Protein AF-A0A0N5C4H1-F1 (afdb_monomer_lite)

Secondary structure (DSSP, 8-state):
-HHHHHHHHHHHHHH--GGGEEEEEEE-SSSSP-EEEEEEPEEEEEEEEEETTEEEEEEEEEEEE---HHHHHSTT-SS-EEEEEEETTTTEEPPEEEEEEPSS-SS-EEEEEES-EEESSS-B--EEEEEE--------HHHHHHHGGGS-EEEEEEEEE---SS-SSEEEEEEE--SS-TT-EEEEEE--TTSS--BTTEEEEE--TTEEEEEE-TT-SPEEEEEEE----SS---EEEEEEEEESSS--EEEEEEEES--HHHHT-BTTTTSPPEEPEEEETTEEEETTEETTSTT-EEEEEE-GGG-SSSTT--EEEE--TTPPP-TT-EEEEE-HHHHHHHTGGGGGSS--EEEE---EE-----EEEEEEETTEEPPEEEEEETTTEEEEEEEEE-TT--S-BEEEEEEESS---GGGTTTTTTTEEEEEEEEETTTTEEEE--BGGG--TT-EEEEEEEESSTT--TTGGGSEE-EEEEEEEE-TTTT--

Structure (mmCIF, N/CA/C/O backbone):
data_AF-A0A0N5C4H1-F1
#
_entry.id   AF-A0A0N5C4H1-F1
#
loop_
_atom_site.group_PDB
_atom_site.id
_atom_site.type_symbol
_atom_site.label_atom_id
_atom_site.label_alt_id
_atom_site.label_comp_id
_atom_site.label_asym_id
_atom_site.label_entity_id
_atom_site.label_seq_id
_atom_site.pdbx_PDB_ins_code
_atom_site.Cartn_x
_atom_site.Cartn_y
_atom_site.Cartn_z
_atom_site.occupancy
_atom_site.B_iso_or_equiv
_atom_site.auth_seq_id
_atom_site.auth_comp_id
_atom_site.auth_asym_id
_atom_site.auth_atom_id
_atom_site.pdbx_PDB_model_num
ATOM 1 N N . MET A 1 1 ? 22.000 1.805 -62.258 1.00 39.62 1 MET A N 1
ATOM 2 C CA . MET A 1 1 ? 21.466 2.529 -61.077 1.00 39.62 1 MET A CA 1
ATOM 3 C C . MET A 1 1 ? 20.863 1.558 -60.060 1.00 39.62 1 MET A C 1
ATOM 5 O O . MET A 1 1 ? 21.239 1.651 -58.904 1.00 39.62 1 MET A O 1
ATOM 9 N N . GLN A 1 2 ? 20.040 0.584 -60.479 1.00 31.34 2 GLN A N 1
ATOM 10 C CA . GLN A 1 2 ? 19.541 -0.506 -59.617 1.00 31.34 2 GLN A CA 1
ATOM 11 C C . GLN A 1 2 ? 20.681 -1.317 -58.951 1.00 31.34 2 GLN A C 1
ATOM 13 O O . GLN A 1 2 ? 20.738 -1.382 -57.731 1.00 31.34 2 GLN A O 1
ATOM 18 N N . GLU A 1 3 ? 21.676 -1.777 -59.725 1.00 29.08 3 GLU A N 1
ATOM 19 C CA . GLU A 1 3 ? 22.808 -2.589 -59.219 1.00 29.08 3 GLU A CA 1
ATOM 20 C C . GLU A 1 3 ? 23.689 -1.887 -58.169 1.00 29.08 3 GLU A C 1
ATOM 22 O O . GLU A 1 3 ? 24.132 -2.517 -57.218 1.00 29.08 3 GLU A O 1
ATOM 27 N N . ILE A 1 4 ? 23.890 -0.568 -58.280 1.00 34.12 4 ILE A N 1
ATOM 28 C CA . ILE A 1 4 ? 24.672 0.216 -57.300 1.00 34.12 4 ILE A CA 1
ATOM 29 C C . ILE A 1 4 ? 23.927 0.301 -55.957 1.00 34.12 4 ILE A C 1
ATOM 31 O O . ILE A 1 4 ? 24.539 0.360 -54.893 1.00 34.12 4 ILE A O 1
ATOM 35 N N . THR A 1 5 ? 22.593 0.282 -56.002 1.00 39.25 5 THR A N 1
ATOM 36 C CA . THR A 1 5 ? 21.740 0.336 -54.807 1.00 39.25 5 THR A CA 1
ATOM 37 C C . THR A 1 5 ? 21.731 -1.020 -54.098 1.00 39.25 5 THR A C 1
ATOM 39 O O . THR A 1 5 ? 21.841 -1.072 -52.874 1.00 39.25 5 THR A O 1
ATOM 42 N N . ASP A 1 6 ? 21.712 -2.115 -54.862 1.00 34.78 6 ASP A N 1
ATOM 43 C CA . ASP A 1 6 ? 21.795 -3.485 -54.343 1.00 34.78 6 ASP A CA 1
ATOM 44 C C . ASP A 1 6 ? 23.177 -3.795 -53.735 1.00 34.78 6 ASP A C 1
ATOM 46 O O . ASP A 1 6 ? 23.260 -4.344 -52.634 1.00 34.78 6 ASP A O 1
ATOM 50 N N . GLU A 1 7 ? 24.267 -3.334 -54.357 1.00 32.44 7 GLU A N 1
ATOM 51 C CA . GLU A 1 7 ? 25.638 -3.505 -53.852 1.00 32.44 7 GLU A CA 1
ATOM 52 C C . GLU A 1 7 ? 25.916 -2.660 -52.586 1.00 32.44 7 GLU A C 1
ATOM 54 O O . GLU A 1 7 ? 26.576 -3.110 -51.642 1.00 32.44 7 GLU A O 1
ATOM 59 N N . MET A 1 8 ? 25.349 -1.448 -52.495 1.00 35.34 8 MET A N 1
ATOM 60 C CA . MET A 1 8 ? 25.381 -0.631 -51.272 1.00 35.34 8 MET A CA 1
ATOM 61 C C . MET A 1 8 ? 24.527 -1.232 -50.142 1.00 35.34 8 MET A C 1
ATOM 63 O O . MET A 1 8 ? 24.946 -1.202 -48.977 1.00 35.34 8 MET A O 1
ATOM 67 N N . MET A 1 9 ? 23.367 -1.814 -50.467 1.00 40.62 9 MET A N 1
ATOM 68 C CA . MET A 1 9 ? 22.505 -2.527 -49.516 1.00 40.62 9 MET A CA 1
ATOM 69 C C . MET A 1 9 ? 23.183 -3.779 -48.952 1.00 40.62 9 MET A C 1
ATOM 71 O O . MET A 1 9 ? 23.124 -4.036 -47.743 1.00 40.62 9 MET A O 1
ATOM 75 N N . GLU A 1 10 ? 23.860 -4.550 -49.800 1.00 37.28 10 GLU A N 1
ATOM 76 C CA . GLU A 1 10 ? 24.588 -5.751 -49.396 1.00 37.28 10 GLU A CA 1
ATOM 77 C C . GLU A 1 10 ? 25.823 -5.403 -48.546 1.00 37.28 10 GLU A C 1
ATOM 79 O O . GLU A 1 10 ? 26.090 -6.056 -47.531 1.00 37.28 10 GLU A O 1
ATOM 84 N N . ASN A 1 11 ? 26.501 -4.288 -48.851 1.00 35.91 11 ASN A N 1
ATOM 85 C CA . ASN A 1 11 ? 27.574 -3.749 -48.015 1.00 35.91 11 ASN A CA 1
ATOM 86 C C . ASN A 1 11 ? 27.085 -3.261 -46.641 1.00 35.91 11 ASN A C 1
ATOM 88 O O . ASN A 1 11 ? 27.739 -3.533 -45.634 1.00 35.91 11 ASN A O 1
ATOM 92 N N . ARG A 1 12 ? 25.924 -2.600 -46.542 1.00 45.88 12 ARG A N 1
ATOM 93 C CA . ARG A 1 12 ? 25.374 -2.144 -45.248 1.00 45.88 12 ARG A CA 1
ATOM 94 C C . ARG A 1 12 ? 24.855 -3.295 -44.384 1.00 45.88 12 ARG A C 1
ATOM 96 O O . ARG A 1 12 ? 25.135 -3.311 -43.184 1.00 45.88 12 ARG A O 1
ATOM 103 N N . LYS A 1 13 ? 24.203 -4.306 -44.976 1.00 46.03 13 LYS A N 1
ATOM 104 C CA . LYS A 1 13 ? 23.871 -5.568 -44.279 1.00 46.03 13 LYS A CA 1
ATOM 105 C C . LYS A 1 13 ? 25.129 -6.289 -43.775 1.00 46.03 13 LYS A C 1
ATOM 107 O O . LYS A 1 13 ? 25.110 -6.809 -42.662 1.00 46.03 13 LYS A O 1
ATOM 112 N N . LYS A 1 14 ? 26.239 -6.249 -44.528 1.00 43.84 14 LYS A N 1
ATOM 113 C CA . LYS A 1 14 ? 27.559 -6.761 -44.099 1.00 43.84 14 LYS A CA 1
ATOM 114 C C . LYS A 1 14 ? 28.197 -5.985 -42.932 1.00 43.84 14 LYS A C 1
ATOM 116 O O . LYS A 1 14 ? 29.084 -6.530 -42.280 1.00 43.84 14 LYS A O 1
ATOM 121 N N . HIS A 1 15 ? 27.771 -4.750 -42.643 1.00 49.78 15 HIS A N 1
ATOM 122 C CA . HIS A 1 15 ? 28.416 -3.871 -41.651 1.00 49.78 15 HIS A CA 1
ATOM 123 C C . HIS A 1 15 ? 27.644 -3.696 -40.331 1.00 49.78 15 HIS A C 1
ATOM 125 O O . HIS A 1 15 ? 28.194 -3.132 -39.381 1.00 49.78 15 HIS A O 1
ATOM 131 N N . TYR A 1 16 ? 26.409 -4.198 -40.214 1.00 59.16 16 TYR A N 1
ATOM 132 C CA . TYR A 1 16 ? 25.696 -4.189 -38.934 1.00 59.16 16 TYR A CA 1
ATOM 133 C C . TYR A 1 16 ? 26.303 -5.214 -37.965 1.00 59.16 16 TYR A C 1
ATOM 135 O O . TYR A 1 16 ? 26.061 -6.420 -38.059 1.00 59.16 16 TYR A O 1
ATOM 143 N N . LYS A 1 17 ? 27.085 -4.723 -37.000 1.00 67.69 17 LYS A N 1
ATOM 144 C CA . LYS A 1 17 ? 27.603 -5.514 -35.879 1.00 67.69 17 LYS A CA 1
ATOM 145 C C . LYS A 1 17 ? 26.913 -5.074 -34.597 1.00 67.69 17 LYS A C 1
ATOM 147 O O . LYS A 1 17 ? 27.010 -3.912 -34.216 1.00 67.69 17 LYS A O 1
ATOM 152 N N . ALA A 1 18 ? 26.251 -6.008 -33.915 1.00 67.56 18 ALA A N 1
ATOM 153 C CA . ALA A 1 18 ? 25.565 -5.754 -32.645 1.00 67.56 18 ALA A CA 1
ATOM 154 C C . ALA A 1 18 ? 26.463 -5.060 -31.607 1.00 67.56 18 ALA A C 1
ATOM 156 O O . ALA A 1 18 ? 26.027 -4.164 -30.891 1.00 67.56 18 ALA A O 1
ATOM 157 N N . GLU A 1 19 ? 27.742 -5.432 -31.600 1.00 72.19 19 GLU A N 1
ATOM 158 C CA . GLU A 1 19 ? 28.799 -4.902 -30.734 1.00 72.19 19 GLU A CA 1
ATOM 159 C C . GLU A 1 19 ? 29.031 -3.392 -30.891 1.00 72.19 19 GLU A C 1
ATOM 161 O O . GLU A 1 19 ? 29.497 -2.743 -29.953 1.00 72.19 19 GLU A O 1
ATOM 166 N N . ASN A 1 20 ? 28.661 -2.820 -32.041 1.00 81.06 20 ASN A N 1
ATOM 167 C CA . ASN A 1 20 ? 28.783 -1.389 -32.307 1.00 81.06 20 ASN A CA 1
ATOM 168 C C . ASN A 1 20 ? 27.678 -0.564 -31.634 1.00 81.06 20 ASN A C 1
ATOM 170 O O . ASN A 1 20 ? 27.742 0.663 -31.685 1.00 81.06 20 ASN A O 1
ATOM 174 N N . TYR A 1 21 ? 26.680 -1.202 -31.010 1.00 85.44 21 TYR A N 1
ATOM 175 C CA . TYR A 1 21 ? 25.536 -0.529 -30.400 1.00 85.44 21 TYR A CA 1
ATOM 176 C C . TYR A 1 21 ? 25.404 -0.877 -28.927 1.00 85.44 21 TYR A C 1
ATOM 178 O O . TYR A 1 21 ? 25.232 -2.038 -28.547 1.00 85.44 21 TYR A O 1
ATOM 186 N N . GLN A 1 22 ? 25.399 0.148 -28.087 1.00 89.81 22 GLN A N 1
ATOM 187 C CA . GLN A 1 22 ? 25.274 -0.010 -26.646 1.00 89.81 22 GLN A CA 1
ATOM 188 C C . GLN A 1 22 ? 24.054 0.741 -26.130 1.00 89.81 22 GLN A C 1
ATOM 190 O O . GLN A 1 22 ? 23.780 1.859 -26.560 1.00 89.81 22 GLN A O 1
ATOM 195 N N . LEU A 1 23 ? 23.330 0.123 -25.201 1.00 91.38 23 LEU A N 1
ATOM 196 C CA . LEU A 1 23 ? 22.243 0.777 -24.486 1.00 91.38 23 LEU A CA 1
ATOM 197 C C . LEU A 1 23 ? 22.830 1.497 -23.277 1.00 91.38 23 LEU A C 1
ATOM 199 O O . LEU A 1 23 ? 23.438 0.873 -22.415 1.00 91.38 23 LEU A O 1
ATOM 203 N N . GLU A 1 24 ? 22.626 2.799 -23.202 1.00 91.81 24 GLU A N 1
ATOM 204 C CA . GLU A 1 24 ? 22.867 3.592 -22.007 1.00 91.81 24 GLU A CA 1
ATOM 205 C C . GLU A 1 24 ? 21.546 3.781 -21.265 1.00 91.81 24 GLU A C 1
ATOM 207 O O . GLU A 1 24 ? 20.532 4.107 -21.887 1.00 91.81 24 GLU A O 1
ATOM 212 N N . TYR A 1 25 ? 21.559 3.592 -19.946 1.00 91.94 25 TYR A N 1
ATOM 213 C CA . TYR A 1 25 ? 20.437 3.953 -19.090 1.00 91.94 25 TYR A CA 1
ATOM 214 C C . TYR A 1 25 ? 20.875 4.839 -17.929 1.00 91.94 25 TYR A C 1
ATOM 216 O O . TYR A 1 25 ? 21.926 4.610 -17.328 1.00 91.94 25 TYR A O 1
ATOM 224 N N . SER A 1 26 ? 20.056 5.839 -17.608 1.00 89.81 26 SER A N 1
ATOM 225 C CA . SER A 1 26 ? 20.377 6.871 -16.622 1.00 89.81 26 SER A CA 1
ATOM 226 C C . SER A 1 26 ? 19.164 7.345 -15.817 1.00 89.81 26 SER A C 1
ATOM 228 O O . SER A 1 26 ? 18.010 7.054 -16.149 1.00 89.81 26 SER A O 1
ATOM 230 N N . ARG A 1 27 ? 19.440 8.095 -14.742 1.00 84.94 27 ARG A N 1
ATOM 231 C CA . ARG A 1 27 ? 18.468 8.963 -14.052 1.00 84.94 27 ARG A CA 1
ATOM 232 C C . ARG A 1 27 ? 18.715 10.413 -14.467 1.00 84.94 27 ARG A C 1
ATOM 234 O O . ARG A 1 27 ? 19.838 10.901 -14.328 1.00 84.94 27 ARG A O 1
ATOM 241 N N . GLY A 1 28 ? 17.666 11.077 -14.948 1.00 67.88 28 GLY A N 1
ATOM 242 C CA . GLY A 1 28 ? 17.716 12.461 -15.421 1.00 67.88 28 GLY A CA 1
ATOM 243 C C . GLY A 1 28 ? 18.168 12.615 -16.879 1.00 67.88 28 GLY A C 1
ATOM 244 O O . GLY A 1 28 ? 18.822 11.743 -17.457 1.00 67.88 28 GLY A O 1
ATOM 245 N N . LEU A 1 29 ? 17.765 13.737 -17.487 1.00 64.31 29 LEU A N 1
ATOM 246 C CA . LEU A 1 29 ? 18.043 14.105 -18.886 1.00 64.31 29 LEU A CA 1
ATOM 247 C C . LEU A 1 29 ? 19.075 15.231 -19.043 1.00 64.31 29 LEU A C 1
ATOM 249 O O . LEU A 1 29 ? 19.716 15.328 -20.088 1.00 64.31 29 LEU A O 1
ATOM 253 N N . SER A 1 30 ? 19.203 16.102 -18.043 1.00 55.81 30 SER A N 1
ATOM 254 C CA . SER A 1 30 ? 20.066 17.285 -18.063 1.00 55.81 30 SER A CA 1
ATOM 255 C C . SER A 1 30 ? 21.232 17.107 -17.106 1.00 55.81 30 SER A C 1
ATOM 257 O O . SER A 1 30 ? 21.080 16.461 -16.074 1.00 55.81 30 SER A O 1
ATOM 259 N N . GLN A 1 31 ? 22.383 17.710 -17.420 1.00 55.41 31 GLN A N 1
ATOM 260 C CA . GLN A 1 31 ? 23.466 17.770 -16.447 1.00 55.41 31 GLN A CA 1
ATOM 261 C C . GLN A 1 31 ? 22.989 18.476 -15.163 1.00 55.41 31 GLN A C 1
ATOM 263 O O . GLN A 1 31 ? 22.341 19.521 -15.261 1.00 55.41 31 GLN A O 1
ATOM 268 N N . PRO A 1 32 ? 23.313 17.927 -13.981 1.00 54.19 32 PRO A N 1
ATOM 269 C CA . PRO A 1 32 ? 24.134 16.727 -13.779 1.00 54.19 32 PRO A CA 1
ATOM 270 C C . PRO A 1 32 ? 23.356 15.407 -13.980 1.00 54.19 32 PRO A C 1
ATOM 272 O O . PRO A 1 32 ? 22.209 15.273 -13.569 1.00 54.19 32 PRO A O 1
ATOM 275 N N . ILE A 1 33 ? 24.006 14.414 -14.602 1.00 64.38 33 ILE A N 1
ATOM 276 C CA . ILE A 1 33 ? 23.509 13.028 -14.673 1.00 64.38 33 ILE A CA 1
ATOM 277 C C . ILE A 1 33 ? 23.910 12.330 -13.372 1.00 64.38 33 ILE A C 1
ATOM 279 O O . ILE A 1 33 ? 25.095 12.270 -13.055 1.00 64.38 33 ILE A O 1
ATOM 283 N N . TYR A 1 34 ? 22.940 11.787 -12.638 1.00 64.88 34 TYR A N 1
ATOM 284 C CA . TYR A 1 34 ? 23.169 11.245 -11.289 1.00 64.88 34 TYR A CA 1
ATOM 285 C C . TYR A 1 34 ? 23.527 9.754 -11.272 1.00 64.88 34 TYR A C 1
ATOM 287 O O . TYR A 1 34 ? 24.082 9.253 -10.300 1.00 64.88 34 TYR A O 1
ATOM 295 N N . PHE A 1 35 ? 23.215 9.038 -12.352 1.00 79.31 35 PHE A N 1
ATOM 296 C CA . PHE A 1 35 ? 23.631 7.658 -12.591 1.00 79.31 35 PHE A CA 1
ATOM 297 C C . PHE A 1 35 ? 23.616 7.401 -14.096 1.00 79.31 35 PHE A C 1
ATOM 299 O O . PHE A 1 35 ? 22.655 7.795 -14.756 1.00 79.31 35 PHE A O 1
ATOM 306 N N . SER A 1 36 ? 24.621 6.705 -14.629 1.00 80.75 36 SER A N 1
ATOM 307 C CA . SER A 1 36 ? 24.590 6.153 -15.988 1.00 80.75 36 SER A CA 1
ATOM 308 C C . SER A 1 36 ? 25.310 4.809 -16.025 1.00 80.75 36 SER A C 1
ATOM 310 O O . SER A 1 36 ? 26.355 4.636 -15.395 1.00 80.75 36 SER A O 1
ATOM 312 N N . LYS A 1 37 ? 24.756 3.847 -16.765 1.00 86.81 37 LYS A N 1
ATOM 313 C CA . LYS A 1 37 ? 25.414 2.572 -17.048 1.00 86.81 37 LYS A CA 1
ATOM 314 C C . LYS A 1 37 ? 25.180 2.167 -18.493 1.00 86.81 37 LYS A C 1
ATOM 316 O O . LYS A 1 37 ? 24.120 2.397 -19.071 1.00 86.81 37 LYS A O 1
ATOM 321 N N . ILE A 1 38 ? 26.197 1.524 -19.050 1.00 87.62 38 ILE A N 1
ATOM 322 C CA . ILE A 1 38 ? 26.220 1.038 -20.422 1.00 87.62 38 ILE A CA 1
ATOM 323 C C . ILE A 1 38 ? 26.032 -0.481 -20.424 1.00 87.62 38 ILE A C 1
ATOM 325 O O . ILE A 1 38 ? 26.671 -1.206 -19.660 1.00 87.62 38 ILE A O 1
ATOM 329 N N . LEU A 1 39 ? 25.168 -0.962 -21.312 1.00 86.12 39 LEU A N 1
ATOM 330 C CA . LEU A 1 39 ? 24.861 -2.367 -21.535 1.00 86.12 39 LEU A CA 1
ATOM 331 C C . LEU A 1 39 ? 25.198 -2.752 -22.975 1.00 86.12 39 LEU A C 1
ATOM 333 O O . LEU A 1 39 ? 24.826 -2.071 -23.935 1.00 86.12 39 LEU A O 1
ATOM 337 N N . LYS A 1 40 ? 25.878 -3.889 -23.125 1.00 83.38 40 LYS A N 1
ATOM 338 C CA . LYS A 1 40 ? 26.114 -4.506 -24.432 1.00 83.38 40 LYS A CA 1
ATOM 339 C C . LYS A 1 40 ? 24.887 -5.325 -24.829 1.00 83.38 40 LYS A C 1
ATOM 341 O O . LYS A 1 40 ? 24.336 -6.052 -24.005 1.00 83.38 40 LYS A O 1
ATOM 346 N N . GLY A 1 41 ? 24.458 -5.183 -26.079 1.00 75.50 41 GLY A N 1
ATOM 347 C CA . GLY A 1 41 ? 23.355 -5.967 -26.630 1.00 75.50 41 GLY A CA 1
ATOM 348 C C . GLY A 1 41 ? 23.809 -7.366 -27.031 1.00 75.50 41 GLY A C 1
ATOM 349 O O . GLY A 1 41 ? 24.963 -7.569 -27.406 1.00 75.50 41 GLY A O 1
ATOM 350 N N . GLN A 1 42 ? 22.890 -8.325 -26.982 1.00 81.19 42 GLN A N 1
ATOM 351 C CA . GLN A 1 42 ? 23.066 -9.648 -27.569 1.00 81.19 42 GLN A CA 1
ATOM 352 C C . GLN A 1 42 ? 22.358 -9.686 -28.925 1.00 81.19 42 GLN A C 1
ATOM 354 O O . GLN A 1 42 ? 21.176 -9.354 -29.018 1.00 81.19 42 GLN A O 1
ATOM 359 N N . LYS A 1 43 ? 23.065 -10.102 -29.978 1.00 78.38 43 LYS A N 1
ATOM 360 C CA . LYS A 1 43 ? 22.459 -10.307 -31.297 1.00 78.38 43 LYS A CA 1
ATOM 361 C C . LYS A 1 43 ? 21.585 -11.560 -31.271 1.00 78.38 43 LYS A C 1
ATOM 363 O O . LYS A 1 43 ? 22.045 -12.613 -30.832 1.00 78.38 43 LYS A O 1
ATOM 368 N N . ILE A 1 44 ? 20.362 -11.456 -31.775 1.00 77.44 44 ILE A N 1
ATOM 369 C CA . ILE A 1 44 ? 19.534 -12.610 -32.127 1.00 77.44 44 ILE A CA 1
ATOM 370 C C . ILE A 1 44 ? 19.282 -12.550 -33.628 1.00 77.44 44 ILE A C 1
ATOM 372 O O . ILE A 1 44 ? 18.740 -11.570 -34.144 1.00 77.44 44 ILE A O 1
ATOM 376 N N . ASP A 1 45 ? 19.707 -13.597 -34.325 1.00 56.56 45 ASP A N 1
ATOM 377 C CA . ASP A 1 45 ? 19.470 -13.764 -35.749 1.00 56.56 45 ASP A CA 1
ATOM 378 C C . ASP A 1 45 ? 18.117 -14.454 -35.934 1.00 56.56 45 ASP A C 1
ATOM 380 O O . ASP A 1 45 ? 17.882 -15.501 -35.332 1.00 56.56 45 ASP A O 1
ATOM 384 N N . LYS A 1 46 ? 17.249 -13.860 -36.768 1.00 59.44 46 LYS A N 1
ATOM 385 C CA . LYS A 1 46 ? 15.880 -14.295 -37.125 1.00 59.44 46 LYS A CA 1
ATOM 386 C C . LYS A 1 46 ? 14.757 -13.757 -36.231 1.00 59.44 46 LYS A C 1
ATOM 388 O O . LYS A 1 46 ? 14.170 -14.453 -35.404 1.00 59.44 46 LYS A O 1
ATOM 393 N N . TYR A 1 47 ? 14.382 -12.506 -36.475 1.00 59.69 47 TYR A N 1
ATOM 394 C CA . TYR A 1 47 ? 13.063 -11.976 -36.143 1.00 59.69 47 TYR A CA 1
ATOM 395 C C . TYR A 1 47 ? 12.285 -11.715 -37.430 1.00 59.69 47 TYR A C 1
ATOM 397 O O . TYR A 1 47 ? 12.769 -11.001 -38.305 1.00 59.69 47 TYR A O 1
ATOM 405 N N . THR A 1 48 ? 11.082 -12.279 -37.526 1.00 52.88 48 THR A N 1
ATOM 406 C CA . THR A 1 48 ? 10.144 -12.000 -38.617 1.00 52.88 48 THR A CA 1
ATOM 407 C C . THR A 1 48 ? 9.069 -11.069 -38.084 1.00 52.88 48 THR A C 1
ATOM 409 O O . THR A 1 48 ? 8.383 -11.407 -37.116 1.00 52.88 48 THR A O 1
ATOM 412 N N . LYS A 1 49 ? 8.920 -9.899 -38.701 1.00 52.34 49 LYS A N 1
ATOM 413 C CA . LYS A 1 49 ? 7.772 -9.020 -38.483 1.00 52.34 49 LYS A CA 1
ATOM 414 C C . LYS A 1 49 ? 7.254 -8.570 -39.831 1.00 52.34 49 LYS A C 1
ATOM 416 O O . LYS A 1 49 ? 8.044 -8.158 -40.674 1.00 52.34 49 LYS A O 1
ATOM 421 N N . SER A 1 50 ? 5.941 -8.621 -40.002 1.00 41.25 50 SER A N 1
ATOM 422 C CA . SER A 1 50 ? 5.279 -7.984 -41.130 1.00 41.25 50 SER A CA 1
ATOM 423 C C . SER A 1 50 ? 5.452 -6.473 -40.986 1.00 41.25 50 SER A C 1
ATOM 425 O O . SER A 1 50 ? 4.858 -5.859 -40.096 1.00 41.25 50 SER A O 1
ATOM 427 N N . TYR A 1 51 ? 6.286 -5.872 -41.823 1.00 44.69 51 TYR A N 1
ATOM 428 C CA . TYR A 1 51 ? 6.353 -4.422 -41.971 1.00 44.69 51 TYR A CA 1
ATOM 429 C C . TYR A 1 51 ? 6.359 -4.122 -43.460 1.00 44.69 51 TYR A C 1
ATOM 431 O O . TYR A 1 51 ? 7.191 -4.650 -44.187 1.00 44.69 51 TYR A O 1
ATOM 439 N N . CYS A 1 52 ? 5.424 -3.278 -43.896 1.00 40.62 52 CYS A N 1
ATOM 440 C CA . CYS A 1 52 ? 5.273 -2.901 -45.302 1.00 40.62 52 CYS A CA 1
ATOM 441 C C . CYS A 1 52 ? 5.030 -4.112 -46.228 1.00 40.62 52 CYS A C 1
ATOM 443 O O . CYS A 1 52 ? 5.781 -4.332 -47.165 1.00 40.62 52 CYS A O 1
ATOM 445 N N . HIS A 1 53 ? 3.980 -4.895 -45.951 1.00 34.31 53 HIS A N 1
ATOM 446 C CA . HIS A 1 53 ? 3.503 -6.033 -46.761 1.00 34.31 53 HIS A CA 1
ATOM 447 C C . HIS A 1 53 ? 4.424 -7.260 -46.905 1.00 34.31 53 HIS A C 1
ATOM 449 O O . HIS A 1 53 ? 3.916 -8.302 -47.312 1.00 34.31 53 HIS A O 1
ATOM 455 N N . ASP A 1 54 ? 5.679 -7.207 -46.444 1.00 37.47 54 ASP A N 1
ATOM 456 C CA . ASP A 1 54 ? 6.613 -8.334 -46.534 1.00 37.47 54 ASP A CA 1
ATOM 457 C C . ASP A 1 54 ? 7.075 -8.864 -45.166 1.00 37.47 54 ASP A C 1
ATOM 459 O O . ASP A 1 54 ? 7.375 -8.121 -44.225 1.00 37.47 54 ASP A O 1
ATOM 463 N N . ASN A 1 55 ? 7.166 -10.193 -45.064 1.00 51.78 55 ASN A N 1
ATOM 464 C CA . ASN A 1 55 ? 7.803 -10.885 -43.947 1.00 51.78 55 ASN A CA 1
ATOM 465 C C . ASN A 1 55 ? 9.311 -10.946 -44.197 1.00 51.78 55 ASN A C 1
ATOM 467 O O . ASN A 1 55 ? 9.788 -11.816 -44.922 1.00 51.78 55 ASN A O 1
ATOM 471 N N . ILE A 1 56 ? 10.066 -10.030 -43.592 1.00 57.47 56 ILE A N 1
ATOM 472 C CA . ILE A 1 56 ? 11.525 -9.993 -43.742 1.00 57.47 56 ILE A CA 1
ATOM 473 C C . ILE A 1 56 ? 12.181 -10.473 -42.447 1.00 57.47 56 ILE A C 1
ATOM 475 O O . ILE A 1 56 ? 11.949 -9.902 -41.380 1.00 57.47 56 ILE A O 1
ATOM 479 N N . GLU A 1 57 ? 13.035 -11.495 -42.544 1.00 61.97 57 GLU A N 1
ATOM 480 C CA . GLU A 1 57 ? 13.911 -11.891 -41.440 1.00 61.97 57 GLU A CA 1
ATOM 481 C C . GLU A 1 57 ? 14.973 -10.808 -41.199 1.00 61.97 57 GLU A C 1
ATOM 483 O O . GLU A 1 57 ? 15.732 -10.427 -42.095 1.00 61.97 57 GLU A O 1
ATOM 488 N N . ARG A 1 58 ? 15.040 -10.300 -39.967 1.00 69.19 58 ARG A N 1
ATOM 489 C CA . ARG A 1 58 ? 16.027 -9.299 -39.543 1.00 69.19 58 ARG A CA 1
ATOM 490 C C . ARG A 1 58 ? 16.750 -9.761 -38.280 1.00 69.19 58 ARG A C 1
ATOM 492 O O . ARG A 1 58 ? 16.175 -10.454 -37.441 1.00 69.19 58 ARG A O 1
ATOM 499 N N . SER A 1 59 ? 18.012 -9.363 -38.133 1.00 74.94 59 SER A N 1
ATOM 500 C CA . SER A 1 59 ? 18.736 -9.496 -36.864 1.00 74.94 59 SER A CA 1
ATOM 501 C C . SER A 1 59 ? 18.312 -8.390 -35.903 1.00 74.94 59 SER A C 1
ATOM 503 O O . SER A 1 59 ? 18.152 -7.242 -36.315 1.00 74.94 59 SER A O 1
ATOM 505 N N . VAL A 1 60 ? 18.164 -8.728 -34.623 1.00 81.56 60 VAL A N 1
ATOM 506 C CA . VAL A 1 60 ? 17.741 -7.799 -33.567 1.00 81.56 60 VAL A CA 1
ATOM 507 C C . VAL A 1 60 ? 18.797 -7.759 -32.472 1.00 81.56 60 VAL A C 1
ATOM 509 O O . VAL A 1 60 ? 19.245 -8.802 -31.996 1.00 81.56 60 VAL A O 1
ATOM 512 N N . ASN A 1 61 ? 19.162 -6.556 -32.034 1.00 86.75 61 ASN A N 1
ATOM 513 C CA . ASN A 1 61 ? 19.972 -6.363 -30.836 1.00 86.75 61 ASN A CA 1
ATOM 514 C C . ASN A 1 61 ? 19.074 -6.338 -29.604 1.00 86.75 61 ASN A C 1
ATOM 516 O O . ASN A 1 61 ? 18.292 -5.408 -29.410 1.00 86.75 61 ASN A O 1
ATOM 520 N N . VAL A 1 62 ? 19.203 -7.353 -28.761 1.00 89.56 62 VAL A N 1
ATOM 521 C CA . VAL A 1 62 ? 18.420 -7.507 -27.538 1.00 89.56 62 VAL A CA 1
ATOM 522 C C . VAL A 1 62 ? 19.220 -7.002 -26.341 1.00 89.56 62 VAL A C 1
ATOM 524 O O . VAL A 1 62 ? 20.320 -7.482 -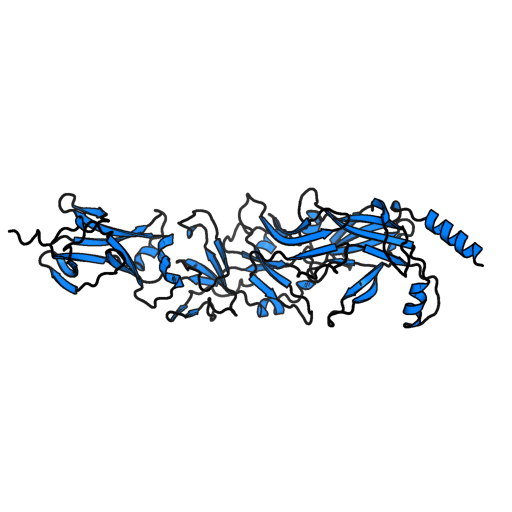26.069 1.00 89.56 62 VAL A O 1
ATOM 527 N N . TYR A 1 63 ? 18.652 -6.059 -25.596 1.00 92.81 63 TYR A N 1
ATOM 528 C CA . TYR A 1 63 ? 19.228 -5.507 -24.375 1.00 92.81 63 TYR A CA 1
ATOM 529 C C . TYR A 1 63 ? 18.469 -6.005 -23.146 1.00 92.81 63 TYR A C 1
ATOM 531 O O . TYR A 1 63 ? 17.257 -5.815 -23.024 1.00 92.81 63 TYR A O 1
ATOM 539 N N . LYS A 1 64 ? 19.217 -6.631 -22.232 1.00 92.88 64 LYS A N 1
ATOM 540 C CA . LYS A 1 64 ? 18.762 -7.129 -20.929 1.00 92.88 64 LYS A CA 1
ATOM 541 C C . LYS A 1 64 ? 19.025 -6.069 -19.865 1.00 92.88 64 LYS A C 1
ATOM 543 O O . LYS A 1 64 ? 20.164 -5.916 -19.431 1.00 92.88 64 LYS A O 1
ATOM 548 N N . LEU A 1 65 ? 17.997 -5.325 -19.471 1.00 94.25 65 LEU A N 1
ATOM 549 C CA . LEU A 1 65 ? 18.112 -4.245 -18.496 1.00 94.25 65 LEU A CA 1
ATOM 550 C C . LEU A 1 65 ? 17.764 -4.734 -17.086 1.00 94.25 65 LEU A C 1
ATOM 552 O O . LEU A 1 65 ? 16.645 -5.164 -16.832 1.00 94.25 65 LEU A O 1
ATOM 556 N N . SER A 1 66 ? 18.706 -4.621 -16.154 1.00 92.75 66 SER A N 1
ATOM 557 C CA . SER A 1 66 ? 18.484 -4.869 -14.726 1.00 92.75 66 SER A CA 1
ATOM 558 C C . SER A 1 66 ? 18.743 -3.590 -13.932 1.00 92.75 66 SER A C 1
ATOM 560 O O . SER A 1 66 ? 19.827 -3.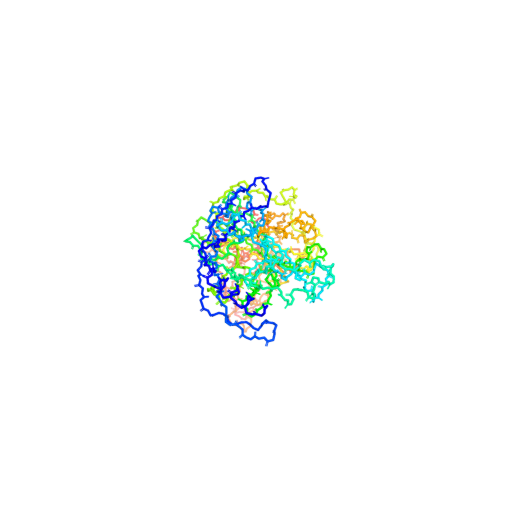010 -14.051 1.00 92.75 66 SER A O 1
ATOM 562 N N . LEU A 1 67 ? 17.788 -3.161 -13.107 1.00 93.00 67 LEU A N 1
ATOM 563 C CA . LEU A 1 67 ? 17.970 -2.008 -12.222 1.00 93.00 67 LEU A CA 1
ATOM 564 C C . LEU A 1 67 ? 18.669 -2.458 -10.933 1.00 93.00 67 LEU A C 1
ATOM 566 O O . LEU A 1 67 ? 18.167 -3.329 -10.229 1.00 93.00 67 LEU A O 1
ATOM 570 N N . THR A 1 68 ? 19.845 -1.896 -10.658 1.00 91.12 68 THR A N 1
ATOM 571 C CA . THR A 1 68 ? 20.689 -2.260 -9.509 1.00 91.12 68 THR A CA 1
ATOM 572 C C . THR A 1 68 ? 20.381 -1.403 -8.284 1.00 91.12 68 THR A C 1
ATOM 574 O O . THR A 1 68 ? 19.736 -0.358 -8.390 1.00 91.12 68 THR A O 1
ATOM 577 N N . ASP A 1 69 ? 20.887 -1.816 -7.120 1.00 90.50 69 ASP A N 1
ATOM 578 C CA . ASP A 1 69 ? 20.718 -1.081 -5.860 1.00 90.50 69 ASP A CA 1
ATOM 579 C C . ASP A 1 69 ? 21.204 0.376 -5.960 1.00 90.50 69 ASP A C 1
ATOM 581 O O . ASP A 1 69 ? 20.457 1.296 -5.631 1.00 90.50 69 ASP A O 1
ATOM 585 N N . ASP A 1 70 ? 22.386 0.597 -6.543 1.00 89.31 70 ASP A N 1
ATOM 586 C CA . ASP A 1 70 ? 22.956 1.938 -6.748 1.00 89.31 70 ASP A CA 1
ATOM 587 C C . ASP A 1 70 ? 22.060 2.846 -7.604 1.00 89.31 70 ASP A C 1
ATOM 589 O O . ASP A 1 70 ? 21.910 4.036 -7.324 1.00 89.31 70 ASP A O 1
ATOM 593 N N . PHE A 1 71 ? 21.410 2.291 -8.635 1.00 90.31 71 PHE A N 1
ATOM 594 C CA . PHE A 1 71 ? 20.469 3.049 -9.463 1.00 90.31 71 PHE A CA 1
ATOM 595 C C . PHE A 1 71 ? 19.244 3.474 -8.643 1.00 90.31 71 PHE A C 1
ATOM 597 O O . PHE A 1 71 ? 18.789 4.619 -8.735 1.00 90.31 71 PHE A O 1
ATOM 604 N N . LEU A 1 72 ? 18.708 2.551 -7.839 1.00 91.00 72 LEU A N 1
ATOM 605 C CA . LEU A 1 72 ? 17.505 2.759 -7.032 1.00 91.00 72 LEU A CA 1
ATOM 606 C C . LEU A 1 72 ? 17.740 3.684 -5.828 1.00 91.00 72 LEU A C 1
ATOM 608 O O . LEU A 1 72 ? 16.791 4.326 -5.380 1.00 91.00 72 LEU A O 1
ATOM 612 N N . LYS A 1 73 ? 18.981 3.776 -5.334 1.00 89.19 73 LYS A N 1
ATOM 613 C CA . LYS A 1 73 ? 19.386 4.627 -4.200 1.00 89.19 73 LYS A CA 1
ATOM 614 C C . LYS A 1 73 ? 20.088 5.932 -4.600 1.00 89.19 73 LYS A C 1
ATOM 616 O O . LYS A 1 73 ? 20.464 6.695 -3.715 1.00 89.19 73 LYS A O 1
ATOM 621 N N . SER A 1 74 ? 20.260 6.199 -5.896 1.00 84.69 74 SER A N 1
ATOM 622 C CA . SER A 1 74 ? 20.901 7.429 -6.393 1.00 84.69 74 SER A CA 1
ATOM 623 C C . SER A 1 74 ? 20.227 8.712 -5.874 1.00 84.69 74 SER A C 1
ATOM 625 O O . SER A 1 74 ? 19.031 8.722 -5.593 1.00 84.69 74 SER A O 1
ATOM 627 N N . GLU A 1 75 ? 20.965 9.827 -5.791 1.00 76.00 75 GLU A N 1
ATOM 628 C CA . GLU A 1 75 ? 20.485 11.110 -5.229 1.00 76.00 75 GLU A CA 1
ATOM 629 C C . GLU A 1 75 ? 19.209 11.667 -5.901 1.00 76.00 75 GLU A C 1
ATOM 631 O O . GLU A 1 75 ? 18.457 12.425 -5.287 1.00 76.00 75 GLU A O 1
ATOM 636 N N . LYS A 1 76 ? 18.917 11.254 -7.144 1.00 74.75 76 LYS A N 1
ATOM 637 C CA . LYS A 1 76 ? 17.655 11.518 -7.861 1.00 74.75 76 LYS A CA 1
ATOM 638 C C . LYS A 1 76 ? 16.835 10.245 -8.094 1.00 74.75 76 LYS A C 1
ATOM 640 O O . LYS A 1 76 ? 16.333 9.998 -9.189 1.00 74.75 76 LYS A O 1
ATOM 645 N N . TYR A 1 77 ? 16.641 9.443 -7.049 1.00 74.00 77 TYR A N 1
ATOM 646 C CA . TYR A 1 77 ? 15.748 8.277 -7.095 1.00 74.00 77 TYR A CA 1
ATOM 647 C C . TYR A 1 77 ? 14.286 8.644 -7.442 1.00 74.00 77 TYR A C 1
ATOM 649 O O . TYR A 1 77 ? 13.535 7.795 -7.929 1.00 74.00 77 TYR A O 1
ATOM 657 N N . ASN A 1 78 ? 13.892 9.910 -7.253 1.00 77.19 78 ASN A N 1
ATOM 658 C CA . ASN A 1 78 ? 12.635 10.503 -7.728 1.00 77.19 78 ASN A CA 1
ATOM 659 C C . ASN A 1 78 ? 12.827 11.184 -9.101 1.00 77.19 78 ASN A C 1
ATOM 661 O O . ASN A 1 78 ? 12.720 12.400 -9.212 1.00 77.19 78 ASN A O 1
ATOM 665 N N . ASP A 1 79 ? 13.154 10.411 -10.137 1.00 86.25 79 ASP A N 1
ATOM 666 C CA . ASP A 1 79 ? 13.230 10.870 -11.540 1.00 86.25 79 ASP A CA 1
ATOM 667 C C . ASP A 1 79 ? 12.714 9.763 -12.488 1.00 86.25 79 ASP A C 1
ATOM 669 O O . ASP A 1 79 ? 12.432 8.648 -12.043 1.00 86.25 79 ASP A O 1
ATOM 673 N N . LYS A 1 80 ? 12.578 10.009 -13.789 1.00 89.25 80 LYS A N 1
ATOM 674 C CA . LYS A 1 80 ? 12.337 8.949 -14.784 1.00 89.25 80 LYS A CA 1
ATOM 675 C C . LYS A 1 80 ? 13.592 8.138 -15.074 1.00 89.25 80 LYS A C 1
ATOM 677 O O . LYS A 1 80 ? 14.720 8.615 -14.935 1.00 89.25 80 LYS A O 1
ATOM 682 N N . LEU A 1 81 ? 13.380 6.909 -15.533 1.00 92.62 81 LEU A N 1
ATOM 683 C CA . LEU A 1 81 ? 14.409 6.127 -16.207 1.00 92.62 81 LEU A CA 1
ATOM 684 C C . LEU A 1 81 ? 14.521 6.622 -17.651 1.00 92.62 81 LEU A C 1
ATOM 686 O O . LEU A 1 81 ? 13.529 6.650 -18.382 1.00 92.62 81 LEU A O 1
ATOM 690 N N . VAL A 1 82 ? 15.730 7.004 -18.048 1.00 91.94 82 VAL A N 1
ATOM 691 C CA . VAL A 1 82 ? 16.054 7.443 -19.406 1.00 91.94 82 VAL A CA 1
ATOM 692 C C . VAL A 1 82 ? 16.904 6.377 -20.071 1.00 91.94 82 VAL A C 1
ATOM 694 O O . VAL A 1 82 ? 17.830 5.855 -19.455 1.00 91.94 82 VAL A O 1
ATOM 697 N N . LEU A 1 83 ? 16.609 6.074 -21.331 1.00 92.31 83 LEU A N 1
ATOM 698 C CA . LEU A 1 83 ? 17.359 5.123 -22.143 1.00 92.31 83 LEU A CA 1
ATOM 699 C C . LEU A 1 83 ? 17.809 5.793 -23.443 1.00 92.31 83 LEU A C 1
ATOM 701 O O . LEU A 1 83 ? 17.062 6.571 -24.036 1.00 92.31 83 LEU A O 1
ATOM 705 N N . SER A 1 84 ? 19.004 5.470 -23.926 1.00 91.56 84 SER A N 1
ATOM 706 C CA . SER A 1 84 ? 19.455 5.854 -25.268 1.00 91.56 84 SER A CA 1
ATOM 707 C C . SER A 1 84 ? 20.364 4.793 -25.868 1.00 91.56 84 SER A C 1
ATOM 709 O O . SER A 1 84 ? 21.138 4.164 -25.153 1.00 91.56 84 SER A O 1
ATOM 711 N N . ILE A 1 85 ? 20.294 4.602 -27.184 1.00 89.44 85 ILE A N 1
ATOM 712 C CA . ILE A 1 85 ? 21.184 3.683 -27.897 1.00 89.44 85 ILE A CA 1
ATOM 713 C C . ILE A 1 85 ? 22.306 4.496 -28.537 1.00 89.44 85 ILE A C 1
ATOM 715 O O . ILE A 1 85 ? 22.058 5.404 -29.330 1.00 89.44 85 ILE A O 1
ATOM 719 N N . ASN A 1 86 ? 23.540 4.157 -28.180 1.00 88.31 86 ASN A N 1
ATOM 720 C CA . ASN A 1 86 ? 24.753 4.802 -28.655 1.00 88.31 86 ASN A CA 1
ATOM 721 C C . ASN A 1 86 ? 25.427 3.927 -29.715 1.00 88.31 86 ASN A C 1
ATOM 723 O O . ASN A 1 86 ? 25.656 2.735 -29.493 1.00 88.31 86 ASN A O 1
ATOM 727 N N . GLU A 1 87 ? 25.792 4.528 -30.845 1.00 86.06 87 GLU A N 1
ATOM 728 C CA . GLU A 1 87 ? 26.712 3.927 -31.807 1.00 86.06 87 GLU A CA 1
ATOM 729 C C . GLU A 1 87 ? 28.151 4.194 -31.356 1.00 86.06 87 GLU A C 1
ATOM 731 O O . GLU A 1 87 ? 28.627 5.330 -31.385 1.00 86.06 87 GLU A O 1
ATOM 736 N N . VAL A 1 88 ? 28.856 3.142 -30.942 1.00 83.12 88 VAL A N 1
ATOM 737 C CA . VAL A 1 88 ? 30.182 3.224 -30.307 1.00 83.12 88 VAL A CA 1
ATOM 738 C C . VAL A 1 88 ? 31.224 3.819 -31.249 1.00 83.12 88 VAL A C 1
ATOM 740 O O . VAL A 1 88 ? 32.006 4.677 -30.846 1.00 83.12 88 VAL A O 1
ATOM 743 N N . VAL A 1 89 ? 31.218 3.390 -32.514 1.00 81.06 89 VAL A N 1
ATOM 744 C CA . VAL A 1 89 ? 32.223 3.791 -33.513 1.00 81.06 89 VAL A CA 1
ATOM 745 C C . VAL A 1 89 ? 32.113 5.280 -33.835 1.00 81.06 89 VAL A C 1
ATOM 747 O O . VAL A 1 89 ? 33.118 5.983 -33.893 1.00 81.06 89 VAL A O 1
ATOM 750 N N . ARG A 1 90 ? 30.884 5.773 -34.014 1.00 78.75 90 ARG A N 1
ATOM 751 C CA . ARG A 1 90 ? 30.612 7.171 -34.370 1.00 78.75 90 ARG A CA 1
ATOM 752 C C . ARG A 1 90 ? 30.450 8.090 -33.159 1.00 78.75 90 ARG A C 1
ATOM 754 O O . ARG A 1 90 ? 30.453 9.302 -33.331 1.00 78.75 90 ARG A O 1
ATOM 761 N N . LYS A 1 91 ? 30.325 7.532 -31.949 1.00 81.25 91 LYS A N 1
ATOM 762 C CA . LYS A 1 91 ? 30.058 8.253 -30.692 1.00 81.25 91 LYS A CA 1
ATOM 763 C C . LYS A 1 91 ? 28.803 9.133 -30.761 1.00 81.25 91 LYS A C 1
ATOM 765 O O . LYS A 1 91 ? 28.785 10.244 -30.235 1.00 81.25 91 LYS A O 1
ATOM 770 N N . VAL A 1 92 ? 27.749 8.637 -31.408 1.00 83.06 92 VAL A N 1
ATOM 771 C CA . VAL A 1 92 ? 26.474 9.358 -31.567 1.00 83.06 92 VAL A CA 1
ATOM 772 C C . VAL A 1 92 ? 25.305 8.581 -30.974 1.00 83.06 92 VAL A C 1
ATOM 774 O O . VAL A 1 92 ? 25.294 7.350 -30.976 1.00 83.06 92 VAL A O 1
ATOM 777 N N . LYS A 1 93 ? 24.298 9.320 -30.497 1.00 84.12 93 LYS A N 1
ATOM 778 C CA . LYS A 1 93 ? 22.991 8.771 -30.115 1.00 84.12 93 LYS A CA 1
ATOM 779 C C . LYS A 1 93 ? 22.154 8.510 -31.356 1.00 84.12 93 LYS A C 1
ATOM 781 O O . LYS A 1 93 ? 22.002 9.402 -32.192 1.00 84.12 93 LYS A O 1
ATOM 786 N N . ILE A 1 94 ? 21.602 7.308 -31.442 1.00 82.31 94 ILE A N 1
ATOM 787 C CA . ILE A 1 94 ? 20.765 6.873 -32.556 1.00 82.31 94 ILE A CA 1
ATOM 788 C C . ILE A 1 94 ? 19.357 7.423 -32.389 1.00 82.31 94 ILE A C 1
ATOM 790 O O . ILE A 1 94 ? 18.793 7.408 -31.295 1.00 82.31 94 ILE A O 1
ATOM 794 N N . GLU A 1 95 ? 18.789 7.893 -33.494 1.00 81.94 95 GLU A N 1
ATOM 795 C CA . GLU A 1 95 ? 17.379 8.248 -33.562 1.00 81.94 95 GLU A CA 1
ATOM 796 C C . GLU A 1 95 ? 16.543 6.987 -33.782 1.00 81.94 95 GLU A C 1
ATOM 798 O O . GLU A 1 95 ? 16.776 6.205 -34.710 1.00 81.94 95 GLU A O 1
ATOM 803 N N . LEU A 1 96 ? 15.583 6.788 -32.887 1.00 78.69 96 LEU A N 1
ATOM 804 C CA . LEU A 1 96 ? 14.672 5.660 -32.855 1.00 78.69 96 LEU A CA 1
ATOM 805 C C . LEU A 1 96 ? 13.273 6.133 -33.224 1.00 78.69 96 LEU A C 1
ATOM 807 O O . LEU A 1 96 ? 12.808 7.164 -32.732 1.00 78.69 96 LEU A O 1
ATOM 811 N N . TYR A 1 97 ? 12.600 5.343 -34.053 1.00 74.44 97 TYR A N 1
ATOM 812 C CA . TYR A 1 97 ? 11.178 5.495 -34.315 1.00 74.44 97 TYR A CA 1
ATOM 813 C C . TYR A 1 97 ? 10.386 4.841 -33.193 1.00 74.44 97 TYR A C 1
ATOM 815 O O . TYR A 1 97 ? 10.551 3.653 -32.890 1.00 74.44 97 TYR A O 1
ATOM 823 N N . ILE A 1 98 ? 9.513 5.632 -32.581 1.00 72.06 98 ILE A N 1
ATOM 824 C CA . ILE A 1 98 ? 8.654 5.196 -31.489 1.00 72.06 98 ILE A CA 1
ATOM 825 C C . ILE A 1 98 ? 7.215 5.600 -31.748 1.00 72.06 98 ILE A C 1
ATOM 827 O O . ILE A 1 98 ? 6.939 6.691 -32.231 1.00 72.06 98 ILE A O 1
ATOM 831 N N . SER A 1 99 ? 6.283 4.731 -31.376 1.00 65.06 99 SER A N 1
ATOM 832 C CA . SER A 1 99 ? 4.862 5.059 -31.404 1.00 65.06 99 SER A CA 1
ATOM 833 C C . SER A 1 99 ? 4.489 5.659 -30.052 1.00 65.06 99 SER A C 1
ATOM 835 O O . SER A 1 99 ? 4.454 4.940 -29.050 1.00 65.06 99 SER A O 1
ATOM 837 N N . ARG A 1 100 ? 4.265 6.977 -30.003 1.00 64.69 100 ARG A N 1
ATOM 838 C CA . ARG A 1 100 ? 3.812 7.659 -28.784 1.00 64.69 100 ARG A CA 1
ATOM 839 C C . ARG A 1 100 ? 2.296 7.852 -28.832 1.00 64.69 100 ARG A C 1
ATOM 841 O O . ARG A 1 100 ? 1.797 8.418 -29.804 1.00 64.69 100 ARG A O 1
ATOM 848 N N . PRO A 1 101 ? 1.551 7.417 -27.805 1.00 54.12 101 PRO A N 1
ATOM 849 C CA . PRO A 1 101 ? 0.135 7.742 -27.694 1.00 54.12 101 PRO A CA 1
ATOM 850 C C . PRO A 1 101 ? -0.042 9.239 -27.395 1.00 54.12 101 PRO A C 1
ATOM 852 O O . PRO A 1 101 ? 0.676 9.789 -26.554 1.00 54.12 101 PRO A O 1
ATOM 855 N N . TYR A 1 102 ? -0.996 9.898 -28.062 1.00 47.25 102 TYR A N 1
ATOM 856 C CA . TYR A 1 102 ? -1.342 11.295 -27.778 1.00 47.25 102 TYR A CA 1
ATOM 857 C C . TYR A 1 102 ? -1.852 11.444 -26.334 1.00 47.25 102 TYR A C 1
ATOM 859 O O . TYR A 1 102 ? -2.542 10.570 -25.809 1.00 47.25 102 TYR A O 1
ATOM 867 N N . ALA A 1 103 ? -1.555 12.571 -25.682 1.00 43.06 103 ALA A N 1
ATOM 868 C CA . ALA A 1 103 ? -2.021 12.832 -24.318 1.00 43.06 103 ALA A CA 1
ATOM 869 C C . ALA A 1 103 ? -3.556 12.959 -24.206 1.00 43.06 103 ALA A C 1
ATOM 871 O O . ALA A 1 103 ? -4.081 12.728 -23.120 1.00 43.06 103 ALA A O 1
ATOM 872 N N . ASN A 1 104 ? -4.252 13.271 -25.309 1.00 37.53 104 ASN A N 1
ATOM 873 C CA . ASN A 1 104 ? -5.639 13.757 -25.288 1.00 37.53 104 ASN A CA 1
ATOM 874 C C . ASN A 1 104 ? -6.625 13.019 -26.218 1.00 37.53 104 ASN A C 1
ATOM 876 O O . ASN A 1 104 ? -7.788 13.405 -26.257 1.00 37.53 104 ASN A O 1
ATOM 880 N N . LEU A 1 105 ? -6.222 11.981 -26.961 1.00 37.22 105 LEU A N 1
ATOM 881 C CA . LEU A 1 105 ? -7.135 11.250 -27.854 1.00 37.22 105 LEU A CA 1
ATOM 882 C C . LEU A 1 105 ? -6.920 9.742 -27.721 1.00 37.22 105 LEU A C 1
ATOM 884 O O . LEU A 1 105 ? -5.807 9.235 -27.846 1.00 37.22 105 LEU A O 1
ATOM 888 N N . ILE A 1 106 ? -8.003 9.030 -27.416 1.00 37.59 106 ILE A N 1
ATOM 889 C CA . ILE A 1 106 ? -8.054 7.570 -27.418 1.00 37.59 106 ILE A CA 1
ATOM 890 C C . ILE A 1 106 ? -7.910 7.121 -28.876 1.00 37.59 106 ILE A C 1
ATOM 892 O O . ILE A 1 106 ? -8.785 7.416 -29.680 1.00 37.59 106 ILE A O 1
ATOM 896 N N . GLY A 1 107 ? -6.835 6.403 -29.203 1.00 44.50 107 GLY A N 1
ATOM 897 C CA . GLY A 1 107 ? -6.743 5.623 -30.443 1.00 44.50 107 GLY A CA 1
ATOM 898 C C . GLY A 1 107 ? -5.632 6.010 -31.417 1.00 44.50 107 GLY A C 1
ATOM 899 O O . GLY A 1 107 ? -5.142 5.119 -32.101 1.00 44.50 107 GLY A O 1
ATOM 900 N N . ASP A 1 108 ? -5.155 7.258 -31.416 1.00 41.12 108 ASP A N 1
ATOM 901 C CA . ASP A 1 108 ? -4.129 7.692 -32.373 1.00 41.12 108 ASP A CA 1
ATOM 902 C C . ASP A 1 108 ? -2.746 7.770 -31.715 1.00 41.12 108 ASP A C 1
ATOM 904 O O . ASP A 1 108 ? -2.473 8.595 -30.834 1.00 41.12 108 ASP A O 1
ATOM 908 N N . SER A 1 109 ? -1.849 6.879 -32.137 1.00 52.69 109 SER A N 1
ATOM 909 C CA . SER A 1 109 ? -0.423 6.975 -31.849 1.00 52.69 109 SER A CA 1
ATOM 910 C C . SER A 1 109 ? 0.306 7.563 -33.054 1.00 52.69 109 SER A C 1
ATOM 912 O O . SER A 1 109 ? 0.077 7.157 -34.190 1.00 52.69 109 SER A O 1
ATOM 914 N N . PHE A 1 110 ? 1.195 8.530 -32.817 1.00 53.06 110 PHE A N 1
ATOM 915 C CA . PHE A 1 110 ? 2.047 9.074 -33.876 1.00 53.06 110 PHE A CA 1
ATOM 916 C C . PHE A 1 110 ? 3.454 8.489 -33.764 1.00 53.06 110 PHE A C 1
ATOM 918 O O . PHE A 1 110 ? 3.962 8.269 -32.657 1.00 53.06 110 PHE A O 1
ATOM 925 N N . GLU A 1 111 ? 4.085 8.236 -34.907 1.00 61.81 111 GLU A N 1
ATOM 926 C CA . GLU A 1 111 ? 5.482 7.817 -34.958 1.00 61.81 111 GLU A CA 1
ATOM 927 C C . GLU A 1 111 ? 6.399 9.033 -34.815 1.00 61.81 111 GLU A C 1
ATOM 929 O O . GLU A 1 111 ? 6.448 9.915 -35.669 1.00 61.81 111 GLU A O 1
ATOM 934 N N . VAL A 1 112 ? 7.127 9.101 -33.704 1.00 68.81 112 VAL A N 1
ATOM 935 C CA . VAL A 1 112 ? 8.069 10.180 -33.406 1.00 68.81 112 VAL A CA 1
ATOM 936 C C . VAL A 1 112 ? 9.490 9.639 -33.497 1.00 68.81 112 VAL A C 1
ATOM 938 O O . VAL A 1 112 ? 9.786 8.549 -33.010 1.00 68.81 112 VAL A O 1
ATOM 941 N N . LEU A 1 113 ? 10.379 10.431 -34.089 1.00 72.25 113 LEU A N 1
ATOM 942 C CA . LEU A 1 113 ? 11.823 10.225 -34.035 1.00 72.25 113 LEU A CA 1
ATOM 943 C C . LEU A 1 113 ? 12.376 10.806 -32.734 1.00 72.25 113 LEU A C 1
ATOM 945 O O . LEU A 1 113 ? 12.186 11.988 -32.443 1.00 72.25 113 LEU A O 1
ATOM 949 N N . THR A 1 114 ? 13.081 9.996 -31.949 1.00 82.25 114 THR A N 1
ATOM 950 C CA . THR A 1 114 ? 13.713 10.469 -30.714 1.00 82.25 114 THR A CA 1
ATOM 951 C C . THR A 1 114 ? 15.045 9.792 -30.428 1.00 82.25 114 THR A C 1
ATOM 953 O O . THR A 1 114 ? 15.283 8.658 -30.826 1.00 82.25 114 THR A O 1
ATOM 956 N N . LYS A 1 115 ? 15.915 10.486 -29.691 1.00 85.56 115 LYS A N 1
ATOM 957 C CA . LYS A 1 115 ? 17.196 9.954 -29.193 1.00 85.56 115 LYS A CA 1
ATOM 958 C C . LYS A 1 115 ? 17.090 9.359 -27.789 1.00 85.56 115 LYS A C 1
ATOM 960 O O . LYS A 1 115 ? 18.049 8.760 -27.306 1.00 85.56 115 LYS A O 1
ATOM 965 N N . HIS A 1 116 ? 15.952 9.562 -27.126 1.00 88.94 116 HIS A N 1
ATOM 966 C CA . HIS A 1 116 ? 15.740 9.189 -25.735 1.00 88.94 116 HIS A CA 1
ATOM 967 C C . HIS A 1 116 ? 14.410 8.473 -25.565 1.00 88.94 116 HIS A C 1
ATOM 969 O O . HIS A 1 116 ? 13.370 8.984 -25.986 1.00 88.94 116 HIS A O 1
ATOM 975 N N . LEU A 1 117 ? 14.465 7.327 -24.895 1.00 90.00 117 LEU A N 1
ATOM 976 C CA . LEU A 1 117 ? 13.292 6.605 -24.437 1.00 90.00 117 LEU A CA 1
ATOM 977 C C . LEU A 1 117 ? 13.094 6.837 -22.940 1.00 90.00 117 LEU A C 1
ATOM 979 O O . LEU A 1 117 ? 14.065 7.040 -22.203 1.00 90.00 117 LEU A O 1
ATOM 983 N N . PHE A 1 118 ? 11.846 6.778 -22.493 1.00 89.88 118 PHE A N 1
ATOM 984 C CA . PHE A 1 118 ? 11.471 7.048 -21.111 1.00 89.88 118 PHE A CA 1
ATOM 985 C C . PHE A 1 118 ? 10.661 5.925 -20.493 1.00 89.88 118 PHE A C 1
ATOM 987 O O . PHE A 1 118 ? 9.792 5.327 -21.126 1.00 89.88 118 PHE A O 1
ATOM 994 N N . CYS A 1 119 ? 10.911 5.695 -19.210 1.00 92.19 119 CYS A N 1
ATOM 995 C CA . CYS A 1 119 ? 10.066 4.866 -18.375 1.00 92.19 119 CYS A CA 1
ATOM 996 C C . CYS A 1 119 ? 9.754 5.609 -17.071 1.00 92.19 119 CYS A C 1
ATOM 998 O O . CYS A 1 119 ? 10.646 5.937 -16.282 1.00 92.19 119 CYS A O 1
ATOM 1000 N N . ASN A 1 120 ? 8.472 5.919 -16.893 1.00 91.94 120 ASN A N 1
ATOM 1001 C CA . ASN A 1 120 ? 7.881 6.555 -15.721 1.00 91.94 120 ASN A CA 1
ATOM 1002 C C . ASN A 1 120 ? 6.521 5.910 -15.408 1.00 91.94 120 ASN A C 1
ATOM 1004 O O . ASN A 1 120 ? 6.089 5.006 -16.118 1.00 91.94 120 ASN A O 1
ATOM 1008 N N . LEU A 1 121 ? 5.825 6.348 -14.362 1.00 92.00 121 LEU A N 1
ATOM 1009 C CA . LEU A 1 121 ? 4.532 5.776 -13.972 1.00 92.00 121 LEU A CA 1
ATOM 1010 C C . LEU A 1 121 ? 3.445 5.924 -15.047 1.00 92.00 121 LEU A C 1
ATOM 1012 O O . LEU A 1 121 ? 2.521 5.113 -15.106 1.00 92.00 121 LEU A O 1
ATOM 1016 N N . ARG A 1 122 ? 3.543 6.934 -15.919 1.00 87.38 122 ARG A N 1
ATOM 1017 C CA . ARG A 1 122 ? 2.567 7.168 -16.991 1.00 87.38 122 ARG A CA 1
ATOM 1018 C C . ARG A 1 122 ? 2.748 6.204 -18.159 1.00 87.38 122 ARG A C 1
ATOM 1020 O O . ARG A 1 122 ? 1.753 5.742 -18.731 1.00 87.38 122 ARG A O 1
ATOM 1027 N N . TYR A 1 123 ? 3.990 5.955 -18.558 1.00 87.44 123 TYR A N 1
ATOM 1028 C CA . TYR A 1 123 ? 4.309 5.049 -19.652 1.00 87.44 123 TYR A CA 1
ATOM 1029 C C . TYR A 1 123 ? 5.754 4.545 -19.592 1.00 87.44 123 TYR A C 1
ATOM 1031 O O . TYR A 1 123 ? 6.642 5.208 -19.058 1.00 87.44 123 TYR A O 1
ATOM 1039 N N . CYS A 1 124 ? 5.992 3.384 -20.197 1.00 91.50 124 CYS A N 1
ATOM 1040 C CA . CYS A 1 124 ? 7.317 2.798 -20.325 1.00 91.50 124 CYS A CA 1
ATOM 1041 C C . CYS A 1 124 ? 7.618 2.394 -21.772 1.00 91.50 124 CYS A C 1
ATOM 1043 O O . CYS A 1 124 ? 6.984 1.500 -22.334 1.00 91.50 124 CYS A O 1
ATOM 1045 N N . GLU A 1 125 ? 8.593 3.072 -22.379 1.00 90.62 125 GLU A N 1
ATOM 1046 C CA . GLU A 1 125 ? 9.067 2.833 -23.743 1.00 90.62 125 GLU A CA 1
ATOM 1047 C C . GLU A 1 125 ? 10.084 1.685 -23.752 1.00 90.62 125 GLU A C 1
ATOM 1049 O O . GLU A 1 125 ? 11.298 1.890 -23.725 1.00 90.62 125 GLU A O 1
ATOM 1054 N N . ILE A 1 126 ? 9.563 0.459 -23.818 1.00 91.50 126 ILE A N 1
ATOM 1055 C CA . ILE A 1 126 ? 10.331 -0.786 -23.969 1.00 91.50 126 ILE A CA 1
ATOM 1056 C C . ILE A 1 126 ? 9.760 -1.665 -25.093 1.00 91.50 126 ILE A C 1
ATOM 1058 O O . ILE A 1 126 ? 8.738 -1.341 -25.698 1.00 91.50 126 ILE A O 1
ATOM 1062 N N . GLY A 1 127 ? 10.414 -2.790 -25.378 1.00 89.06 127 GLY A N 1
ATOM 1063 C CA . GLY A 1 127 ? 10.072 -3.673 -26.488 1.00 89.06 127 GLY A CA 1
ATOM 1064 C C . GLY A 1 127 ? 10.855 -3.327 -27.751 1.00 89.06 127 GLY A C 1
ATOM 1065 O O . GLY A 1 127 ? 12.042 -3.013 -27.675 1.00 89.06 127 GLY A O 1
ATOM 1066 N N . PHE A 1 128 ? 10.208 -3.439 -28.912 1.00 84.81 128 PHE A N 1
ATOM 1067 C CA . PHE A 1 128 ? 10.852 -3.283 -30.219 1.00 84.81 128 PHE A CA 1
ATOM 1068 C C . PHE A 1 128 ? 10.934 -1.836 -30.707 1.00 84.81 128 PHE A C 1
ATOM 1070 O O . PHE A 1 128 ? 9.920 -1.137 -30.782 1.00 84.81 128 PHE A O 1
ATOM 1077 N N . PHE A 1 129 ? 12.122 -1.472 -31.182 1.00 83.81 129 PHE A N 1
ATOM 1078 C CA . PHE A 1 129 ? 12.461 -0.188 -31.788 1.00 83.81 129 PHE A CA 1
ATOM 1079 C C . PHE A 1 129 ? 13.256 -0.389 -33.073 1.00 83.81 129 PHE A C 1
ATOM 1081 O O . PHE A 1 129 ? 13.947 -1.398 -33.238 1.00 83.81 129 PHE A O 1
ATOM 1088 N N . HIS A 1 130 ? 13.191 0.589 -33.972 1.00 77.50 130 HIS A N 1
ATOM 1089 C CA . HIS A 1 130 ? 13.978 0.583 -35.199 1.00 77.50 130 HIS A CA 1
ATOM 1090 C C . HIS A 1 130 ? 14.522 1.977 -35.525 1.00 77.50 130 HIS A C 1
ATOM 1092 O O . HIS A 1 130 ? 14.012 2.988 -35.040 1.00 77.50 130 HIS A O 1
ATOM 1098 N N . SER A 1 131 ? 15.578 2.011 -36.334 1.00 74.12 131 SER A N 1
ATOM 1099 C CA . SER A 1 131 ? 16.198 3.233 -36.851 1.00 74.12 131 SER A CA 1
ATOM 1100 C C . SER A 1 131 ? 16.253 3.195 -38.381 1.00 74.12 131 SER A C 1
ATOM 1102 O O . SER A 1 131 ? 16.562 2.144 -38.957 1.00 74.12 131 SER A O 1
ATOM 1104 N N . CYS A 1 132 ? 15.975 4.330 -39.029 1.00 65.75 132 CYS A N 1
ATOM 1105 C CA . CYS A 1 132 ? 16.011 4.489 -40.489 1.00 65.75 132 CYS A CA 1
ATOM 1106 C C . CYS A 1 132 ? 17.058 5.527 -40.896 1.00 65.75 132 CYS A C 1
ATOM 1108 O O . CYS A 1 132 ? 17.211 6.545 -40.220 1.00 65.75 132 CYS A O 1
ATOM 1110 N N . ASP A 1 133 ? 17.738 5.292 -42.020 1.00 55.72 133 ASP A N 1
ATOM 1111 C CA . ASP A 1 133 ? 18.685 6.256 -42.584 1.00 55.72 133 ASP A CA 1
ATOM 1112 C C . ASP A 1 133 ? 17.951 7.377 -43.340 1.00 55.72 133 ASP A C 1
ATOM 1114 O O . ASP A 1 133 ? 17.082 7.133 -44.181 1.00 55.72 133 ASP A O 1
ATOM 1118 N N . ARG A 1 134 ? 18.308 8.630 -43.049 1.00 50.22 134 ARG A N 1
ATOM 1119 C CA . ARG A 1 134 ? 17.679 9.843 -43.592 1.00 50.22 134 ARG A CA 1
ATOM 1120 C C . ARG A 1 134 ? 18.335 10.273 -44.908 1.00 50.22 134 ARG A C 1
ATOM 1122 O O . ARG A 1 134 ? 18.706 11.427 -45.079 1.00 50.22 134 ARG A O 1
ATOM 1129 N N . ASN A 1 135 ? 18.448 9.367 -45.873 1.00 40.75 135 ASN A N 1
ATOM 1130 C CA . ASN A 1 135 ? 18.972 9.697 -47.205 1.00 40.75 135 ASN A CA 1
ATOM 1131 C C . ASN A 1 135 ? 17.874 10.039 -48.231 1.00 40.75 135 ASN A C 1
ATOM 1133 O O . ASN A 1 135 ? 18.006 9.739 -49.413 1.00 40.75 135 ASN A O 1
ATOM 1137 N N . SER A 1 136 ? 16.808 10.729 -47.814 1.00 38.59 136 SER A N 1
ATOM 1138 C CA . SER A 1 136 ? 15.904 11.422 -48.743 1.00 38.59 136 SER A CA 1
ATOM 1139 C C . SER A 1 136 ? 15.790 12.896 -48.357 1.00 38.59 136 SER A C 1
ATOM 1141 O O . SER A 1 136 ? 14.985 13.286 -47.508 1.00 38.59 136 SER A O 1
ATOM 1143 N N . GLN A 1 137 ? 16.645 13.717 -48.963 1.00 37.22 137 GLN A N 1
ATOM 1144 C CA . GLN A 1 137 ? 16.538 15.169 -48.905 1.00 37.22 137 GLN A CA 1
ATOM 1145 C C . GLN A 1 137 ? 15.184 15.640 -49.464 1.00 37.22 137 GLN A C 1
ATOM 1147 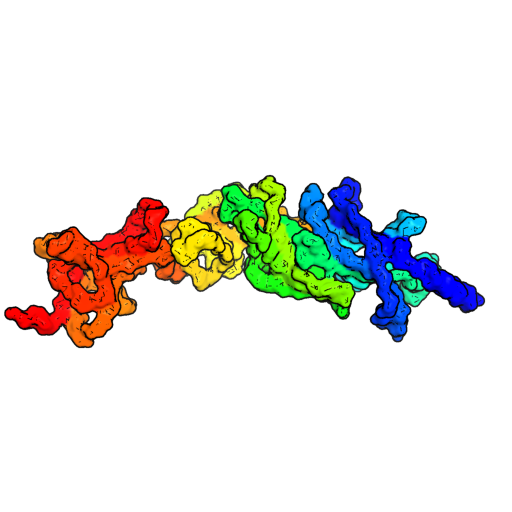O O . GLN A 1 137 ? 14.650 15.065 -50.408 1.00 37.22 137 GLN A O 1
ATOM 1152 N N . ASN A 1 138 ? 14.693 16.744 -48.899 1.00 36.50 138 ASN A N 1
ATOM 1153 C CA . ASN A 1 138 ? 13.637 17.605 -49.434 1.00 36.50 138 ASN A CA 1
ATOM 1154 C C . ASN A 1 138 ? 12.264 16.983 -49.655 1.00 36.50 138 ASN A C 1
ATOM 1156 O O . ASN A 1 138 ? 11.756 16.926 -50.772 1.00 36.50 138 ASN A O 1
ATOM 1160 N N . SER A 1 139 ? 11.557 16.715 -48.564 1.00 35.66 139 SER A N 1
ATOM 1161 C CA . SER A 1 139 ? 10.120 16.932 -48.632 1.00 35.66 139 SER A CA 1
ATOM 1162 C C . SER A 1 139 ? 9.577 17.419 -47.295 1.00 35.66 139 SER A C 1
ATOM 1164 O O . SER A 1 139 ? 10.000 16.967 -46.233 1.00 35.66 139 SER A O 1
ATOM 1166 N N . GLY A 1 140 ? 8.709 18.435 -47.355 1.00 37.19 140 GLY A N 1
ATOM 1167 C CA . GLY A 1 140 ? 8.062 19.016 -46.181 1.00 37.19 140 GLY A CA 1
ATOM 1168 C C . GLY A 1 140 ? 7.268 17.974 -45.390 1.00 37.19 140 GLY A C 1
ATOM 1169 O O . GLY A 1 140 ? 7.215 16.804 -45.753 1.00 37.19 140 GLY A O 1
ATOM 1170 N N . ILE A 1 141 ? 6.615 18.407 -44.315 1.00 43.88 141 ILE A N 1
ATOM 1171 C CA . ILE A 1 141 ? 5.937 17.558 -43.315 1.00 43.88 141 ILE A CA 1
ATOM 1172 C C . ILE A 1 141 ? 5.070 16.433 -43.937 1.00 43.88 141 ILE A C 1
ATOM 1174 O O . ILE A 1 141 ? 5.025 15.331 -43.397 1.00 43.88 141 ILE A O 1
ATOM 1178 N N . PHE A 1 142 ? 4.466 16.658 -45.110 1.00 39.19 142 PHE A N 1
ATOM 1179 C CA . PHE A 1 142 ? 3.698 15.649 -45.854 1.00 39.19 142 PHE A CA 1
ATOM 1180 C C . PHE A 1 142 ? 4.519 14.661 -46.692 1.00 39.19 142 PHE A C 1
ATOM 1182 O O . PHE A 1 142 ? 4.108 13.517 -46.871 1.00 39.19 142 PHE A O 1
ATOM 1189 N N . GLY A 1 143 ? 5.679 15.059 -47.204 1.00 36.56 143 GLY A N 1
ATOM 1190 C CA . GLY A 1 143 ? 6.541 14.136 -47.927 1.00 36.56 143 GLY A CA 1
ATOM 1191 C C . GLY A 1 143 ? 7.424 13.292 -47.016 1.00 36.56 143 GLY A C 1
ATOM 1192 O O . GLY A 1 143 ? 7.821 12.219 -47.449 1.00 36.56 143 GLY A O 1
ATOM 1193 N N . ALA A 1 144 ? 7.632 13.667 -45.748 1.00 42.91 144 ALA A N 1
ATOM 1194 C CA . ALA A 1 144 ? 8.219 12.777 -44.741 1.00 42.91 144 ALA A CA 1
ATOM 1195 C C . ALA A 1 144 ? 7.364 11.511 -44.536 1.00 42.91 144 ALA A C 1
ATOM 1197 O O . ALA A 1 144 ? 7.903 10.414 -44.480 1.00 42.91 144 ALA A O 1
ATOM 1198 N N . LEU A 1 145 ? 6.032 11.636 -44.537 1.00 41.19 145 LEU A N 1
ATOM 1199 C CA . LEU A 1 145 ? 5.120 10.487 -44.474 1.00 41.19 145 LEU A CA 1
ATOM 1200 C C . LEU A 1 145 ? 5.245 9.566 -45.697 1.00 41.19 145 LEU A C 1
ATOM 1202 O O . LEU A 1 145 ? 5.184 8.355 -45.541 1.00 41.19 145 LEU A O 1
ATOM 1206 N N . LEU A 1 146 ? 5.477 10.115 -46.896 1.00 34.66 146 LEU A N 1
ATOM 1207 C CA . LEU A 1 146 ? 5.621 9.332 -48.132 1.00 34.66 146 LEU A CA 1
ATOM 1208 C C . LEU A 1 146 ? 7.055 8.821 -48.390 1.00 34.66 146 LEU A C 1
ATOM 1210 O O . LEU A 1 146 ? 7.230 7.795 -49.043 1.00 34.66 146 LEU A O 1
ATOM 1214 N N . THR A 1 147 ? 8.087 9.493 -47.872 1.00 38.34 147 THR A N 1
ATOM 1215 C CA . THR A 1 147 ? 9.501 9.083 -48.012 1.00 38.34 147 THR A CA 1
ATOM 1216 C C . THR A 1 147 ? 9.969 8.113 -46.930 1.00 38.34 147 THR A C 1
ATOM 1218 O O . THR A 1 147 ? 10.899 7.348 -47.188 1.00 38.34 147 THR A O 1
ATOM 1221 N N . VAL A 1 148 ? 9.286 8.038 -45.779 1.00 41.12 148 VAL A N 1
ATOM 1222 C CA . VAL A 1 148 ? 9.489 6.964 -44.785 1.00 41.12 148 VAL A CA 1
ATOM 1223 C C . VAL A 1 148 ? 9.321 5.579 -45.427 1.00 41.12 148 VAL A C 1
ATOM 1225 O O . VAL A 1 148 ? 10.096 4.674 -45.127 1.00 41.12 148 VAL A O 1
ATOM 1228 N N . PHE A 1 149 ? 8.425 5.436 -46.412 1.00 39.06 149 PHE A N 1
ATOM 1229 C CA . PHE A 1 149 ? 8.230 4.187 -47.162 1.00 39.06 149 PHE A CA 1
ATOM 1230 C C . PHE A 1 149 ? 9.421 3.753 -48.043 1.00 39.06 149 PHE A C 1
ATOM 1232 O O . PHE A 1 149 ? 9.432 2.619 -48.513 1.00 39.06 149 PHE A O 1
ATOM 1239 N N . ARG A 1 150 ? 10.424 4.614 -48.278 1.00 36.81 150 ARG A N 1
ATOM 1240 C CA . ARG A 1 150 ? 11.634 4.297 -49.069 1.00 36.81 150 ARG A CA 1
ATOM 1241 C C . ARG A 1 150 ? 12.942 4.390 -48.279 1.00 36.81 150 ARG A C 1
ATOM 1243 O O . ARG A 1 150 ? 13.999 4.095 -48.830 1.00 36.81 150 ARG A O 1
ATOM 1250 N N . SER A 1 151 ? 12.893 4.799 -47.012 1.00 44.59 151 SER A N 1
ATOM 1251 C CA . SER A 1 151 ? 14.082 4.889 -46.161 1.00 44.59 151 SER A CA 1
ATOM 1252 C C . SER A 1 151 ? 14.527 3.511 -45.664 1.00 44.59 151 SER A C 1
ATOM 1254 O O . SER A 1 151 ? 13.755 2.776 -45.049 1.00 44.59 151 SER A O 1
ATOM 1256 N N . GLU A 1 152 ? 15.783 3.145 -45.925 1.00 52.72 152 GLU A N 1
ATOM 1257 C CA . GLU A 1 152 ? 16.345 1.863 -45.501 1.00 52.72 152 GLU A CA 1
ATOM 1258 C C . GLU A 1 152 ? 16.486 1.804 -43.970 1.00 52.72 152 GLU A C 1
ATOM 1260 O O . GLU A 1 152 ? 17.260 2.543 -43.354 1.00 52.72 152 GLU A O 1
ATOM 1265 N N . MET A 1 153 ? 15.730 0.897 -43.346 1.00 56.94 153 MET A N 1
ATOM 1266 C CA . MET A 1 153 ? 15.867 0.545 -41.930 1.00 56.94 153 MET A CA 1
ATOM 1267 C C . MET A 1 153 ? 17.176 -0.215 -41.700 1.00 56.94 153 MET A C 1
ATOM 1269 O O . MET A 1 153 ? 17.368 -1.298 -42.265 1.00 56.94 153 MET A O 1
ATOM 1273 N N . PHE A 1 154 ? 18.056 0.310 -40.846 1.00 64.06 154 PHE A N 1
ATOM 1274 C CA . PHE A 1 154 ? 19.408 -0.239 -40.661 1.00 64.06 154 PHE A CA 1
ATOM 1275 C C . PHE A 1 154 ? 19.640 -0.908 -39.295 1.00 64.06 154 PHE A C 1
ATOM 1277 O O . PHE A 1 154 ? 20.521 -1.759 -39.184 1.00 64.06 154 PHE A O 1
ATOM 1284 N N . GLY A 1 155 ? 18.840 -0.594 -38.271 1.00 73.19 155 GLY A N 1
ATOM 1285 C CA . GLY A 1 155 ? 19.007 -1.160 -36.929 1.00 73.19 155 GLY A CA 1
ATOM 1286 C C . GLY A 1 155 ? 17.685 -1.540 -36.274 1.00 73.19 155 GLY A C 1
ATOM 1287 O O . GLY A 1 155 ? 16.759 -0.732 -36.253 1.00 73.19 155 GLY A O 1
ATOM 1288 N N . TYR A 1 156 ? 17.626 -2.752 -35.713 1.00 80.69 156 TYR A N 1
ATOM 1289 C CA . TYR A 1 156 ? 16.495 -3.259 -34.934 1.00 80.69 156 TYR A CA 1
ATOM 1290 C C . TYR A 1 156 ? 16.945 -3.555 -33.511 1.00 80.69 156 TYR A C 1
ATOM 1292 O O . TYR A 1 156 ? 17.953 -4.229 -33.288 1.00 80.69 156 TYR A O 1
ATOM 1300 N N . TYR A 1 157 ? 16.180 -3.067 -32.546 1.00 86.31 157 TYR A N 1
ATOM 1301 C CA . TYR A 1 157 ? 16.533 -3.134 -31.138 1.00 86.31 157 TYR A CA 1
ATOM 1302 C C . TYR A 1 157 ? 15.347 -3.650 -30.336 1.00 86.31 157 TYR A C 1
ATOM 1304 O O . TYR A 1 157 ? 14.202 -3.298 -30.613 1.00 86.31 157 TYR A O 1
ATOM 1312 N N . TYR A 1 158 ? 15.621 -4.471 -29.330 1.00 89.38 158 TYR A N 1
ATOM 1313 C CA . TYR A 1 158 ? 14.647 -4.878 -28.331 1.00 89.38 158 TYR A CA 1
ATOM 1314 C C . TYR A 1 158 ? 15.183 -4.550 -26.945 1.00 89.38 158 TYR A C 1
ATOM 1316 O O . TYR A 1 158 ? 16.294 -4.954 -26.609 1.00 89.38 158 TYR A O 1
ATOM 1324 N N . ILE A 1 159 ? 14.396 -3.864 -26.125 1.00 92.81 159 ILE A N 1
ATOM 1325 C CA . ILE A 1 159 ? 14.741 -3.580 -24.730 1.00 92.81 159 ILE A CA 1
ATOM 1326 C C . ILE A 1 159 ? 13.743 -4.302 -23.834 1.00 92.81 159 ILE A C 1
ATOM 1328 O O . ILE A 1 159 ? 12.537 -4.134 -23.999 1.00 92.81 159 ILE A O 1
ATOM 1332 N N . GLY A 1 160 ? 14.243 -5.085 -22.881 1.00 94.38 160 GLY A N 1
ATOM 1333 C CA . GLY A 1 160 ? 13.413 -5.720 -21.864 1.00 94.38 160 GLY A CA 1
ATOM 1334 C C . GLY A 1 160 ? 14.094 -5.756 -20.503 1.00 94.38 160 GLY A C 1
ATOM 1335 O O . GLY A 1 160 ? 15.319 -5.660 -20.406 1.00 94.38 160 GLY A O 1
ATOM 1336 N N . PHE A 1 161 ? 13.292 -5.904 -19.454 1.00 96.38 161 PHE A N 1
ATOM 1337 C CA . PHE A 1 161 ? 13.765 -5.986 -18.079 1.00 96.38 161 PHE A CA 1
ATOM 1338 C C . PHE A 1 161 ? 14.075 -7.425 -17.662 1.00 96.38 161 PHE A C 1
ATOM 1340 O O . PHE A 1 161 ? 13.361 -8.354 -18.037 1.00 96.38 161 PHE A O 1
ATOM 1347 N N . THR A 1 162 ? 15.116 -7.589 -16.848 1.00 94.94 162 THR A N 1
ATOM 1348 C CA . THR A 1 162 ? 15.509 -8.846 -16.201 1.00 94.94 162 THR A CA 1
ATOM 1349 C C . THR A 1 162 ? 15.832 -8.597 -14.728 1.00 94.94 162 THR A C 1
ATOM 1351 O O . THR A 1 162 ? 16.136 -7.469 -14.335 1.00 94.94 162 THR A O 1
ATOM 1354 N N . SER A 1 163 ? 15.801 -9.653 -13.914 1.00 93.69 163 SER A N 1
ATOM 1355 C CA . SER A 1 163 ? 16.255 -9.600 -12.522 1.00 93.69 163 SER A CA 1
ATOM 1356 C C . SER A 1 163 ? 17.712 -9.142 -12.424 1.00 93.69 163 SER A C 1
ATOM 1358 O O . SER A 1 163 ? 18.537 -9.505 -13.268 1.00 93.69 163 SER A O 1
ATOM 1360 N N . SER A 1 164 ? 18.033 -8.386 -11.377 1.00 91.38 164 SER A N 1
ATOM 1361 C CA . SER A 1 164 ? 19.416 -8.118 -10.979 1.00 91.38 164 SER A CA 1
ATOM 1362 C C . SER A 1 164 ? 19.913 -9.199 -10.008 1.00 91.38 164 SER A C 1
ATOM 1364 O O . SER A 1 164 ? 19.171 -10.115 -9.644 1.00 91.38 164 SER A O 1
ATOM 1366 N N . ASN A 1 165 ? 21.171 -9.100 -9.573 1.00 89.81 165 ASN A N 1
ATOM 1367 C CA . ASN A 1 165 ? 21.707 -9.996 -8.544 1.00 89.81 165 ASN A CA 1
ATOM 1368 C C . ASN A 1 165 ? 21.038 -9.757 -7.176 1.00 89.81 165 ASN A C 1
ATOM 1370 O O . ASN A 1 165 ? 20.944 -10.665 -6.355 1.00 89.81 165 ASN A O 1
ATOM 1374 N N . GLU A 1 166 ? 20.569 -8.533 -6.937 1.00 91.31 166 GLU A N 1
ATOM 1375 C CA . GLU A 1 166 ? 19.976 -8.067 -5.683 1.00 91.31 166 GLU A CA 1
ATOM 1376 C C . GLU A 1 166 ? 18.446 -8.218 -5.654 1.00 91.31 166 GLU A C 1
ATOM 1378 O O . GLU A 1 166 ? 17.870 -8.480 -4.590 1.00 91.31 166 GLU A O 1
ATOM 1383 N N . TYR A 1 167 ? 17.799 -8.074 -6.817 1.00 93.19 167 TYR A N 1
ATOM 1384 C CA . TYR A 1 167 ? 16.348 -7.994 -6.964 1.00 93.19 167 TYR A CA 1
ATOM 1385 C C . TYR A 1 167 ? 15.832 -8.961 -8.031 1.00 93.19 167 TYR A C 1
ATOM 1387 O O . TYR A 1 167 ? 16.178 -8.876 -9.210 1.00 93.19 167 TYR A O 1
ATOM 1395 N N . ARG A 1 168 ? 14.928 -9.862 -7.625 1.00 94.12 168 ARG A N 1
ATOM 1396 C CA . ARG A 1 168 ? 14.247 -10.796 -8.542 1.00 94.12 168 ARG A CA 1
ATOM 1397 C C . ARG A 1 168 ? 13.175 -10.121 -9.406 1.00 94.12 168 ARG A C 1
ATOM 1399 O O . ARG A 1 168 ? 12.827 -10.650 -10.455 1.00 94.12 168 ARG A O 1
ATOM 1406 N N . ASN A 1 169 ? 12.675 -8.970 -8.962 1.00 96.69 169 ASN A N 1
ATOM 1407 C CA . ASN A 1 169 ? 11.560 -8.235 -9.556 1.00 96.69 169 ASN A CA 1
ATOM 1408 C C . ASN A 1 169 ? 12.035 -6.899 -10.145 1.00 96.69 169 ASN A C 1
ATOM 1410 O O . ASN A 1 169 ? 13.101 -6.396 -9.788 1.00 96.69 169 ASN A O 1
ATOM 1414 N N . LEU A 1 170 ? 11.217 -6.289 -11.005 1.00 97.19 170 LEU A N 1
ATOM 1415 C CA . LEU A 1 170 ? 11.424 -4.919 -11.463 1.00 97.19 170 LEU A CA 1
ATOM 1416 C C . LEU A 1 170 ? 10.952 -3.946 -10.379 1.00 97.19 170 LEU A C 1
ATOM 1418 O O . LEU A 1 170 ? 9.752 -3.743 -10.179 1.00 97.19 170 LEU A O 1
ATOM 1422 N N . ILE A 1 171 ? 11.912 -3.335 -9.689 1.00 96.75 171 ILE A N 1
ATOM 1423 C CA . ILE A 1 171 ? 11.637 -2.372 -8.625 1.00 96.75 171 ILE A CA 1
ATOM 1424 C C . ILE A 1 171 ? 11.512 -0.966 -9.221 1.00 96.75 171 ILE A C 1
ATOM 1426 O O . ILE A 1 171 ? 12.479 -0.416 -9.743 1.00 96.75 171 ILE A O 1
ATOM 1430 N N . LEU A 1 172 ? 10.322 -0.373 -9.129 1.00 95.94 172 LEU A N 1
ATOM 1431 C CA . LEU A 1 172 ? 10.049 0.997 -9.574 1.00 95.94 172 LEU A CA 1
ATOM 1432 C C . LEU A 1 172 ? 10.731 2.024 -8.661 1.00 95.94 172 LEU A C 1
ATOM 1434 O O . LEU A 1 172 ? 11.324 3.003 -9.121 1.00 95.94 172 LEU A O 1
ATOM 1438 N N . LYS A 1 173 ? 10.649 1.784 -7.351 1.00 94.75 173 LYS A N 1
ATOM 1439 C CA . LYS A 1 173 ? 11.299 2.565 -6.298 1.00 94.75 173 LYS A CA 1
ATOM 1440 C C . LYS A 1 173 ? 11.401 1.710 -5.031 1.00 94.75 173 LYS A C 1
ATOM 1442 O O . LYS A 1 173 ? 10.531 0.879 -4.761 1.00 94.75 173 LYS A O 1
ATOM 1447 N N . LEU A 1 174 ? 12.476 1.903 -4.272 1.00 94.06 174 LEU A N 1
ATOM 1448 C CA . LEU A 1 174 ? 12.602 1.327 -2.937 1.00 94.06 174 LEU A CA 1
ATOM 1449 C C . LEU A 1 174 ? 11.794 2.169 -1.943 1.00 94.06 174 LEU A C 1
ATOM 1451 O O . LEU A 1 174 ? 11.690 3.386 -2.086 1.00 94.06 174 LEU A O 1
ATOM 1455 N N . ILE A 1 175 ? 11.204 1.526 -0.943 1.00 92.94 175 ILE A N 1
ATOM 1456 C CA . ILE A 1 175 ? 10.510 2.219 0.144 1.00 92.94 175 ILE A CA 1
ATOM 1457 C C . ILE A 1 175 ? 11.406 2.130 1.376 1.00 92.94 175 ILE A C 1
ATOM 1459 O O . ILE A 1 175 ? 11.710 1.014 1.812 1.00 92.94 175 ILE A O 1
ATOM 1463 N N . PRO A 1 176 ? 11.867 3.262 1.928 1.00 89.62 176 PRO A N 1
ATOM 1464 C CA . PRO A 1 176 ? 12.717 3.232 3.102 1.00 89.62 176 PRO A CA 1
ATOM 1465 C C . PRO A 1 176 ? 11.908 2.725 4.302 1.00 89.62 176 PRO A C 1
ATOM 1467 O O . PRO A 1 176 ? 10.784 3.176 4.539 1.00 89.62 176 PRO A O 1
ATOM 1470 N N . LYS A 1 177 ? 12.451 1.760 5.049 1.00 88.00 177 LYS A N 1
ATOM 1471 C CA . LYS A 1 177 ? 11.774 1.255 6.250 1.00 88.00 177 LYS A CA 1
ATOM 1472 C C . LYS A 1 177 ? 11.739 2.327 7.335 1.00 88.00 177 LYS A C 1
ATOM 1474 O O . LYS A 1 177 ? 12.747 2.986 7.595 1.00 88.00 177 LYS A O 1
ATOM 1479 N N . ASN A 1 178 ? 10.596 2.462 8.006 1.00 81.00 178 ASN A N 1
ATOM 1480 C CA . ASN A 1 178 ? 10.459 3.359 9.150 1.00 81.00 178 ASN A CA 1
ATOM 1481 C C . ASN A 1 178 ? 10.422 2.552 10.455 1.00 81.00 178 ASN A C 1
ATOM 1483 O O . ASN A 1 178 ? 9.372 2.102 10.913 1.00 81.00 178 ASN A O 1
ATOM 1487 N N . ASN A 1 179 ? 11.598 2.336 11.044 1.00 75.62 179 ASN A N 1
ATOM 1488 C CA . ASN A 1 179 ? 11.721 1.588 12.298 1.00 75.62 179 ASN A CA 1
ATOM 1489 C C . ASN A 1 179 ? 11.437 2.449 13.539 1.00 75.62 179 ASN A C 1
ATOM 1491 O O . ASN A 1 179 ? 11.151 1.897 14.599 1.00 75.62 179 ASN A O 1
ATOM 1495 N N . ASP A 1 180 ? 11.483 3.777 13.401 1.00 77.06 180 ASP A N 1
ATOM 1496 C CA . ASP A 1 180 ? 11.325 4.714 14.516 1.00 77.06 180 ASP A CA 1
ATOM 1497 C C . ASP A 1 180 ? 9.841 5.029 14.782 1.00 77.06 180 ASP A C 1
ATOM 1499 O O . ASP A 1 180 ? 9.417 5.115 15.934 1.00 77.06 180 ASP A O 1
ATOM 1503 N N . ASN A 1 181 ? 9.021 5.132 13.728 1.00 78.69 181 ASN A N 1
ATOM 1504 C CA . ASN A 1 181 ? 7.577 5.334 13.822 1.00 78.69 181 ASN A CA 1
ATOM 1505 C C . ASN A 1 181 ? 6.803 4.199 13.132 1.00 78.69 181 ASN A C 1
ATOM 1507 O O . ASN A 1 181 ? 6.517 4.240 11.936 1.00 78.69 181 ASN A O 1
ATOM 1511 N N . LYS A 1 182 ? 6.387 3.209 13.927 1.00 76.19 182 LYS A N 1
ATOM 1512 C CA . LYS A 1 182 ? 5.574 2.057 13.491 1.00 76.19 182 LYS A CA 1
ATOM 1513 C C . LYS A 1 182 ? 4.164 2.403 12.997 1.00 76.19 182 LYS A C 1
ATOM 1515 O O . LYS A 1 182 ? 3.483 1.527 12.489 1.00 76.19 182 LYS A O 1
ATOM 1520 N N . HIS A 1 183 ? 3.690 3.629 13.210 1.00 79.44 183 HIS A N 1
ATOM 1521 C CA . HIS A 1 183 ? 2.350 4.047 12.791 1.00 79.44 183 HIS A CA 1
ATOM 1522 C C . HIS A 1 183 ? 2.326 4.554 11.351 1.00 79.44 183 HIS A C 1
ATOM 1524 O O . HIS A 1 183 ? 1.252 4.744 10.784 1.00 79.44 183 HIS A O 1
ATOM 1530 N N . VAL A 1 184 ? 3.497 4.763 10.747 1.00 87.50 184 VAL A N 1
ATOM 1531 C CA . VAL A 1 184 ? 3.591 5.203 9.361 1.00 87.50 184 VAL A CA 1
ATOM 1532 C C . VAL A 1 184 ? 3.096 4.095 8.439 1.00 87.50 184 VAL A C 1
ATOM 1534 O O . VAL A 1 184 ? 3.315 2.916 8.669 1.00 87.50 184 VAL A O 1
ATOM 1537 N N . PHE A 1 185 ? 2.404 4.463 7.376 1.00 90.25 185 PHE A N 1
ATOM 1538 C CA . PHE A 1 185 ? 2.152 3.563 6.261 1.00 90.25 185 PHE A CA 1
ATOM 1539 C C . PHE A 1 185 ? 2.371 4.323 4.962 1.00 90.25 185 PHE A C 1
ATOM 1541 O O . PHE A 1 185 ? 2.423 5.555 4.933 1.00 90.25 185 PHE A O 1
ATOM 1548 N N . ASN A 1 186 ? 2.523 3.587 3.870 1.00 92.38 186 ASN A N 1
ATOM 1549 C CA . ASN A 1 186 ? 2.871 4.162 2.587 1.00 92.38 186 ASN A CA 1
ATOM 1550 C C . ASN A 1 186 ? 1.737 3.914 1.592 1.00 92.38 186 ASN A C 1
ATOM 1552 O O . ASN A 1 186 ? 1.154 2.829 1.533 1.00 92.38 186 ASN A O 1
ATOM 1556 N N . VAL A 1 187 ? 1.447 4.919 0.776 1.00 94.25 187 VAL A N 1
ATOM 1557 C CA . VAL A 1 187 ? 0.622 4.774 -0.420 1.00 94.25 187 VAL A CA 1
ATOM 1558 C C . VAL A 1 187 ? 1.546 4.871 -1.624 1.00 94.25 187 VAL A C 1
ATOM 1560 O O . VAL A 1 187 ? 2.217 5.884 -1.822 1.00 94.25 187 VAL A O 1
ATOM 1563 N N . VAL A 1 188 ? 1.606 3.801 -2.411 1.00 95.31 188 VAL A N 1
ATOM 1564 C CA . VAL A 1 188 ? 2.463 3.711 -3.597 1.00 95.31 188 VAL A CA 1
ATOM 1565 C C . VAL A 1 188 ? 1.646 3.864 -4.867 1.00 95.31 188 VAL A C 1
ATOM 1567 O O . VAL A 1 188 ? 0.482 3.460 -4.923 1.00 95.31 188 VAL A O 1
ATOM 1570 N N . PHE A 1 189 ? 2.271 4.427 -5.894 1.00 95.38 189 PHE A N 1
ATOM 1571 C CA . PHE A 1 189 ? 1.635 4.680 -7.179 1.00 95.38 189 PHE A CA 1
ATOM 1572 C C . PHE A 1 189 ? 2.009 3.557 -8.141 1.00 95.38 189 PHE A C 1
ATOM 1574 O O . PHE A 1 189 ? 3.170 3.377 -8.490 1.00 95.38 189 PHE A O 1
ATOM 1581 N N . CYS A 1 190 ? 1.033 2.783 -8.572 1.00 96.12 190 CYS A N 1
ATOM 1582 C CA . CYS A 1 190 ? 1.200 1.731 -9.553 1.00 96.12 190 CYS A CA 1
ATOM 1583 C C . CYS A 1 190 ? 0.770 2.229 -10.937 1.00 96.12 190 CYS A C 1
ATOM 1585 O O . CYS A 1 190 ? -0.232 2.949 -11.053 1.00 96.12 190 CYS A O 1
ATOM 1587 N N . PRO A 1 191 ? 1.503 1.847 -11.991 1.00 94.19 191 PRO A N 1
ATOM 1588 C CA . PRO A 1 191 ? 1.093 2.158 -13.346 1.00 94.19 191 PRO A CA 1
ATOM 1589 C C . PRO A 1 191 ? -0.187 1.390 -13.718 1.00 94.19 191 PRO A C 1
ATOM 1591 O O . PRO A 1 191 ? -0.488 0.344 -13.145 1.00 94.19 191 PRO A O 1
ATOM 1594 N N . GLY A 1 192 ? -0.966 1.926 -14.659 1.00 91.00 192 GLY A N 1
ATOM 1595 C CA . GLY A 1 192 ? -2.183 1.275 -15.157 1.00 91.00 192 GLY A CA 1
ATOM 1596 C C . GLY A 1 192 ? -1.917 0.243 -16.256 1.00 91.00 192 GLY A C 1
ATOM 1597 O O . GLY A 1 192 ? -0.805 0.133 -16.756 1.00 91.00 192 GLY A O 1
ATOM 1598 N N . GLU A 1 193 ? -2.954 -0.471 -16.697 1.00 88.12 193 GLU A N 1
ATOM 1599 C CA . GLU A 1 193 ? -2.861 -1.539 -17.718 1.00 88.12 193 GLU A CA 1
ATOM 1600 C C . GLU A 1 193 ? -2.165 -1.093 -19.019 1.00 88.12 193 GLU A C 1
ATOM 1602 O O . GLU A 1 193 ? -1.409 -1.841 -19.624 1.00 88.12 193 GLU A O 1
ATOM 1607 N N . ASN A 1 194 ? -2.327 0.174 -19.409 1.00 85.69 194 ASN A N 1
ATOM 1608 C CA . ASN A 1 194 ? -1.714 0.744 -20.614 1.00 85.69 194 ASN A CA 1
ATOM 1609 C C . ASN A 1 194 ? -0.287 1.285 -20.393 1.00 85.69 194 ASN A C 1
ATOM 1611 O O . ASN A 1 194 ? 0.158 2.164 -21.142 1.00 85.69 194 ASN A O 1
ATOM 1615 N N . TRP A 1 195 ? 0.415 0.844 -19.342 1.00 90.62 195 TRP A N 1
ATOM 1616 C CA . TRP A 1 195 ? 1.753 1.332 -18.988 1.00 90.62 195 TRP A CA 1
ATOM 1617 C C . TRP A 1 195 ? 2.749 1.175 -20.134 1.00 90.62 195 TRP A C 1
ATOM 1619 O O . TRP A 1 195 ? 3.441 2.120 -20.510 1.00 90.62 195 TRP A O 1
ATOM 1629 N N . VAL A 1 196 ? 2.763 -0.003 -20.742 1.00 89.44 196 VAL A N 1
ATOM 1630 C CA . VAL A 1 196 ? 3.497 -0.290 -21.973 1.00 89.44 196 VAL A CA 1
ATOM 1631 C C . VAL A 1 196 ? 2.530 -0.244 -23.145 1.00 89.44 196 VAL A C 1
ATOM 1633 O O . VAL A 1 196 ? 1.339 -0.521 -23.008 1.00 89.44 196 VAL A O 1
ATOM 1636 N N . HIS A 1 197 ? 3.024 0.132 -24.318 1.00 80.88 197 HIS A N 1
ATOM 1637 C CA . HIS A 1 197 ? 2.200 0.080 -25.515 1.00 80.88 197 HIS A CA 1
ATOM 1638 C C . HIS A 1 197 ? 2.019 -1.384 -25.927 1.00 80.88 197 HIS A C 1
ATOM 1640 O O . HIS A 1 197 ? 2.958 -2.014 -26.417 1.00 80.88 197 HIS A O 1
ATOM 1646 N N . LYS A 1 198 ? 0.814 -1.910 -25.685 1.00 73.31 198 LYS A N 1
ATOM 1647 C CA . LYS A 1 198 ? 0.462 -3.306 -25.932 1.00 73.31 198 LYS A CA 1
ATOM 1648 C C . LYS A 1 198 ? 0.713 -3.669 -27.390 1.00 73.31 198 LYS A C 1
ATOM 1650 O O . LYS A 1 198 ? 0.100 -3.122 -28.306 1.00 73.31 198 LYS A O 1
ATOM 1655 N N . ARG A 1 199 ? 1.622 -4.614 -27.590 1.00 72.50 199 ARG A N 1
ATOM 1656 C CA . ARG A 1 199 ? 1.910 -5.243 -28.880 1.00 72.50 199 ARG A CA 1
ATOM 1657 C C . ARG A 1 199 ? 2.066 -6.742 -28.651 1.00 72.50 199 ARG A C 1
ATOM 1659 O O . ARG A 1 199 ? 2.099 -7.195 -27.513 1.00 72.50 199 ARG A O 1
ATOM 1666 N N . SER A 1 200 ? 2.206 -7.519 -29.721 1.00 69.38 200 SER A N 1
ATOM 1667 C CA . SER A 1 200 ? 2.441 -8.969 -29.622 1.00 69.38 200 SER A CA 1
ATOM 1668 C C . SER A 1 200 ? 3.673 -9.361 -28.785 1.00 69.38 200 SER A C 1
ATOM 1670 O O . SER A 1 200 ? 3.853 -10.530 -28.463 1.00 69.38 200 SER A O 1
ATOM 1672 N N . GLU A 1 201 ? 4.554 -8.408 -28.474 1.00 81.25 201 GLU A N 1
ATOM 1673 C CA . GLU A 1 201 ? 5.873 -8.663 -27.905 1.00 81.25 201 GLU A CA 1
ATOM 1674 C C . GLU A 1 201 ? 6.052 -8.174 -26.465 1.00 81.25 201 GLU A C 1
ATOM 1676 O O . GLU A 1 201 ? 7.007 -8.602 -25.816 1.00 81.25 201 GLU A O 1
ATOM 1681 N N . VAL A 1 202 ? 5.181 -7.281 -25.983 1.00 88.50 202 VAL A N 1
ATOM 1682 C CA . VAL A 1 202 ? 5.209 -6.749 -24.614 1.00 88.50 202 VAL A CA 1
ATOM 1683 C C . VAL A 1 202 ? 3.785 -6.419 -24.166 1.00 88.50 202 VAL A C 1
ATOM 1685 O O . VAL A 1 202 ? 3.054 -5.735 -24.889 1.00 88.50 202 VAL A O 1
ATOM 1688 N N . ASP A 1 203 ? 3.420 -6.864 -22.965 1.00 92.94 203 ASP A N 1
ATOM 1689 C CA . ASP A 1 203 ? 2.137 -6.554 -22.327 1.00 92.94 203 ASP A CA 1
ATOM 1690 C C . ASP A 1 203 ? 2.309 -6.357 -20.812 1.00 92.94 203 ASP A C 1
ATOM 1692 O O . ASP A 1 203 ? 3.220 -6.926 -20.201 1.00 92.94 203 ASP A O 1
ATOM 1696 N N . TYR A 1 204 ? 1.447 -5.543 -20.204 1.00 94.75 204 TYR A N 1
ATOM 1697 C CA . TYR A 1 204 ? 1.456 -5.285 -18.764 1.00 94.75 204 TYR A CA 1
ATOM 1698 C C . TYR A 1 204 ? 0.102 -5.623 -18.149 1.00 94.75 204 TYR A C 1
ATOM 1700 O O . TYR A 1 204 ? -0.935 -5.105 -18.555 1.00 94.75 204 TYR A O 1
ATOM 1708 N N . PHE A 1 205 ? 0.133 -6.463 -17.119 1.00 94.81 205 PHE A N 1
ATOM 1709 C CA . PHE A 1 205 ? -1.047 -6.894 -16.386 1.00 94.81 205 PHE A CA 1
ATOM 1710 C C . PHE A 1 205 ? -1.031 -6.270 -14.999 1.00 94.81 205 PHE A C 1
ATOM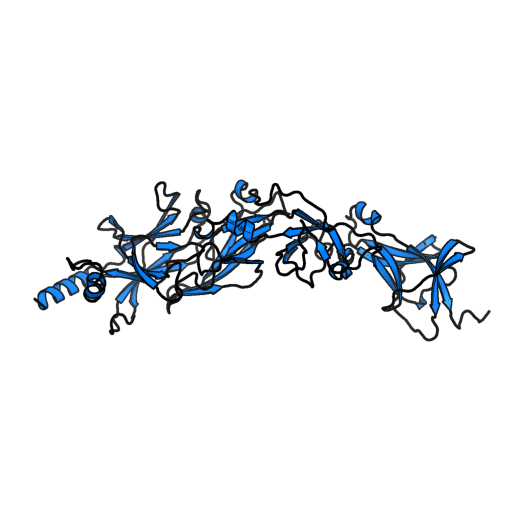 1712 O O . PHE A 1 205 ? -0.118 -6.528 -14.210 1.00 94.81 205 PHE A O 1
ATOM 1719 N N . LEU A 1 206 ? -2.039 -5.451 -14.710 1.00 94.69 206 LEU A N 1
ATOM 1720 C CA . LEU A 1 206 ? -2.229 -4.857 -13.395 1.00 94.69 206 LEU A CA 1
ATOM 1721 C C . LEU A 1 206 ? -2.533 -5.951 -12.362 1.00 94.69 206 LEU A C 1
ATOM 1723 O O . LEU A 1 206 ? -3.321 -6.857 -12.613 1.00 94.69 206 LEU A O 1
ATOM 1727 N N . ASP A 1 207 ? -1.930 -5.836 -11.184 1.00 94.75 207 ASP A N 1
ATOM 1728 C CA . ASP A 1 207 ? -2.346 -6.580 -10.000 1.00 94.75 207 ASP A CA 1
ATOM 1729 C C . ASP A 1 207 ? -3.353 -5.718 -9.229 1.00 94.75 207 ASP A C 1
ATOM 1731 O O . ASP A 1 207 ? -3.017 -4.620 -8.785 1.00 94.75 207 ASP A O 1
ATOM 1735 N N . ASP A 1 208 ? -4.582 -6.191 -9.055 1.00 88.50 208 ASP A N 1
ATOM 1736 C CA . ASP A 1 208 ? -5.672 -5.450 -8.407 1.00 88.50 208 ASP A CA 1
ATOM 1737 C C . ASP A 1 208 ? -5.804 -5.744 -6.900 1.00 88.50 208 ASP A C 1
ATOM 1739 O O . ASP A 1 208 ? -6.689 -5.219 -6.215 1.00 88.50 208 ASP A O 1
ATOM 1743 N N . SER A 1 209 ? -4.878 -6.526 -6.340 1.00 87.00 209 SER A N 1
ATOM 1744 C CA . SER A 1 209 ? -4.860 -6.812 -4.910 1.00 87.00 209 SER A CA 1
ATOM 1745 C C . SER A 1 209 ? -4.467 -5.574 -4.091 1.00 87.00 209 SER A C 1
ATOM 1747 O O . SER A 1 209 ? -3.613 -4.776 -4.491 1.00 87.00 209 SER A O 1
ATOM 1749 N N . ASN A 1 210 ? -5.075 -5.421 -2.908 1.00 81.44 210 ASN A N 1
ATOM 1750 C CA . ASN A 1 210 ? -4.769 -4.360 -1.933 1.00 81.44 210 ASN A CA 1
ATOM 1751 C C . ASN A 1 210 ? -4.850 -2.918 -2.485 1.00 81.44 210 ASN A C 1
ATOM 1753 O O . ASN A 1 210 ? -4.130 -2.022 -2.029 1.00 81.44 210 ASN A O 1
ATOM 1757 N N . LEU A 1 211 ? -5.736 -2.681 -3.457 1.00 89.75 211 LEU A N 1
ATOM 1758 C CA . LEU A 1 211 ? -5.985 -1.352 -4.009 1.00 89.75 211 LEU A CA 1
ATOM 1759 C C . LEU A 1 211 ? -6.645 -0.413 -2.987 1.00 89.75 211 LEU A C 1
ATOM 1761 O O . LEU A 1 211 ? -7.663 -0.718 -2.364 1.00 89.75 211 LEU A O 1
ATOM 1765 N N . VAL A 1 212 ? -6.088 0.790 -2.882 1.00 88.06 212 VAL A N 1
ATOM 1766 C CA . VAL A 1 212 ? -6.665 1.932 -2.161 1.00 88.06 212 VAL A CA 1
ATOM 1767 C C . VAL A 1 212 ? -7.738 2.591 -3.021 1.00 88.06 212 VAL A C 1
ATOM 1769 O O . VAL A 1 212 ? -8.861 2.839 -2.568 1.00 88.06 212 VAL A O 1
ATOM 1772 N N . GLY A 1 213 ? -7.392 2.830 -4.284 1.00 88.12 213 GLY A N 1
ATOM 1773 C CA . GLY A 1 213 ? -8.215 3.507 -5.273 1.00 88.12 213 GLY A CA 1
ATOM 1774 C C . GLY A 1 213 ? -7.455 3.696 -6.582 1.00 88.12 213 GLY A C 1
ATOM 1775 O O . GLY A 1 213 ? -6.343 3.195 -6.747 1.00 88.12 213 GLY A O 1
ATOM 1776 N N . ALA A 1 214 ? -8.058 4.436 -7.503 1.00 90.00 214 ALA A N 1
ATOM 1777 C CA . ALA A 1 214 ? -7.439 4.840 -8.756 1.00 90.00 214 ALA A CA 1
ATOM 1778 C C . ALA A 1 214 ? -7.574 6.352 -8.918 1.00 90.00 214 ALA A C 1
ATOM 1780 O O . ALA A 1 214 ? -8.562 6.939 -8.473 1.00 90.00 214 ALA A O 1
ATOM 1781 N N . ILE A 1 215 ? -6.584 6.965 -9.553 1.00 88.44 215 ILE A N 1
ATOM 1782 C CA . ILE A 1 215 ? -6.510 8.409 -9.751 1.00 88.44 215 ILE A CA 1
ATOM 1783 C C . ILE A 1 215 ? -6.219 8.722 -11.216 1.00 88.44 215 ILE A C 1
ATOM 1785 O O . ILE A 1 215 ? -5.528 7.970 -11.907 1.00 88.44 215 ILE A O 1
ATOM 1789 N N . LEU A 1 216 ? -6.754 9.844 -11.681 1.00 87.06 216 LEU A N 1
ATOM 1790 C CA . LEU A 1 216 ? -6.396 10.452 -12.955 1.00 87.06 216 LEU A CA 1
ATOM 1791 C C . LEU A 1 216 ? -5.537 11.671 -12.635 1.00 87.06 216 LEU A C 1
ATOM 1793 O O . LEU A 1 216 ? -6.011 12.607 -11.997 1.00 87.06 216 LEU A O 1
ATOM 1797 N N . MET A 1 217 ? -4.269 11.611 -13.029 1.00 76.38 217 MET A N 1
ATOM 1798 C CA . MET A 1 217 ? -3.345 12.735 -12.907 1.00 76.38 217 MET A CA 1
ATOM 1799 C C . MET A 1 217 ? -3.384 13.527 -14.220 1.00 76.38 217 MET A C 1
ATOM 1801 O O . MET A 1 217 ? -3.267 12.937 -15.303 1.00 76.38 217 MET A O 1
ATOM 1805 N N . ASP A 1 218 ? -3.553 14.845 -14.106 1.00 65.81 218 ASP A N 1
ATOM 1806 C CA . ASP A 1 218 ? -3.668 15.814 -15.206 1.00 65.81 218 ASP A CA 1
ATOM 1807 C C . ASP A 1 218 ? -4.822 15.536 -16.197 1.00 65.81 218 ASP A C 1
ATOM 1809 O O . ASP A 1 218 ? -5.696 14.706 -15.961 1.00 65.81 218 ASP A O 1
ATOM 1813 N N . ASN A 1 219 ? -4.803 16.197 -17.362 1.00 57.66 219 ASN A N 1
ATOM 1814 C CA . ASN A 1 219 ? -5.672 15.889 -18.512 1.00 57.66 219 ASN A CA 1
ATOM 1815 C C . ASN A 1 219 ? -5.353 14.527 -19.166 1.00 57.66 219 ASN A C 1
ATOM 1817 O O . ASN A 1 219 ? -5.779 14.264 -20.290 1.00 57.66 219 ASN A O 1
ATOM 1821 N N . SER A 1 220 ? -4.562 13.663 -18.519 1.00 61.19 220 SER A N 1
ATOM 1822 C CA . SER A 1 220 ? -4.239 12.364 -19.092 1.00 61.19 220 SER A CA 1
ATOM 1823 C C . SER A 1 220 ? -5.449 11.433 -19.012 1.00 61.19 220 SER A C 1
ATOM 1825 O O . SER A 1 220 ? -6.137 11.337 -17.999 1.00 61.19 220 SER A O 1
ATOM 1827 N N . THR A 1 221 ? -5.681 10.666 -20.074 1.00 62.97 221 THR A N 1
ATOM 1828 C CA . THR A 1 221 ? -6.682 9.586 -20.081 1.00 62.97 221 THR A CA 1
ATOM 1829 C C . THR A 1 221 ? -6.235 8.353 -19.282 1.00 62.97 221 THR A C 1
ATOM 1831 O O . THR A 1 221 ? -6.943 7.346 -19.237 1.00 62.97 221 THR A O 1
ATOM 1834 N N . ARG A 1 222 ? -5.045 8.389 -18.664 1.00 75.25 222 ARG A N 1
ATOM 1835 C CA . ARG A 1 222 ? -4.392 7.226 -18.057 1.00 75.25 222 ARG A CA 1
ATOM 1836 C C . ARG A 1 222 ? -4.574 7.229 -16.547 1.00 75.25 222 ARG A C 1
ATOM 1838 O O . ARG A 1 222 ? -4.183 8.163 -15.857 1.00 75.25 222 ARG A O 1
ATOM 1845 N N . ARG A 1 223 ? -5.135 6.134 -16.038 1.00 86.38 223 ARG A N 1
ATOM 1846 C CA . ARG A 1 223 ? -5.329 5.917 -14.603 1.00 86.38 223 ARG A CA 1
ATOM 1847 C C . ARG A 1 223 ? -4.057 5.368 -13.969 1.00 86.38 223 ARG A C 1
ATOM 1849 O O . ARG A 1 223 ? -3.475 4.417 -14.489 1.00 86.38 223 ARG A O 1
ATOM 1856 N N . LEU A 1 224 ? -3.676 5.945 -12.835 1.00 91.12 224 LEU A N 1
ATOM 1857 C CA . LEU A 1 224 ? -2.745 5.335 -11.892 1.00 91.12 224 LEU A CA 1
ATOM 1858 C C . LEU A 1 224 ? -3.533 4.659 -10.777 1.00 91.12 224 LEU A C 1
ATOM 1860 O O . LEU A 1 224 ? -4.631 5.089 -10.421 1.00 91.12 224 LEU A O 1
ATOM 1864 N N . PHE A 1 225 ? -2.952 3.615 -10.209 1.00 93.75 225 PHE A N 1
ATOM 1865 C CA . PHE A 1 225 ? -3.551 2.858 -9.121 1.00 93.75 225 PHE A CA 1
ATOM 1866 C C . PHE A 1 225 ? -2.785 3.118 -7.836 1.00 93.75 225 PHE A C 1
ATOM 1868 O O . PHE A 1 225 ? -1.562 3.126 -7.825 1.00 93.75 225 PHE A O 1
ATOM 1875 N N . LEU A 1 226 ? -3.499 3.338 -6.742 1.00 94.31 226 LEU A N 1
ATOM 1876 C CA . LEU A 1 226 ? -2.898 3.541 -5.433 1.00 94.31 226 LEU A CA 1
ATOM 1877 C C . LEU A 1 226 ? -2.948 2.229 -4.658 1.00 94.31 226 LEU A C 1
ATOM 1879 O O . LEU A 1 226 ? -4.012 1.613 -4.560 1.00 94.31 226 LEU A O 1
ATOM 1883 N N . LYS A 1 227 ? -1.819 1.814 -4.083 1.00 94.38 227 LYS A N 1
ATOM 1884 C CA . LYS A 1 227 ? -1.729 0.613 -3.242 1.00 94.38 227 LYS A CA 1
ATOM 1885 C C . LYS A 1 227 ? -1.185 0.919 -1.863 1.00 94.38 227 LYS A C 1
ATOM 1887 O O . LYS A 1 227 ? -0.345 1.799 -1.698 1.00 94.38 227 LYS A O 1
ATOM 1892 N N . LEU A 1 228 ? -1.657 0.149 -0.888 1.00 91.88 228 LEU A N 1
ATOM 1893 C CA . LEU A 1 228 ? -1.105 0.165 0.461 1.00 91.88 228 LEU A CA 1
ATOM 1894 C C . LEU A 1 228 ? 0.218 -0.585 0.476 1.00 91.88 228 LEU A C 1
ATOM 1896 O O . LEU A 1 228 ? 0.317 -1.710 -0.013 1.00 91.88 228 LEU A O 1
ATOM 1900 N N . ALA A 1 229 ? 1.206 0.028 1.102 1.00 89.94 229 ALA A N 1
ATOM 1901 C CA . ALA A 1 229 ? 2.453 -0.599 1.475 1.00 89.94 229 ALA A CA 1
ATOM 1902 C C . ALA A 1 229 ? 2.720 -0.320 2.956 1.00 89.94 229 ALA A C 1
ATOM 1904 O O . ALA A 1 229 ? 2.361 0.729 3.493 1.00 89.94 229 ALA A O 1
ATOM 1905 N N . TYR A 1 230 ? 3.331 -1.292 3.622 1.00 86.56 230 TYR A N 1
ATOM 1906 C CA . TYR A 1 230 ? 3.687 -1.194 5.029 1.00 86.56 230 TYR A CA 1
ATOM 1907 C C . TYR A 1 230 ? 5.095 -1.756 5.206 1.00 86.56 230 TYR A C 1
ATOM 1909 O O . TYR A 1 230 ? 5.302 -2.970 5.175 1.00 86.56 230 TYR A O 1
ATOM 1917 N N . CYS A 1 231 ? 6.068 -0.856 5.327 1.00 85.62 231 CYS A N 1
ATOM 1918 C CA . CYS A 1 231 ? 7.492 -1.180 5.338 1.00 85.62 231 CYS A CA 1
ATOM 1919 C C . CYS A 1 231 ? 8.085 -1.068 6.743 1.00 85.62 231 CYS A C 1
ATOM 1921 O O . CYS A 1 231 ? 8.876 -0.171 7.034 1.00 85.62 231 CYS A O 1
ATOM 1923 N N . HIS A 1 232 ? 7.711 -2.014 7.604 1.00 77.62 232 HIS A N 1
ATOM 1924 C CA . HIS A 1 232 ? 8.240 -2.138 8.963 1.00 77.62 232 HIS A CA 1
ATOM 1925 C C . HIS A 1 232 ? 8.771 -3.553 9.187 1.00 77.62 232 HIS A C 1
ATOM 1927 O O . HIS A 1 232 ? 8.370 -4.488 8.494 1.00 77.62 232 HIS A O 1
ATOM 1933 N N . ASN A 1 233 ? 9.629 -3.698 10.195 1.00 67.75 233 ASN A N 1
ATOM 1934 C CA . ASN A 1 233 ? 10.388 -4.894 10.569 1.00 67.75 233 ASN A CA 1
ATOM 1935 C C . ASN A 1 233 ? 11.699 -5.106 9.795 1.00 67.75 233 ASN A C 1
ATOM 1937 O O . ASN A 1 233 ? 11.780 -5.086 8.565 1.00 67.75 233 ASN A O 1
ATOM 1941 N N . ASN A 1 234 ? 12.738 -5.429 10.564 1.00 56.44 234 ASN A N 1
ATOM 1942 C CA . ASN A 1 234 ? 14.101 -5.599 10.065 1.00 56.44 234 ASN A CA 1
ATOM 1943 C C . ASN A 1 234 ? 14.314 -6.909 9.288 1.00 56.44 234 ASN A C 1
ATOM 1945 O O . ASN A 1 234 ? 15.232 -6.977 8.479 1.00 56.44 234 ASN A O 1
ATOM 1949 N N . ASN A 1 235 ? 13.454 -7.922 9.457 1.00 53.41 235 ASN A N 1
ATOM 1950 C CA . ASN A 1 235 ? 13.817 -9.293 9.071 1.00 53.41 235 ASN A CA 1
ATOM 1951 C C . ASN A 1 235 ? 13.279 -9.784 7.716 1.00 53.41 235 ASN A C 1
ATOM 1953 O O . ASN A 1 235 ? 13.812 -10.762 7.202 1.00 53.41 235 ASN A O 1
ATOM 1957 N N . ASN A 1 236 ? 12.289 -9.119 7.101 1.00 64.06 236 ASN A N 1
ATOM 1958 C CA . ASN A 1 236 ? 11.706 -9.579 5.833 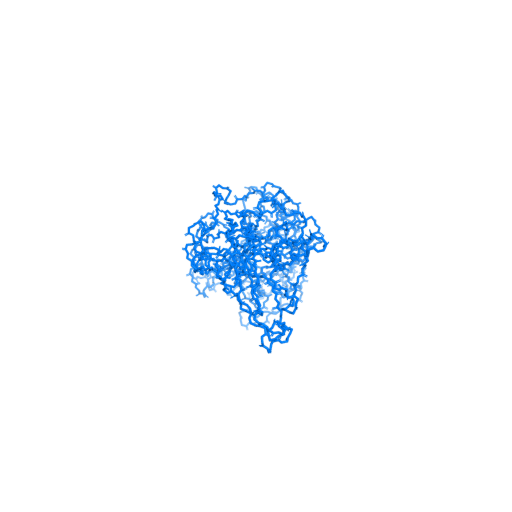1.00 64.06 236 ASN A CA 1
ATOM 1959 C C . ASN A 1 236 ? 11.814 -8.520 4.729 1.00 64.06 236 ASN A C 1
ATOM 1961 O O . ASN A 1 236 ? 11.465 -7.356 4.928 1.00 64.06 236 ASN A O 1
ATOM 1965 N N . LYS A 1 237 ? 12.242 -8.951 3.536 1.00 71.81 237 LYS A N 1
ATOM 1966 C CA . LYS A 1 237 ? 12.035 -8.195 2.297 1.00 71.81 237 LYS A CA 1
ATOM 1967 C C . LYS A 1 237 ? 10.550 -8.258 1.949 1.00 71.81 237 LYS A C 1
ATOM 1969 O O . LYS A 1 237 ? 10.020 -9.340 1.708 1.00 71.81 237 LYS A O 1
ATOM 1974 N N . ILE A 1 238 ? 9.880 -7.112 1.961 1.00 87.06 238 ILE A N 1
ATOM 1975 C CA . ILE A 1 238 ? 8.468 -6.998 1.590 1.00 87.06 238 ILE A CA 1
ATOM 1976 C C . ILE A 1 238 ? 8.416 -6.400 0.186 1.00 87.06 238 ILE A C 1
ATOM 1978 O O . ILE A 1 238 ? 8.918 -5.299 -0.036 1.00 87.06 238 ILE A O 1
ATOM 1982 N N . PHE A 1 239 ? 7.812 -7.137 -0.745 1.00 92.69 239 PHE A N 1
ATOM 1983 C CA . PHE A 1 239 ? 7.574 -6.694 -2.115 1.00 92.69 239 PHE A CA 1
ATOM 1984 C C . PHE A 1 239 ? 6.092 -6.371 -2.309 1.00 92.69 239 PHE A C 1
ATOM 1986 O O . PHE A 1 239 ? 5.224 -7.195 -2.020 1.00 92.69 239 PHE A O 1
ATOM 1993 N N . ILE A 1 240 ? 5.807 -5.174 -2.814 1.00 94.31 240 ILE A N 1
ATOM 1994 C CA . ILE A 1 240 ? 4.462 -4.693 -3.117 1.00 94.31 240 ILE A CA 1
ATOM 1995 C C . ILE A 1 240 ? 4.286 -4.738 -4.627 1.00 94.31 240 ILE A C 1
ATOM 1997 O O . ILE A 1 240 ? 4.785 -3.876 -5.352 1.00 94.31 240 ILE A O 1
ATOM 2001 N N . LYS A 1 241 ? 3.579 -5.767 -5.095 1.00 96.62 241 LYS A N 1
ATOM 2002 C CA . LYS A 1 241 ? 3.331 -6.011 -6.514 1.00 96.62 241 LYS A CA 1
ATOM 2003 C C . LYS A 1 241 ? 2.322 -5.008 -7.069 1.00 96.62 241 LYS A C 1
ATOM 2005 O O . LYS A 1 241 ? 1.191 -4.928 -6.597 1.00 96.62 241 LYS A O 1
ATOM 2010 N N . CYS A 1 242 ? 2.721 -4.274 -8.100 1.00 97.56 242 CYS A N 1
ATOM 2011 C CA . CYS A 1 242 ? 1.827 -3.454 -8.914 1.00 97.56 242 CYS A CA 1
ATOM 2012 C C . CYS A 1 242 ? 1.254 -4.233 -10.096 1.00 97.56 242 CYS A C 1
ATOM 2014 O O . CYS A 1 242 ? 0.133 -3.968 -10.506 1.00 97.56 242 CYS A O 1
ATOM 2016 N N . GLY A 1 243 ? 2.014 -5.179 -10.648 1.00 97.31 243 GLY A N 1
ATOM 2017 C CA . GLY A 1 243 ? 1.585 -5.975 -11.791 1.00 97.31 243 GLY A CA 1
ATOM 2018 C C . GLY A 1 243 ? 2.668 -6.921 -12.287 1.00 97.31 243 GLY A C 1
ATOM 2019 O O . GLY A 1 243 ? 3.680 -7.127 -11.612 1.00 97.31 243 GLY A O 1
ATOM 2020 N N . ARG A 1 244 ? 2.458 -7.479 -13.476 1.00 97.44 244 ARG A N 1
ATOM 2021 C CA . ARG A 1 244 ? 3.405 -8.348 -14.180 1.00 97.44 244 ARG A CA 1
ATOM 2022 C C . ARG A 1 244 ? 3.646 -7.818 -15.586 1.00 97.44 244 ARG A C 1
ATOM 2024 O O . ARG A 1 244 ? 2.707 -7.436 -16.276 1.00 97.44 244 ARG A O 1
ATOM 2031 N N . LEU A 1 245 ? 4.904 -7.821 -15.999 1.00 97.19 245 LEU A N 1
ATOM 2032 C CA . LEU A 1 245 ? 5.328 -7.460 -17.340 1.00 97.19 245 LEU A CA 1
ATOM 2033 C C . LEU A 1 245 ? 5.688 -8.729 -18.116 1.00 97.19 245 LEU A C 1
ATOM 2035 O O . LEU A 1 245 ? 6.642 -9.422 -17.756 1.00 97.19 245 LEU A O 1
ATOM 2039 N N . ASP A 1 246 ? 4.944 -9.002 -19.184 1.00 95.62 246 ASP A N 1
ATOM 2040 C CA . ASP A 1 246 ? 5.215 -10.098 -20.113 1.00 95.62 246 ASP A CA 1
ATOM 2041 C C . ASP A 1 246 ? 5.998 -9.570 -21.314 1.00 95.62 246 ASP A C 1
ATOM 2043 O O . ASP A 1 246 ? 5.725 -8.487 -21.833 1.00 95.62 246 ASP A O 1
ATOM 2047 N N . GLN A 1 247 ? 7.028 -10.311 -21.720 1.00 93.12 247 GLN A N 1
ATOM 2048 C CA . GLN A 1 247 ? 8.060 -9.840 -22.641 1.00 93.12 247 GLN A CA 1
ATOM 2049 C C . GLN A 1 247 ? 8.486 -10.984 -23.565 1.00 93.12 247 GLN A C 1
ATOM 2051 O O . GLN A 1 247 ? 8.665 -12.109 -23.117 1.00 93.12 247 GLN A O 1
ATOM 2056 N N . LYS A 1 248 ? 8.700 -10.717 -24.855 1.00 88.06 248 LYS A N 1
ATOM 2057 C CA . LYS A 1 248 ? 9.014 -11.769 -25.840 1.00 88.06 248 LYS A CA 1
ATOM 2058 C C . LYS A 1 248 ? 10.376 -12.441 -25.638 1.00 88.06 248 LYS A C 1
ATOM 2060 O O . LYS A 1 248 ? 10.494 -13.648 -25.816 1.00 88.06 248 LYS A O 1
ATOM 2065 N N . TYR A 1 249 ? 11.413 -11.661 -25.329 1.00 87.69 249 TYR A N 1
ATOM 2066 C CA . TYR A 1 249 ? 12.801 -12.152 -25.226 1.00 87.69 249 TYR A CA 1
ATOM 2067 C C . TYR A 1 249 ? 13.357 -12.168 -23.801 1.00 87.69 249 TYR A C 1
ATOM 2069 O O . TYR A 1 249 ? 14.553 -12.391 -23.610 1.00 87.69 249 TYR A O 1
ATOM 2077 N N . MET A 1 250 ? 12.499 -11.926 -22.812 1.00 90.94 250 MET A N 1
ATOM 2078 C CA . MET A 1 250 ? 12.825 -11.996 -21.390 1.00 90.94 250 MET A CA 1
ATOM 2079 C C . MET A 1 250 ? 11.772 -12.842 -20.693 1.00 90.94 250 MET A C 1
ATOM 2081 O O . MET A 1 250 ? 10.635 -12.903 -21.149 1.00 90.94 250 MET A O 1
ATOM 2085 N N . SER A 1 251 ? 12.121 -13.440 -19.560 1.00 93.31 251 SER A N 1
ATOM 2086 C CA . SER A 1 251 ? 11.106 -14.004 -18.674 1.00 93.31 251 SER A CA 1
ATOM 2087 C C . SER A 1 251 ? 10.133 -12.912 -18.223 1.00 93.31 251 SER A C 1
ATOM 2089 O O . SER A 1 251 ? 10.523 -11.751 -18.052 1.00 93.31 251 SER A O 1
ATOM 2091 N N . SER A 1 252 ? 8.876 -13.293 -17.992 1.00 96.62 252 SER A N 1
ATOM 2092 C CA . SER A 1 252 ? 7.932 -12.429 -17.289 1.00 96.62 252 SER A CA 1
ATOM 2093 C C . SER A 1 252 ? 8.521 -11.996 -15.950 1.00 96.62 252 SER A C 1
ATOM 2095 O O . SER A 1 252 ? 9.161 -12.792 -15.258 1.00 96.62 252 SER A O 1
ATOM 2097 N N . ILE A 1 253 ? 8.302 -10.737 -15.585 1.00 97.75 253 ILE A N 1
ATOM 2098 C CA . ILE A 1 253 ? 8.847 -10.158 -14.359 1.00 97.75 253 ILE A CA 1
ATOM 2099 C C . ILE A 1 253 ? 7.763 -9.386 -13.618 1.00 97.75 253 ILE A C 1
ATOM 2101 O O . ILE A 1 253 ? 6.983 -8.644 -14.218 1.00 97.75 253 ILE A O 1
ATOM 2105 N N . ASP A 1 254 ? 7.706 -9.566 -12.303 1.00 98.06 254 ASP A N 1
ATOM 2106 C CA . ASP A 1 254 ? 6.802 -8.791 -11.465 1.00 98.06 254 ASP A CA 1
ATOM 2107 C C . ASP A 1 254 ? 7.339 -7.369 -11.295 1.00 98.06 254 ASP A C 1
ATOM 2109 O O . ASP A 1 254 ? 8.539 -7.149 -11.133 1.00 98.06 254 ASP A O 1
ATOM 2113 N N . VAL A 1 255 ? 6.434 -6.396 -11.337 1.00 98.06 255 VAL A N 1
ATOM 2114 C CA . VAL A 1 255 ? 6.735 -4.965 -11.257 1.00 98.06 255 VAL A CA 1
ATOM 2115 C C . VAL A 1 255 ? 6.158 -4.425 -9.964 1.00 98.06 255 VAL A C 1
ATOM 2117 O O . VAL A 1 255 ? 4.991 -4.681 -9.657 1.00 98.06 255 VAL A O 1
ATOM 2120 N N . GLY A 1 256 ? 6.938 -3.668 -9.199 1.00 97.56 256 GLY A N 1
ATOM 2121 C CA . GLY A 1 256 ? 6.455 -3.158 -7.924 1.00 97.56 256 GLY A CA 1
ATOM 2122 C C . GLY A 1 256 ? 7.481 -2.381 -7.120 1.00 97.56 256 GLY A C 1
ATOM 2123 O O . GLY A 1 256 ? 8.423 -1.809 -7.661 1.00 97.56 256 GLY A O 1
ATOM 2124 N N . TYR A 1 257 ? 7.272 -2.367 -5.812 1.00 96.38 257 TYR A N 1
ATOM 2125 C CA . TYR A 1 257 ? 8.106 -1.673 -4.837 1.00 96.38 257 TYR A CA 1
ATOM 2126 C C . TYR A 1 257 ? 8.702 -2.680 -3.856 1.00 96.38 257 TYR A C 1
ATOM 2128 O O . TYR A 1 257 ? 8.072 -3.691 -3.558 1.00 96.38 257 TYR A O 1
ATOM 2136 N N . GLU A 1 258 ? 9.888 -2.402 -3.320 1.00 94.06 258 GLU A N 1
ATOM 2137 C CA . GLU A 1 258 ? 10.508 -3.240 -2.286 1.00 94.06 258 GLU A CA 1
ATOM 2138 C C . GLU A 1 258 ? 10.915 -2.390 -1.081 1.00 94.06 258 GLU A C 1
ATOM 2140 O O . GLU A 1 258 ? 11.499 -1.315 -1.233 1.00 94.06 258 GLU A O 1
ATOM 2145 N N . CYS A 1 259 ? 10.590 -2.863 0.121 1.00 91.88 259 CYS A N 1
ATOM 2146 C CA . CYS A 1 259 ? 11.008 -2.216 1.360 1.00 91.88 259 CYS A CA 1
ATOM 2147 C C . CYS A 1 259 ? 12.503 -2.470 1.614 1.00 91.88 259 CYS A C 1
ATOM 2149 O O . CYS A 1 259 ? 12.938 -3.624 1.630 1.00 91.88 259 CYS A O 1
ATOM 2151 N N . ASN A 1 260 ? 13.281 -1.418 1.871 1.00 89.94 260 ASN A N 1
ATOM 2152 C CA . ASN A 1 260 ? 14.724 -1.514 2.107 1.00 89.94 260 ASN A CA 1
ATOM 2153 C C . ASN A 1 260 ? 15.177 -0.538 3.206 1.00 89.94 260 ASN A C 1
ATOM 2155 O O . ASN A 1 260 ? 14.582 0.519 3.396 1.00 89.94 260 ASN A O 1
ATOM 2159 N N . ASP A 1 261 ? 16.230 -0.890 3.934 1.00 86.44 261 ASP A N 1
ATOM 2160 C CA . ASP A 1 261 ? 16.815 -0.055 4.983 1.00 86.44 261 ASP A CA 1
ATOM 2161 C C . ASP A 1 261 ? 17.800 0.942 4.353 1.00 86.44 261 ASP A C 1
ATOM 2163 O O . ASP A 1 261 ? 18.988 0.668 4.188 1.00 86.44 261 ASP A O 1
ATOM 2167 N N . TYR A 1 262 ? 17.292 2.104 3.945 1.00 83.44 262 TYR A N 1
ATOM 2168 C CA . TYR A 1 262 ? 18.095 3.210 3.422 1.00 83.44 262 TYR A CA 1
ATOM 2169 C C . TYR A 1 262 ? 17.388 4.546 3.675 1.00 83.44 262 TYR A C 1
ATOM 2171 O O . TYR A 1 262 ? 16.194 4.560 3.942 1.00 83.44 262 TYR A O 1
ATOM 2179 N N . ASN A 1 263 ? 18.126 5.657 3.594 1.00 81.12 263 ASN A N 1
ATOM 2180 C CA . ASN A 1 263 ? 17.590 7.025 3.618 1.00 81.12 263 ASN A CA 1
ATOM 2181 C C . ASN A 1 263 ? 16.511 7.282 4.702 1.00 81.12 263 ASN A C 1
ATOM 2183 O O . ASN A 1 263 ? 15.319 7.416 4.417 1.00 81.12 263 ASN A O 1
ATOM 2187 N N . LYS A 1 264 ? 16.955 7.380 5.963 1.00 82.19 264 LYS A N 1
ATOM 2188 C CA . LYS A 1 264 ? 16.077 7.635 7.119 1.00 82.19 264 LYS A CA 1
ATOM 2189 C C . LYS A 1 264 ? 15.318 8.963 7.031 1.00 82.19 264 LYS A C 1
ATOM 2191 O O . LYS A 1 264 ? 14.248 9.084 7.620 1.00 82.19 264 LYS A O 1
ATOM 2196 N N . GLU A 1 265 ? 15.852 9.956 6.326 1.00 85.56 265 GLU A N 1
ATOM 2197 C CA . GLU A 1 265 ? 15.177 11.246 6.152 1.00 85.56 265 GLU A CA 1
ATOM 2198 C C . GLU A 1 265 ? 13.909 11.089 5.308 1.00 85.56 265 GLU A C 1
ATOM 2200 O O . GLU A 1 265 ? 12.837 11.527 5.723 1.00 85.56 265 GLU A O 1
ATOM 2205 N N . GLU A 1 266 ? 13.993 10.381 4.176 1.00 85.44 266 GLU A N 1
ATOM 2206 C CA . GLU A 1 266 ? 12.827 10.102 3.326 1.00 85.44 266 GLU A CA 1
ATOM 2207 C C . GLU A 1 266 ? 11.789 9.232 4.055 1.00 85.44 266 GLU A C 1
ATOM 2209 O O . GLU A 1 266 ? 10.589 9.470 3.915 1.00 85.44 266 GLU A O 1
ATOM 2214 N N . ALA A 1 267 ? 12.219 8.281 4.897 1.00 85.38 267 ALA A N 1
ATOM 2215 C CA . ALA A 1 267 ? 11.309 7.481 5.731 1.00 85.38 267 ALA A CA 1
ATOM 2216 C C . ALA A 1 267 ? 10.438 8.338 6.667 1.00 85.38 267 ALA A C 1
ATOM 2218 O O . ALA A 1 267 ? 9.311 7.959 6.991 1.00 85.38 267 ALA A O 1
ATOM 2219 N N . ASN A 1 268 ? 10.958 9.494 7.087 1.00 85.50 268 ASN A N 1
ATOM 2220 C CA . ASN A 1 268 ? 10.313 10.422 8.013 1.00 85.50 268 ASN A CA 1
ATOM 2221 C C . ASN A 1 268 ? 9.649 11.618 7.310 1.00 85.50 268 ASN A C 1
ATOM 2223 O O . ASN A 1 268 ? 9.094 12.501 7.968 1.00 85.50 268 ASN A O 1
ATOM 2227 N N . ARG A 1 269 ? 9.649 11.649 5.972 1.00 90.06 269 ARG A N 1
ATOM 2228 C CA . ARG A 1 269 ? 8.933 12.661 5.192 1.00 90.06 269 ARG A CA 1
ATOM 2229 C C . ARG A 1 269 ? 7.442 12.329 5.136 1.00 90.06 269 ARG A C 1
ATOM 2231 O O . ARG A 1 269 ? 6.959 11.750 4.166 1.00 90.06 269 ARG A O 1
ATOM 2238 N N . ILE A 1 270 ? 6.724 12.678 6.200 1.00 92.38 270 ILE A N 1
ATOM 2239 C CA . ILE A 1 270 ? 5.285 12.429 6.337 1.00 92.38 270 ILE A CA 1
ATOM 2240 C C . ILE A 1 270 ? 4.487 13.539 5.648 1.00 92.38 270 ILE A C 1
ATOM 2242 O O . ILE A 1 270 ? 4.677 14.722 5.935 1.00 92.38 270 ILE A O 1
ATOM 2246 N N . HIS A 1 271 ? 3.585 13.147 4.748 1.00 93.88 271 HIS A N 1
ATOM 2247 C CA . HIS A 1 271 ? 2.734 14.047 3.964 1.00 93.88 271 HIS A CA 1
ATOM 2248 C C . HIS A 1 271 ? 1.824 14.890 4.851 1.00 93.88 271 HIS A C 1
ATOM 2250 O O . HIS A 1 271 ? 1.787 16.109 4.742 1.00 93.88 271 HIS A O 1
ATOM 2256 N N . ASN A 1 272 ? 1.151 14.235 5.790 1.00 93.00 272 ASN A N 1
ATOM 2257 C CA . ASN A 1 272 ? 0.178 14.851 6.675 1.00 93.00 272 ASN A CA 1
ATOM 2258 C C . ASN A 1 272 ? 0.743 15.166 8.067 1.00 93.00 272 ASN A C 1
ATOM 2260 O O . ASN A 1 272 ? 0.029 15.096 9.064 1.00 93.00 272 ASN A O 1
ATOM 2264 N N . LYS A 1 273 ? 2.037 15.487 8.171 1.00 91.00 273 LYS A N 1
ATOM 2265 C CA . LYS A 1 273 ? 2.707 15.695 9.468 1.00 91.00 273 LYS A CA 1
ATOM 2266 C C . LYS A 1 273 ? 2.014 16.752 10.345 1.00 91.00 273 LYS A C 1
ATOM 2268 O O . LYS A 1 273 ? 1.889 16.535 11.547 1.00 91.00 273 LYS A O 1
ATOM 2273 N N . ASP A 1 274 ? 1.519 17.827 9.728 1.00 89.81 274 ASP A N 1
ATOM 2274 C CA . ASP A 1 274 ? 0.951 19.001 10.403 1.00 89.81 274 ASP A CA 1
ATOM 2275 C C . ASP A 1 274 ? -0.552 18.845 10.715 1.00 89.81 274 ASP A C 1
ATOM 2277 O O . ASP A 1 274 ? -1.147 19.688 11.389 1.00 89.81 274 ASP A O 1
ATOM 2281 N N . GLU A 1 275 ? -1.188 17.761 10.256 1.00 90.81 275 GLU A N 1
ATOM 2282 C CA . GLU A 1 275 ? -2.580 17.463 10.593 1.00 90.81 275 GLU A CA 1
ATOM 2283 C C . GLU A 1 275 ? -2.718 17.104 12.079 1.00 90.81 275 GLU A C 1
ATOM 2285 O O . GLU A 1 275 ? -1.994 16.263 12.628 1.00 90.81 275 GLU A O 1
ATOM 2290 N N . LYS A 1 276 ? -3.706 17.717 12.737 1.00 91.19 276 LYS A N 1
ATOM 2291 C CA . LYS A 1 276 ? -4.007 17.449 14.142 1.00 91.19 276 LYS A CA 1
ATOM 2292 C C . LYS A 1 276 ? -4.647 16.072 14.296 1.00 91.19 276 LYS A C 1
ATOM 2294 O O . LYS A 1 276 ? -5.638 15.765 13.638 1.00 91.19 276 LYS A O 1
ATOM 2299 N N . LYS A 1 277 ? -4.137 15.287 15.248 1.00 92.31 277 LYS A N 1
ATOM 2300 C CA . LYS A 1 277 ? -4.768 14.028 15.649 1.00 92.31 277 LYS A CA 1
ATOM 2301 C C . LYS A 1 277 ? -6.076 14.293 16.400 1.00 92.31 277 LYS A C 1
ATOM 2303 O O . LYS A 1 277 ? -6.094 15.086 17.344 1.00 92.31 277 LYS A O 1
ATOM 2308 N N . THR A 1 278 ? -7.154 13.634 15.992 1.00 93.50 278 THR A N 1
ATOM 2309 C CA . THR A 1 278 ? -8.485 13.746 16.606 1.00 93.50 278 THR A CA 1
ATOM 2310 C C . THR A 1 278 ? -9.033 12.376 16.996 1.00 93.50 278 THR A C 1
ATOM 2312 O O . THR A 1 278 ? -8.569 11.351 16.501 1.00 93.50 278 THR A O 1
ATOM 2315 N N . ASP A 1 279 ? -10.008 12.340 17.900 1.00 92.56 279 ASP A N 1
ATOM 2316 C CA . ASP A 1 279 ? -10.802 11.132 18.112 1.00 92.56 279 ASP A CA 1
ATOM 2317 C C . ASP A 1 279 ? -11.964 11.104 17.103 1.00 92.56 279 ASP A C 1
ATOM 2319 O O . ASP A 1 279 ? -12.540 12.135 16.746 1.00 92.56 279 ASP A O 1
ATOM 2323 N N . MET A 1 280 ? -12.301 9.907 16.635 1.00 92.81 280 MET A N 1
ATOM 2324 C CA . MET A 1 280 ? -13.456 9.655 15.783 1.00 92.81 280 MET A CA 1
ATOM 2325 C C . MET A 1 280 ? -14.751 10.001 16.531 1.00 92.81 280 MET A C 1
ATOM 2327 O O . MET A 1 280 ? -14.908 9.677 17.707 1.00 92.81 280 MET A O 1
ATOM 2331 N N . LEU A 1 281 ? -15.710 10.606 15.831 1.00 90.06 281 LEU A N 1
ATOM 2332 C CA . LEU A 1 281 ? -17.004 10.992 16.390 1.00 90.06 281 LEU A CA 1
ATOM 2333 C C . LEU A 1 281 ? -18.100 10.001 15.995 1.00 90.06 281 LEU A C 1
ATOM 2335 O O . LEU A 1 281 ? -18.256 9.666 14.818 1.00 90.06 281 LEU A O 1
ATOM 2339 N N . VAL A 1 282 ? -18.909 9.594 16.971 1.00 85.88 282 VAL A N 1
ATOM 2340 C CA . VAL A 1 282 ? -20.105 8.766 16.768 1.00 85.88 282 VAL A CA 1
ATOM 2341 C C . VAL A 1 282 ? -21.328 9.685 16.675 1.00 85.88 282 VAL A C 1
ATOM 2343 O O . VAL A 1 282 ? -21.909 10.076 17.686 1.00 85.88 282 VAL A O 1
ATOM 2346 N N . ILE A 1 283 ? -21.720 10.081 15.458 1.00 84.31 283 ILE A N 1
ATOM 2347 C CA . ILE A 1 283 ? -22.837 11.026 15.265 1.00 84.31 283 ILE A CA 1
ATOM 2348 C C . ILE A 1 283 ? -24.185 10.319 15.365 1.00 84.31 283 ILE A C 1
ATOM 2350 O O . ILE A 1 283 ? -25.116 10.841 15.978 1.00 84.31 283 ILE A O 1
ATOM 2354 N N . SER A 1 284 ? -24.323 9.140 14.771 1.00 79.88 284 SER A N 1
ATOM 2355 C CA . SER A 1 284 ? -25.550 8.337 14.797 1.00 79.88 284 SER A CA 1
ATOM 2356 C C . SER A 1 284 ? -25.203 6.850 14.720 1.00 79.88 284 SER A C 1
ATOM 2358 O O . SER A 1 284 ? -24.030 6.489 14.627 1.00 79.88 284 SER A O 1
ATOM 2360 N N . ASN A 1 285 ? -26.220 5.987 14.736 1.00 77.25 285 ASN A N 1
ATOM 2361 C CA . ASN A 1 285 ? -26.035 4.545 14.567 1.00 77.25 285 ASN A CA 1
ATOM 2362 C C . ASN A 1 285 ? -25.422 4.166 13.204 1.00 77.25 285 ASN A C 1
ATOM 2364 O O . ASN A 1 285 ? -24.906 3.064 13.088 1.00 77.25 285 ASN A O 1
ATOM 2368 N N . ASP A 1 286 ? -25.415 5.071 12.217 1.00 78.81 286 ASP A N 1
ATOM 2369 C CA . ASP A 1 286 ? -24.928 4.801 10.851 1.00 78.81 286 ASP A CA 1
ATOM 2370 C C . ASP A 1 286 ? -23.813 5.764 10.399 1.00 78.81 286 ASP A C 1
ATOM 2372 O O . ASP A 1 286 ? -23.295 5.666 9.284 1.00 78.81 286 ASP A O 1
ATOM 2376 N N . ILE A 1 287 ? -23.464 6.753 11.231 1.00 87.56 287 ILE A N 1
ATOM 2377 C CA . ILE A 1 287 ? -22.533 7.824 10.861 1.00 87.56 287 ILE A CA 1
ATOM 2378 C C . ILE A 1 287 ? -21.407 7.898 11.884 1.00 87.56 287 ILE A C 1
ATOM 2380 O O . ILE A 1 287 ? -21.570 8.440 12.982 1.00 87.56 287 ILE A O 1
ATOM 2384 N N . LEU A 1 288 ? -20.242 7.402 11.467 1.00 91.00 288 LEU A N 1
ATOM 2385 C CA . LEU A 1 288 ? -18.967 7.579 12.153 1.00 91.00 288 LEU A CA 1
ATOM 2386 C C . LEU A 1 288 ? -18.105 8.558 11.362 1.00 91.00 288 LEU A C 1
ATOM 2388 O O . LEU A 1 288 ? -17.889 8.364 10.165 1.00 91.00 288 LEU A O 1
ATOM 2392 N N . MET A 1 289 ? -17.624 9.608 12.024 1.00 92.12 289 MET A N 1
ATOM 2393 C CA . MET A 1 289 ? -16.878 10.690 11.388 1.00 92.12 289 MET A CA 1
ATOM 2394 C C . MET A 1 289 ? -15.432 10.728 11.847 1.00 92.12 289 MET A C 1
ATOM 2396 O O . MET A 1 289 ? -15.131 10.607 13.030 1.00 92.12 289 MET A O 1
ATOM 2400 N N . CYS A 1 290 ? -14.549 10.993 10.901 1.00 91.69 290 CYS A N 1
ATOM 2401 C CA . CYS A 1 290 ? -13.119 11.090 11.102 1.00 91.69 290 CYS A CA 1
ATOM 2402 C C . CYS A 1 290 ? -12.608 12.271 10.274 1.00 91.69 290 CYS A C 1
ATOM 2404 O O . CYS A 1 290 ? -12.840 12.310 9.066 1.00 91.69 290 CYS A O 1
ATOM 2406 N N . ASN A 1 291 ? -12.015 13.277 10.924 1.00 85.31 291 ASN A N 1
ATOM 2407 C CA . ASN A 1 291 ? -11.629 14.550 10.294 1.00 85.31 291 ASN A CA 1
ATOM 2408 C C . ASN A 1 291 ? -12.749 15.198 9.449 1.00 85.31 291 ASN A C 1
ATOM 2410 O O . ASN A 1 291 ? -12.493 15.770 8.399 1.00 85.31 291 ASN A O 1
ATOM 2414 N N . GLY A 1 292 ? -14.011 15.093 9.883 1.00 86.12 292 GLY A N 1
ATOM 2415 C CA . GLY A 1 292 ? -15.152 15.658 9.149 1.00 86.12 292 GLY A CA 1
ATOM 2416 C C . GLY A 1 292 ? -15.672 14.801 7.986 1.00 86.12 292 GLY A C 1
ATOM 2417 O O . GLY A 1 292 ? -16.580 15.235 7.282 1.00 86.12 292 GLY A O 1
ATOM 2418 N N . HIS A 1 293 ? -15.175 13.572 7.813 1.00 90.44 293 HIS A N 1
ATOM 2419 C CA . HIS A 1 293 ? -15.628 12.644 6.774 1.00 90.44 293 HIS A CA 1
ATOM 2420 C C . HIS A 1 293 ? -16.250 11.380 7.360 1.00 90.44 293 HIS A C 1
ATOM 2422 O O . HIS A 1 293 ? -15.718 10.804 8.308 1.00 90.44 293 HIS A O 1
ATOM 2428 N N . ASN A 1 294 ? -17.351 10.918 6.761 1.00 91.94 294 ASN A N 1
ATOM 2429 C CA . ASN A 1 294 ? -17.955 9.642 7.135 1.00 91.94 294 ASN A CA 1
ATOM 2430 C C . ASN A 1 294 ? -17.051 8.498 6.664 1.00 91.94 294 ASN A C 1
ATOM 2432 O O . ASN A 1 294 ? -16.781 8.377 5.468 1.00 91.94 294 ASN A O 1
ATOM 2436 N N . ILE A 1 295 ? -16.621 7.648 7.593 1.00 92.06 295 ILE A N 1
ATOM 2437 C CA . ILE A 1 295 ? -15.604 6.630 7.319 1.00 92.06 295 ILE A CA 1
ATOM 2438 C C . ILE A 1 295 ? -16.073 5.477 6.427 1.00 92.06 295 ILE A C 1
ATOM 2440 O O . ILE A 1 295 ? -15.239 4.783 5.852 1.00 92.06 295 ILE A O 1
ATOM 2444 N N . PHE A 1 296 ? -17.386 5.262 6.312 1.00 89.81 296 PHE A N 1
ATOM 2445 C CA . PHE A 1 296 ? -17.971 4.190 5.497 1.00 89.81 296 PHE A CA 1
ATOM 2446 C C . PHE A 1 296 ? -18.521 4.683 4.161 1.00 89.81 296 PHE A C 1
ATOM 2448 O O . PHE A 1 296 ? -18.990 3.881 3.348 1.00 89.81 296 PHE A O 1
ATOM 2455 N N . LYS A 1 297 ? -18.488 5.996 3.912 1.00 88.62 297 LYS A N 1
ATOM 2456 C CA . LYS A 1 297 ? -18.935 6.549 2.637 1.00 88.62 297 LYS A CA 1
ATOM 2457 C C . LYS A 1 297 ? -17.943 6.152 1.545 1.00 88.62 297 LYS A C 1
ATOM 2459 O O . LYS A 1 297 ? -16.746 6.352 1.697 1.00 88.62 297 LYS A O 1
ATOM 2464 N N . SER A 1 298 ? -18.436 5.657 0.411 1.00 80.50 298 SER A N 1
ATOM 2465 C CA . SER A 1 298 ? -17.591 5.201 -0.707 1.00 80.50 298 SER A CA 1
ATOM 2466 C C . SER A 1 298 ? -16.677 6.287 -1.286 1.00 80.50 298 SER A C 1
ATOM 2468 O O . SER A 1 298 ? -15.613 5.972 -1.812 1.00 80.50 298 SER A O 1
ATOM 2470 N N . SER A 1 299 ? -17.068 7.560 -1.169 1.00 82.06 299 SER A N 1
ATOM 2471 C CA . SER A 1 299 ? -16.249 8.711 -1.566 1.00 82.06 299 SER A CA 1
ATOM 2472 C C . SER A 1 299 ? -15.072 8.983 -0.623 1.00 82.06 299 SER A C 1
ATOM 2474 O O . SER A 1 299 ? -14.208 9.785 -0.955 1.00 82.06 299 SER A O 1
ATOM 2476 N N . SER A 1 300 ? -15.060 8.378 0.564 1.00 86.69 300 SER A N 1
ATOM 2477 C CA . SER A 1 300 ? -14.025 8.550 1.578 1.00 86.69 300 SER A CA 1
ATOM 2478 C C . SER A 1 300 ? -13.144 7.310 1.610 1.00 86.69 300 SER A C 1
ATOM 2480 O O . SER A 1 300 ? -13.595 6.200 1.881 1.00 86.69 300 SER A O 1
ATOM 2482 N N . ILE A 1 301 ? -11.860 7.494 1.329 1.00 92.31 301 ILE A N 1
ATOM 2483 C CA . ILE A 1 301 ? -10.887 6.412 1.397 1.00 92.31 301 ILE A CA 1
ATOM 2484 C C . ILE A 1 301 ? -10.272 6.436 2.790 1.00 92.31 301 ILE A C 1
ATOM 2486 O O . ILE A 1 301 ? -9.332 7.185 3.041 1.00 92.31 301 ILE A O 1
ATOM 2490 N N . ILE A 1 302 ? -10.815 5.634 3.704 1.00 93.94 302 ILE A N 1
ATOM 2491 C CA . ILE A 1 302 ? -10.252 5.497 5.048 1.00 93.94 302 ILE A CA 1
ATOM 2492 C C . ILE A 1 302 ? -9.371 4.257 5.121 1.00 93.94 302 ILE A C 1
ATOM 2494 O O . ILE A 1 302 ? -9.790 3.151 4.778 1.00 93.94 302 ILE A O 1
ATOM 2498 N N . ILE A 1 303 ? -8.150 4.445 5.602 1.00 93.62 303 ILE A N 1
ATOM 2499 C CA . ILE A 1 303 ? -7.215 3.378 5.931 1.00 93.62 303 ILE A CA 1
ATOM 2500 C C . ILE A 1 303 ? -7.249 3.170 7.433 1.00 93.62 303 ILE A C 1
ATOM 2502 O O . ILE A 1 303 ? -7.084 4.112 8.200 1.00 93.62 303 ILE A O 1
ATOM 2506 N N . SER A 1 304 ? -7.475 1.929 7.842 1.00 91.62 304 SER A N 1
ATOM 2507 C CA . SER A 1 304 ? -7.423 1.510 9.231 1.00 91.62 304 SER A CA 1
ATOM 2508 C C . SER A 1 304 ? -6.070 0.890 9.530 1.00 91.62 304 SER A C 1
ATOM 2510 O O . SER A 1 304 ? -5.610 0.023 8.781 1.00 91.62 304 SER A O 1
ATOM 2512 N N . VAL A 1 305 ? -5.499 1.283 10.654 1.00 89.31 305 VAL A N 1
ATOM 2513 C CA . VAL A 1 305 ? -4.206 0.856 11.156 1.00 89.31 305 VAL A CA 1
ATOM 2514 C C . VAL A 1 305 ? -4.401 0.326 12.573 1.00 89.31 305 VAL A C 1
ATOM 2516 O O . VAL A 1 305 ? -4.752 1.067 13.490 1.00 89.31 305 VAL A O 1
ATOM 2519 N N . LEU A 1 306 ? -4.206 -0.980 12.751 1.00 84.12 306 LEU A N 1
ATOM 2520 C CA . LEU A 1 306 ? -4.221 -1.625 14.059 1.00 84.12 306 LEU A CA 1
ATOM 2521 C C . LEU A 1 306 ? -2.783 -2.007 14.441 1.00 84.12 306 LEU A C 1
ATOM 2523 O O . LEU A 1 306 ? -2.247 -2.980 13.887 1.00 84.12 306 LEU A O 1
ATOM 2527 N N . PRO A 1 307 ? -2.152 -1.256 15.362 1.00 73.50 307 PRO A N 1
ATOM 2528 C CA . PRO A 1 307 ? -0.786 -1.526 15.783 1.00 73.50 307 PRO A CA 1
ATOM 2529 C C . PRO A 1 307 ? -0.691 -2.837 16.581 1.00 73.50 307 PRO A C 1
ATOM 2531 O O . PRO A 1 307 ? -1.688 -3.298 17.146 1.00 73.50 307 PRO A O 1
ATOM 2534 N N . PRO A 1 308 ? 0.503 -3.448 16.675 1.00 72.50 308 PRO A N 1
ATOM 2535 C CA . PRO A 1 308 ? 0.666 -4.798 17.195 1.00 72.50 308 PRO A CA 1
ATOM 2536 C C . PRO A 1 308 ? 0.377 -4.869 18.695 1.00 72.50 308 PRO A C 1
ATOM 2538 O O . PRO A 1 308 ? -0.128 -5.888 19.159 1.00 72.50 308 PRO A O 1
ATOM 2541 N N . GLU A 1 309 ? 0.629 -3.787 19.447 1.00 70.88 309 GLU A N 1
ATOM 2542 C CA . GLU A 1 309 ? 0.265 -3.711 20.874 1.00 70.88 309 GLU A CA 1
ATOM 2543 C C . GLU A 1 309 ? -1.242 -3.797 21.110 1.00 70.88 309 GLU A C 1
ATOM 2545 O O . GLU A 1 309 ? -1.674 -4.258 22.163 1.00 70.88 309 GLU A O 1
ATOM 2550 N N . ASN A 1 310 ? -2.030 -3.363 20.126 1.00 70.25 310 ASN A N 1
ATOM 2551 C CA . ASN A 1 310 ? -3.484 -3.373 20.189 1.00 70.25 310 ASN A CA 1
ATOM 2552 C C . ASN A 1 310 ? -4.068 -4.604 19.475 1.00 70.25 310 ASN A C 1
ATOM 2554 O O . ASN A 1 310 ? -5.285 -4.751 19.414 1.00 70.25 310 ASN A O 1
ATOM 2558 N N . ASN A 1 311 ? -3.239 -5.514 18.949 1.00 67.62 311 ASN A N 1
ATOM 2559 C CA . ASN A 1 311 ? -3.671 -6.760 18.314 1.00 67.62 311 ASN A CA 1
ATOM 2560 C C . ASN A 1 311 ? -3.516 -7.954 19.269 1.00 67.62 311 ASN A C 1
ATOM 2562 O O . ASN A 1 311 ? -2.586 -8.753 19.178 1.00 67.62 311 ASN A O 1
ATOM 2566 N N . PHE A 1 312 ? -4.463 -8.078 20.193 1.00 67.56 312 PHE A N 1
ATOM 2567 C CA . PHE A 1 312 ? -4.475 -9.105 21.235 1.00 67.56 312 PHE A CA 1
ATOM 2568 C C . PHE A 1 312 ? -4.778 -10.516 20.702 1.00 67.56 312 PHE A C 1
ATOM 2570 O O . PHE A 1 312 ? -4.349 -11.495 21.308 1.00 67.56 312 PHE A O 1
ATOM 2577 N N . ASN A 1 313 ? -5.468 -10.636 19.561 1.00 62.94 313 ASN A N 1
ATOM 2578 C CA . ASN A 1 313 ? -5.755 -11.924 18.918 1.00 62.94 313 ASN A CA 1
ATOM 2579 C C . ASN A 1 313 ? -4.546 -12.514 18.164 1.00 62.94 313 ASN A C 1
ATOM 2581 O O . ASN A 1 313 ? -4.455 -13.731 18.010 1.00 62.94 313 ASN A O 1
ATOM 2585 N N . LYS A 1 314 ? -3.630 -11.673 17.663 1.00 62.00 314 LYS A N 1
ATOM 2586 C CA . LYS A 1 314 ? -2.381 -12.086 17.000 1.00 62.00 314 LYS A CA 1
ATOM 2587 C C . LYS A 1 314 ? -1.249 -11.140 17.397 1.00 62.00 314 LYS A C 1
ATOM 2589 O O . LYS A 1 314 ? -0.879 -10.245 16.633 1.00 62.00 314 LYS A O 1
ATOM 2594 N N . ALA A 1 315 ? -0.725 -11.345 18.605 1.00 58.56 315 ALA A N 1
ATOM 2595 C CA . ALA A 1 315 ? 0.341 -10.520 19.160 1.00 58.56 315 ALA A CA 1
ATOM 2596 C C . ALA A 1 315 ? 1.514 -10.390 18.171 1.00 58.56 315 ALA A C 1
ATOM 2598 O O . ALA A 1 315 ? 1.964 -11.376 17.588 1.00 58.56 315 ALA A O 1
ATOM 2599 N N . GLY A 1 316 ? 1.986 -9.159 17.965 1.00 58.91 316 GLY A N 1
ATOM 2600 C CA . GLY A 1 316 ? 3.114 -8.868 17.075 1.00 58.91 316 GLY A CA 1
ATOM 2601 C C . GLY A 1 316 ? 2.763 -8.674 15.594 1.00 58.91 316 GLY A C 1
ATOM 2602 O O . GLY A 1 316 ? 3.652 -8.331 14.819 1.00 58.91 316 GLY A O 1
ATOM 2603 N N . ILE A 1 317 ? 1.494 -8.823 15.185 1.00 65.94 317 ILE A N 1
ATOM 2604 C CA . ILE A 1 317 ? 1.077 -8.578 13.795 1.00 65.94 317 ILE A CA 1
ATOM 2605 C C . ILE A 1 317 ? 0.424 -7.203 13.661 1.00 65.94 317 ILE A C 1
ATOM 2607 O O . ILE A 1 317 ? -0.627 -6.937 14.243 1.00 65.94 317 ILE A O 1
ATOM 2611 N N . PHE A 1 318 ? 1.023 -6.357 12.829 1.00 72.44 318 PHE A N 1
ATOM 2612 C CA . PHE A 1 318 ? 0.432 -5.102 12.381 1.00 72.44 318 PHE A CA 1
ATOM 2613 C C . PHE A 1 318 ? -0.641 -5.366 11.320 1.00 72.44 318 PHE A C 1
ATOM 2615 O O . PHE A 1 318 ? -0.409 -6.156 10.401 1.00 72.44 318 PHE A O 1
ATOM 2622 N N . LYS A 1 319 ? -1.806 -4.716 11.411 1.00 78.44 319 LYS A N 1
ATOM 2623 C CA . LYS A 1 319 ? -2.873 -4.857 10.407 1.00 78.44 319 LYS A CA 1
ATOM 2624 C C . LYS A 1 319 ? -3.198 -3.502 9.788 1.00 78.44 319 LYS A C 1
ATOM 2626 O O . LYS A 1 319 ? -3.674 -2.609 10.482 1.00 78.44 319 LYS A O 1
ATOM 2631 N N . VAL A 1 320 ? -2.996 -3.388 8.475 1.00 83.75 320 VAL A N 1
ATOM 2632 C CA . VAL A 1 320 ? -3.434 -2.241 7.664 1.00 83.75 320 VAL A CA 1
ATOM 2633 C C . VAL A 1 320 ? -4.462 -2.712 6.658 1.00 83.75 320 VAL A C 1
ATOM 2635 O O . VAL A 1 320 ? -4.252 -3.711 5.973 1.00 83.75 320 VAL A O 1
ATOM 2638 N N . SER A 1 321 ? -5.577 -2.000 6.559 1.00 87.12 321 SER A N 1
ATOM 2639 C CA . SER A 1 321 ? -6.614 -2.310 5.579 1.00 87.12 321 SER A CA 1
ATOM 2640 C C . SER A 1 321 ? -7.481 -1.100 5.286 1.00 87.12 321 SER A C 1
ATOM 2642 O O . SER A 1 321 ? -7.707 -0.266 6.158 1.00 87.12 321 SER A O 1
ATOM 2644 N N . LYS A 1 322 ? -8.026 -1.037 4.073 1.00 90.88 322 LYS A N 1
ATOM 2645 C CA . LYS A 1 322 ? -9.083 -0.086 3.730 1.00 90.88 322 LYS A CA 1
ATOM 2646 C C . LYS A 1 322 ? -10.359 -0.411 4.516 1.00 90.88 322 LYS A C 1
ATOM 2648 O O . LYS A 1 322 ? -10.759 -1.572 4.582 1.00 90.88 322 LYS A O 1
ATOM 2653 N N . VAL A 1 323 ? -10.990 0.610 5.089 1.00 91.06 323 VAL A N 1
ATOM 2654 C CA . VAL A 1 323 ? -12.284 0.494 5.771 1.00 91.06 323 VAL A CA 1
ATOM 2655 C C . VAL A 1 323 ? -13.395 0.314 4.739 1.00 91.06 323 VAL A C 1
ATOM 2657 O O . VAL A 1 323 ? -13.425 0.968 3.696 1.00 91.06 323 VAL A O 1
ATOM 2660 N N . ASN A 1 324 ? -14.324 -0.580 5.047 1.00 89.88 324 ASN A N 1
ATOM 2661 C CA . ASN A 1 324 ? -15.559 -0.813 4.309 1.00 89.88 324 ASN A CA 1
ATOM 2662 C C . ASN A 1 324 ? -16.720 -1.044 5.290 1.00 89.88 324 ASN A C 1
ATOM 2664 O O . ASN A 1 324 ? -16.512 -1.115 6.499 1.00 89.88 324 ASN A O 1
ATOM 2668 N N . GLN A 1 325 ? -17.940 -1.206 4.777 1.00 85.50 325 GLN A N 1
ATOM 2669 C CA . GLN A 1 325 ? -19.150 -1.367 5.599 1.00 85.50 325 GLN A CA 1
ATOM 2670 C C . GLN A 1 325 ? -19.130 -2.590 6.534 1.00 85.50 325 GLN A C 1
ATOM 2672 O O . GLN A 1 325 ? -19.863 -2.617 7.516 1.00 85.50 325 GLN A O 1
ATOM 2677 N N . THR A 1 326 ? -18.292 -3.592 6.255 1.00 87.06 326 THR A N 1
ATOM 2678 C CA . THR A 1 326 ? -18.150 -4.805 7.078 1.00 87.06 326 THR A CA 1
ATOM 2679 C C . THR A 1 326 ? -16.966 -4.732 8.043 1.00 87.06 326 THR A C 1
ATOM 2681 O O . THR A 1 326 ? -16.637 -5.717 8.700 1.00 87.06 326 THR A O 1
ATOM 2684 N N . THR A 1 327 ? -16.251 -3.607 8.088 1.00 88.81 327 THR A N 1
ATOM 2685 C CA . THR A 1 327 ? -15.058 -3.462 8.922 1.00 88.81 327 THR A CA 1
ATOM 2686 C C . THR A 1 327 ? -15.460 -3.274 10.379 1.00 88.81 327 THR A C 1
ATOM 2688 O O . THR A 1 327 ? -16.115 -2.295 10.727 1.00 88.81 327 THR A O 1
ATOM 2691 N N . ASN A 1 328 ? -15.011 -4.190 11.237 1.00 88.94 328 ASN A N 1
ATOM 2692 C CA . ASN A 1 328 ? -15.066 -4.010 12.683 1.00 88.94 328 ASN A CA 1
ATOM 2693 C C . ASN A 1 328 ? -13.980 -3.030 13.127 1.00 88.94 328 ASN A C 1
ATOM 2695 O O . ASN A 1 328 ? -12.832 -3.122 12.677 1.00 88.94 328 ASN A O 1
ATOM 2699 N N . LEU A 1 329 ? -14.351 -2.124 14.025 1.00 89.06 329 LEU A N 1
ATOM 2700 C CA . LEU A 1 329 ? -13.440 -1.186 14.662 1.00 89.06 329 LEU A CA 1
ATOM 2701 C C . LEU A 1 329 ? -13.122 -1.650 16.078 1.00 89.06 329 LEU A C 1
ATOM 2703 O O . LEU A 1 329 ? -13.957 -2.261 16.742 1.00 89.06 329 LEU A O 1
ATOM 2707 N N . TYR A 1 330 ? -11.917 -1.332 16.533 1.00 86.94 330 TYR A N 1
ATOM 2708 C CA . TYR A 1 330 ? -11.431 -1.669 17.865 1.00 86.94 330 TYR A CA 1
ATOM 2709 C C . TYR A 1 330 ? -10.924 -0.412 18.584 1.00 86.94 330 TYR A C 1
ATOM 2711 O O . TYR A 1 330 ? -10.477 0.526 17.919 1.00 86.94 330 TYR A O 1
ATOM 2719 N N . PRO A 1 331 ? -10.953 -0.382 19.928 1.00 84.25 331 PRO A N 1
ATOM 2720 C CA . PRO A 1 331 ? -10.389 0.714 20.700 1.00 84.25 331 PRO A CA 1
ATOM 2721 C C . PRO A 1 331 ? -8.939 0.987 20.309 1.00 84.25 331 PRO A C 1
ATOM 2723 O O . PRO A 1 331 ? -8.170 0.050 20.083 1.00 84.25 331 PRO A O 1
ATOM 2726 N N . GLU A 1 332 ? -8.565 2.268 20.265 1.00 85.12 332 GLU A N 1
ATOM 2727 C CA . GLU A 1 332 ? -7.209 2.728 19.932 1.00 85.12 332 GLU A CA 1
ATOM 2728 C C . GLU A 1 332 ? -6.729 2.318 18.529 1.00 85.12 332 GLU A C 1
ATOM 2730 O O . GLU A 1 332 ? -5.558 2.505 18.194 1.00 85.12 332 GLU A O 1
ATOM 2735 N N . GLN A 1 333 ? -7.609 1.767 17.690 1.00 89.00 333 GLN A N 1
ATOM 2736 C CA . GLN A 1 333 ? -7.330 1.622 16.272 1.00 89.00 333 GLN A CA 1
ATOM 2737 C C . GLN A 1 333 ? -7.212 3.013 15.661 1.00 89.00 333 GLN A C 1
ATOM 2739 O O . GLN A 1 333 ? -7.979 3.924 15.982 1.00 89.00 333 GLN A O 1
ATOM 2744 N N . GLU A 1 334 ? -6.241 3.182 14.781 1.00 91.81 334 GLU A N 1
ATOM 2745 C CA . GLU A 1 334 ? -5.998 4.457 14.136 1.00 91.81 334 GLU A CA 1
ATOM 2746 C C . GLU A 1 334 ? -6.540 4.434 12.713 1.00 91.81 334 GLU A C 1
ATOM 2748 O O . GLU A 1 334 ? -6.575 3.401 12.046 1.00 91.81 334 GLU A O 1
ATOM 2753 N N . LEU A 1 335 ? -7.006 5.583 12.256 1.00 94.19 335 LEU A N 1
ATOM 2754 C CA . LEU A 1 335 ? -7.656 5.791 10.980 1.00 94.19 335 LEU A CA 1
ATOM 2755 C C . LEU A 1 335 ? -6.965 6.958 10.272 1.00 94.19 335 LEU A C 1
ATOM 2757 O O . LEU A 1 335 ? -6.579 7.946 10.900 1.00 94.19 335 LEU A O 1
ATOM 2761 N N . GLN A 1 336 ? -6.843 6.856 8.954 1.00 94.56 336 GLN A N 1
ATOM 2762 C CA . GLN A 1 336 ? -6.376 7.943 8.105 1.00 94.56 336 GLN A CA 1
ATOM 2763 C C . GLN A 1 336 ? -7.288 8.102 6.902 1.00 94.56 336 GLN A C 1
ATOM 2765 O O . GLN A 1 336 ? -7.562 7.133 6.196 1.00 94.56 336 GLN A O 1
ATOM 2770 N N . LEU A 1 337 ? -7.705 9.336 6.639 1.00 93.25 337 LEU A N 1
ATOM 2771 C CA . LEU A 1 337 ? -8.325 9.696 5.374 1.00 93.25 337 LEU A CA 1
ATOM 2772 C C . LEU A 1 337 ? -7.246 9.896 4.309 1.00 93.25 337 LEU A C 1
ATOM 2774 O O . LEU A 1 337 ? -6.292 10.645 4.509 1.00 93.25 337 LEU A O 1
ATOM 2778 N N . ILE A 1 338 ? -7.430 9.254 3.164 1.00 92.50 338 ILE A N 1
ATOM 2779 C CA . ILE A 1 338 ? -6.668 9.517 1.951 1.00 92.50 338 ILE A CA 1
ATOM 2780 C C . ILE A 1 338 ? -7.531 10.394 1.047 1.00 92.50 338 ILE A C 1
ATOM 2782 O O . ILE A 1 338 ? -8.465 9.908 0.404 1.00 92.50 338 ILE A O 1
ATOM 2786 N N . ASP A 1 339 ? -7.235 11.693 1.022 1.00 89.69 339 ASP A N 1
ATOM 2787 C CA . ASP A 1 339 ? -7.864 12.624 0.089 1.00 89.69 339 ASP A CA 1
ATOM 2788 C C . ASP A 1 339 ? -7.142 12.571 -1.264 1.00 89.69 339 ASP A C 1
ATOM 2790 O O . ASP A 1 339 ? -6.003 13.009 -1.426 1.00 89.69 339 ASP A O 1
ATOM 2794 N N . VAL A 1 340 ? -7.827 12.004 -2.255 1.00 87.75 340 VAL A N 1
ATOM 2795 C CA . VAL A 1 340 ? -7.320 11.881 -3.625 1.00 87.75 340 VAL A CA 1
ATOM 2796 C C . VAL A 1 340 ? -7.105 13.248 -4.276 1.00 87.75 340 VAL A C 1
ATOM 2798 O O . VAL A 1 340 ? -6.152 13.403 -5.036 1.00 87.75 340 VAL A O 1
ATOM 2801 N N . ASN A 1 341 ? -7.946 14.243 -3.985 1.00 88.50 341 ASN A N 1
ATOM 2802 C CA . ASN A 1 341 ? -7.809 15.573 -4.579 1.00 88.50 341 ASN A CA 1
ATOM 2803 C C . ASN A 1 341 ? -6.569 16.285 -4.041 1.00 88.50 341 ASN A C 1
ATOM 2805 O O . ASN A 1 341 ? -5.838 16.912 -4.808 1.00 88.50 341 ASN A O 1
ATOM 2809 N N . ASP A 1 342 ? -6.311 16.150 -2.740 1.00 90.06 342 ASP A N 1
ATOM 2810 C CA . ASP A 1 342 ? -5.075 16.636 -2.133 1.00 90.06 342 ASP A CA 1
ATOM 2811 C C . ASP A 1 342 ? -3.849 15.929 -2.729 1.00 90.06 342 ASP A C 1
ATOM 2813 O O . ASP A 1 342 ? -2.890 16.596 -3.111 1.00 90.06 342 ASP A O 1
ATOM 2817 N N . ILE A 1 343 ? -3.904 14.606 -2.934 1.00 89.69 343 ILE A N 1
ATOM 2818 C CA . ILE A 1 343 ? -2.826 13.879 -3.617 1.00 89.69 343 ILE A CA 1
ATOM 2819 C C . ILE A 1 343 ? -2.572 14.438 -5.021 1.00 89.69 343 ILE A C 1
ATOM 2821 O O . ILE A 1 343 ? -1.423 14.716 -5.362 1.00 89.69 343 ILE A O 1
ATOM 2825 N N . ILE A 1 344 ? -3.618 14.601 -5.836 1.00 88.31 344 ILE A N 1
ATOM 2826 C CA . ILE A 1 344 ? -3.492 15.096 -7.214 1.00 88.31 344 ILE A CA 1
ATOM 2827 C C . ILE A 1 344 ? -2.875 16.498 -7.223 1.00 88.31 344 ILE A C 1
ATOM 2829 O O . ILE A 1 344 ? -1.991 16.782 -8.029 1.00 88.31 344 ILE A O 1
ATOM 2833 N N . LYS A 1 345 ? -3.312 17.371 -6.309 1.00 89.31 345 LYS A N 1
ATOM 2834 C CA . LYS A 1 345 ? -2.833 18.752 -6.218 1.00 89.31 345 LYS A CA 1
ATOM 2835 C C . LYS A 1 345 ? -1.393 18.836 -5.714 1.00 89.31 345 LYS A C 1
ATOM 2837 O O . LYS A 1 345 ? -0.585 19.560 -6.290 1.00 89.31 345 LYS A O 1
ATOM 2842 N N . THR A 1 346 ? -1.083 18.122 -4.637 1.00 89.94 346 THR A N 1
ATOM 2843 C CA . THR A 1 346 ? 0.196 18.222 -3.923 1.00 89.94 346 THR A CA 1
ATOM 2844 C C . THR A 1 346 ? 1.297 17.407 -4.604 1.00 89.94 346 THR A C 1
ATOM 2846 O O . THR A 1 346 ? 2.464 17.793 -4.566 1.00 89.94 346 THR A O 1
ATOM 2849 N N . HIS A 1 347 ? 0.936 16.317 -5.286 1.00 89.31 347 HIS A N 1
ATOM 2850 C CA . HIS A 1 347 ? 1.870 15.392 -5.937 1.00 89.31 347 HIS A CA 1
ATOM 2851 C C . HIS A 1 347 ? 1.661 15.300 -7.452 1.00 89.31 347 HIS A C 1
ATOM 2853 O O . HIS A 1 347 ? 1.925 14.253 -8.039 1.00 89.31 347 HIS A O 1
ATOM 2859 N N . SER A 1 348 ? 1.219 16.379 -8.104 1.00 84.62 348 SER A N 1
ATOM 2860 C CA . SER A 1 348 ? 0.930 16.420 -9.552 1.00 84.62 348 SER A CA 1
ATOM 2861 C C . SER A 1 348 ? 2.078 15.901 -10.431 1.00 84.62 348 SER A C 1
ATOM 2863 O O . SER A 1 348 ? 1.843 15.208 -11.413 1.00 84.62 348 SER A O 1
ATOM 2865 N N . GLY A 1 349 ? 3.334 16.127 -10.031 1.00 85.31 349 GLY A N 1
ATOM 2866 C CA . GLY A 1 349 ? 4.520 15.622 -10.734 1.00 85.31 349 GLY A CA 1
ATOM 2867 C C . GLY A 1 349 ? 4.794 14.116 -10.597 1.00 85.31 349 GLY A C 1
ATOM 2868 O O . GLY A 1 349 ? 5.757 13.632 -11.186 1.00 85.31 349 GLY A O 1
ATOM 2869 N N . ALA A 1 350 ? 3.995 13.356 -9.835 1.00 89.12 350 ALA A N 1
ATOM 2870 C CA . ALA A 1 350 ? 4.265 11.943 -9.554 1.00 89.12 350 ALA A CA 1
ATOM 2871 C C . ALA A 1 350 ? 4.378 11.082 -10.825 1.00 89.12 350 ALA A C 1
ATOM 2873 O O . ALA A 1 350 ? 5.182 10.153 -10.872 1.00 89.12 350 ALA A O 1
ATOM 2874 N N . THR A 1 351 ? 3.610 11.404 -11.870 1.00 88.00 351 THR A N 1
ATOM 2875 C CA . THR A 1 351 ? 3.601 10.685 -13.156 1.00 88.00 351 THR A CA 1
ATOM 2876 C C . THR A 1 351 ? 4.933 10.719 -13.896 1.00 88.00 351 THR A C 1
ATOM 2878 O O . THR A 1 351 ? 5.186 9.835 -14.714 1.00 88.00 351 THR A O 1
ATOM 2881 N N . GLU A 1 352 ? 5.770 11.726 -13.638 1.00 86.94 352 GLU A N 1
ATOM 2882 C CA . GLU A 1 352 ? 7.066 11.890 -14.299 1.00 86.94 352 GLU A CA 1
ATOM 2883 C C . GLU A 1 352 ? 8.146 10.973 -13.720 1.00 86.94 352 GLU A C 1
ATOM 2885 O O . GLU A 1 352 ? 9.187 10.797 -14.346 1.00 86.94 352 GLU A O 1
ATOM 2890 N N . TYR A 1 353 ? 7.910 10.349 -12.566 1.00 91.62 353 TYR A N 1
ATOM 2891 C CA . TYR A 1 353 ? 8.886 9.492 -11.896 1.00 91.62 353 TYR A CA 1
ATOM 2892 C C . TYR A 1 353 ? 8.705 8.017 -12.252 1.00 91.62 353 TYR A C 1
ATOM 2894 O O . TYR A 1 353 ? 7.603 7.582 -12.577 1.00 91.62 353 TYR A O 1
ATOM 2902 N N . LEU A 1 354 ? 9.776 7.219 -12.155 1.00 93.44 354 LEU A N 1
ATOM 2903 C CA . LEU A 1 354 ? 9.696 5.758 -12.320 1.00 93.44 354 LEU A CA 1
ATOM 2904 C C . LEU A 1 354 ? 8.784 5.097 -11.275 1.00 93.44 354 LEU A C 1
ATOM 2906 O O . LEU A 1 354 ? 8.019 4.196 -11.604 1.00 93.44 354 LEU A O 1
ATOM 2910 N N . GLY A 1 355 ? 8.855 5.567 -10.032 1.00 94.38 355 GLY A N 1
ATOM 2911 C CA . GLY A 1 355 ? 8.008 5.137 -8.928 1.00 94.38 355 GLY A CA 1
ATOM 2912 C C . GLY A 1 355 ? 7.833 6.269 -7.925 1.00 94.38 355 GLY A C 1
ATOM 2913 O O . GLY A 1 355 ? 8.725 7.105 -7.761 1.00 94.38 355 GLY A O 1
ATOM 2914 N N . TYR A 1 356 ? 6.688 6.298 -7.250 1.00 94.06 356 TYR A N 1
ATOM 2915 C CA . TYR A 1 356 ? 6.332 7.355 -6.311 1.00 94.06 356 TYR A CA 1
ATOM 2916 C C . TYR A 1 356 ? 5.592 6.800 -5.098 1.00 94.06 356 TYR A C 1
ATOM 2918 O O . TYR A 1 356 ? 4.833 5.834 -5.192 1.00 94.06 356 TYR A O 1
ATOM 2926 N N . VAL A 1 357 ? 5.859 7.408 -3.945 1.00 94.25 357 VAL A N 1
ATOM 2927 C CA . VAL A 1 357 ? 5.407 6.939 -2.635 1.00 94.25 357 VAL A CA 1
ATOM 2928 C C . VAL A 1 357 ? 5.055 8.151 -1.793 1.00 94.25 357 VAL A C 1
ATOM 2930 O O . VAL A 1 357 ? 5.808 9.122 -1.778 1.00 94.25 357 VAL A O 1
ATOM 2933 N N . VAL A 1 358 ? 3.934 8.073 -1.086 1.00 94.25 358 VAL A N 1
ATOM 2934 C CA . VAL A 1 358 ? 3.501 9.079 -0.119 1.00 94.25 358 VAL A CA 1
ATOM 2935 C C . VAL A 1 358 ? 3.388 8.409 1.244 1.00 94.25 358 VAL A C 1
ATOM 2937 O O . VAL A 1 358 ? 2.718 7.385 1.385 1.00 94.25 358 VAL A O 1
ATOM 2940 N N . ASN A 1 359 ? 4.064 8.976 2.239 1.00 93.25 359 ASN A N 1
ATOM 2941 C CA . ASN A 1 359 ? 4.071 8.451 3.600 1.00 93.25 359 ASN A CA 1
ATOM 2942 C C . ASN A 1 359 ? 3.000 9.163 4.421 1.00 93.25 359 ASN A C 1
ATOM 2944 O O . ASN A 1 359 ? 2.937 10.393 4.422 1.00 93.25 359 ASN A O 1
ATOM 2948 N N . TYR A 1 360 ? 2.200 8.394 5.145 1.00 93.38 360 TYR A N 1
ATOM 2949 C CA . TYR A 1 360 ? 1.125 8.894 5.989 1.00 93.38 360 TYR A CA 1
ATOM 2950 C C . TYR A 1 360 ? 1.317 8.443 7.425 1.00 93.38 360 TYR A C 1
ATOM 2952 O O . TYR A 1 360 ? 1.781 7.335 7.681 1.00 93.38 360 TYR A O 1
ATOM 2960 N N . GLU A 1 361 ? 0.877 9.284 8.350 1.00 92.69 361 GLU A N 1
ATOM 2961 C CA . GLU A 1 361 ? 0.652 8.917 9.742 1.00 92.69 361 GLU A CA 1
ATOM 2962 C C . GLU A 1 361 ? -0.848 9.041 10.052 1.00 92.69 361 GLU A C 1
ATOM 2964 O O . GLU A 1 361 ? -1.435 10.065 9.711 1.00 92.69 361 GLU A O 1
ATOM 2969 N N . PRO A 1 362 ? -1.493 8.057 10.695 1.00 93.06 362 PRO A N 1
ATOM 2970 C CA . PRO A 1 362 ? -2.895 8.148 11.085 1.00 93.06 362 PRO A CA 1
ATOM 2971 C C . PRO A 1 362 ? -3.215 9.315 12.027 1.00 93.06 362 PRO A C 1
ATOM 2973 O O . PRO A 1 362 ? -2.633 9.454 13.106 1.00 93.06 362 PRO A O 1
ATOM 2976 N N . LYS A 1 363 ? -4.200 10.137 11.651 1.00 93.75 363 LYS A N 1
ATOM 2977 C CA . LYS A 1 363 ? -4.604 11.344 12.402 1.00 93.75 363 LYS A CA 1
ATOM 2978 C C . LYS A 1 363 ? -5.964 11.249 13.070 1.00 93.75 363 LYS A C 1
ATOM 2980 O O . LYS A 1 363 ? -6.488 12.240 13.565 1.00 93.75 363 LYS A O 1
ATOM 2985 N N . CYS A 1 364 ? -6.535 10.063 13.129 1.00 95.00 364 CYS A N 1
ATOM 2986 C CA . CYS A 1 364 ? -7.835 9.859 13.728 1.00 95.00 364 CYS A CA 1
ATOM 2987 C C . CYS A 1 364 ? -7.809 8.580 14.545 1.00 95.00 364 CYS A C 1
ATOM 2989 O O . CYS A 1 364 ? -7.280 7.568 14.097 1.00 95.00 364 CYS A O 1
ATOM 2991 N N . ARG A 1 365 ? -8.314 8.622 15.770 1.00 92.88 365 ARG A N 1
ATOM 2992 C CA . ARG A 1 365 ? -8.255 7.495 16.695 1.00 92.88 365 ARG A CA 1
ATOM 2993 C C . ARG A 1 365 ? -9.655 7.040 17.049 1.00 92.88 365 ARG A C 1
ATOM 2995 O O . ARG A 1 365 ? -10.531 7.853 17.312 1.00 92.88 365 ARG A O 1
ATOM 3002 N N . VAL A 1 366 ? -9.863 5.734 17.075 1.00 91.06 366 VAL A N 1
ATOM 3003 C CA . VAL A 1 366 ? -11.093 5.147 17.591 1.00 91.06 366 VAL A CA 1
ATOM 3004 C C . VAL A 1 366 ? -11.067 5.261 19.125 1.00 91.06 366 VAL A C 1
ATOM 3006 O O . VAL A 1 366 ? -10.209 4.633 19.756 1.00 91.06 366 VAL A O 1
ATOM 3009 N N . PRO A 1 367 ? -11.946 6.078 19.738 1.00 88.06 367 PRO A N 1
ATOM 3010 C CA . PRO A 1 367 ? -11.931 6.301 21.180 1.00 88.06 367 PRO A CA 1
ATOM 3011 C C . PRO A 1 367 ? -12.446 5.070 21.924 1.00 88.06 367 PRO A C 1
ATOM 3013 O O . PRO A 1 367 ? -13.146 4.243 21.349 1.00 88.06 367 PRO A O 1
ATOM 3016 N N . TYR A 1 368 ? -12.166 4.964 23.221 1.00 86.06 368 TYR A N 1
ATOM 3017 C CA . TYR A 1 368 ? -12.903 4.027 24.068 1.00 86.06 368 TYR A CA 1
ATOM 3018 C C . TYR A 1 368 ? -14.379 4.433 24.157 1.00 86.06 368 TYR A C 1
ATOM 3020 O O . TYR A 1 368 ? -14.700 5.618 24.222 1.00 86.06 368 TYR A O 1
ATOM 3028 N N . LEU A 1 369 ? -15.266 3.439 24.181 1.00 85.00 369 LEU A N 1
ATOM 3029 C CA . LEU A 1 369 ? -16.713 3.632 24.271 1.00 85.00 369 LEU A CA 1
ATOM 3030 C C . LEU A 1 369 ? -17.238 3.049 25.580 1.00 85.00 369 LEU A C 1
ATOM 3032 O O . LEU A 1 369 ? -16.853 1.937 25.948 1.00 85.00 369 LEU A O 1
ATOM 3036 N N . ASN A 1 370 ? -18.131 3.774 26.250 1.00 86.38 370 ASN A N 1
ATOM 3037 C CA . ASN A 1 370 ? -18.745 3.302 27.487 1.00 86.38 370 ASN A CA 1
ATOM 3038 C C . ASN A 1 370 ? -19.647 2.096 27.214 1.00 86.38 370 ASN A C 1
ATOM 3040 O O . ASN A 1 370 ? -20.526 2.135 26.344 1.00 86.38 370 ASN A O 1
ATOM 3044 N N . VAL A 1 371 ? -19.416 1.022 27.961 1.00 85.75 371 VAL A N 1
ATOM 3045 C CA . VAL A 1 371 ? -20.199 -0.207 27.880 1.00 85.75 371 VAL A CA 1
ATOM 3046 C C . VAL A 1 371 ? -20.577 -0.710 29.259 1.00 85.75 371 VAL A C 1
ATOM 3048 O O . VAL A 1 371 ? -19.800 -0.616 30.209 1.00 85.75 371 VAL A O 1
ATOM 3051 N N . LYS A 1 372 ? -21.743 -1.342 29.333 1.00 88.75 372 LYS A N 1
ATOM 3052 C CA . LYS A 1 372 ? -22.196 -2.137 30.470 1.00 88.75 372 LYS A CA 1
ATOM 3053 C C . LYS A 1 372 ? -22.336 -3.587 30.065 1.00 88.75 372 LYS A C 1
ATOM 3055 O O . LYS A 1 372 ? -22.700 -3.902 28.930 1.00 88.75 372 LYS A O 1
ATOM 3060 N N . LEU A 1 373 ? -22.045 -4.479 31.000 1.00 89.38 373 LEU A N 1
ATOM 3061 C CA . LEU A 1 373 ? -22.284 -5.898 30.795 1.00 89.38 373 LEU A CA 1
ATOM 3062 C C . LEU A 1 373 ? -23.658 -6.293 31.328 1.00 89.38 373 LEU A C 1
ATOM 3064 O O . LEU A 1 373 ? -24.057 -5.876 32.410 1.00 89.38 373 LEU A O 1
ATOM 3068 N N . TYR A 1 374 ? -24.359 -7.135 30.582 1.00 91.25 374 TYR A N 1
ATOM 3069 C CA . TYR A 1 374 ? -25.662 -7.666 30.971 1.00 91.25 374 TYR A CA 1
ATOM 3070 C C . TYR A 1 374 ? -25.665 -9.184 30.883 1.00 91.25 374 TYR A C 1
ATOM 3072 O O . TYR A 1 374 ? -24.943 -9.771 30.071 1.00 91.25 374 TYR A O 1
ATOM 3080 N N . LEU A 1 375 ? -26.508 -9.818 31.696 1.00 93.06 375 LEU A N 1
ATOM 3081 C CA . LEU A 1 375 ? -26.712 -11.258 31.639 1.00 93.06 375 LEU A CA 1
ATOM 3082 C C . LEU A 1 375 ? -27.279 -11.655 30.266 1.00 93.06 375 LEU A C 1
ATOM 3084 O O . LEU A 1 375 ? -28.286 -11.110 29.807 1.00 93.06 375 LEU A O 1
ATOM 3088 N N . LYS A 1 376 ? -26.649 -12.641 29.629 1.00 92.75 376 LYS A N 1
ATOM 3089 C CA . LYS A 1 376 ? -27.111 -13.285 28.398 1.00 92.75 376 LYS A CA 1
ATOM 3090 C C . LYS A 1 376 ? -27.407 -14.750 28.696 1.00 92.75 376 LYS A C 1
ATOM 3092 O O . LYS A 1 376 ? -26.562 -15.456 29.245 1.00 92.75 376 LYS A O 1
ATOM 3097 N N . ILE A 1 377 ? -28.591 -15.205 28.307 1.00 89.94 377 ILE A N 1
ATOM 3098 C CA . ILE A 1 377 ? -28.981 -16.618 28.351 1.00 89.94 377 ILE A CA 1
ATOM 3099 C C . ILE A 1 377 ? -29.271 -17.031 26.914 1.00 89.94 377 ILE A C 1
ATOM 3101 O O . ILE A 1 377 ? -30.092 -16.400 26.243 1.00 89.94 377 ILE A O 1
ATOM 3105 N N . SER A 1 378 ? -28.563 -18.048 26.423 1.00 87.12 378 SER A N 1
ATOM 3106 C CA . SER A 1 378 ? -28.524 -18.394 25.001 1.00 87.12 378 SER A CA 1
ATOM 3107 C C . SER A 1 378 ? -28.174 -17.168 24.140 1.00 87.12 378 SER A C 1
ATOM 3109 O O . SER A 1 378 ? -27.092 -16.590 24.281 1.00 87.12 378 SER A O 1
ATOM 3111 N N . ASP A 1 379 ? -29.101 -16.730 23.283 1.00 84.31 379 ASP A N 1
ATOM 3112 C CA . ASP A 1 379 ? -28.947 -15.573 22.401 1.00 84.31 379 ASP A CA 1
ATOM 3113 C C . ASP A 1 379 ? -29.705 -14.327 22.853 1.00 84.31 379 ASP A C 1
ATOM 3115 O O . ASP A 1 379 ? -29.694 -13.304 22.171 1.00 84.31 379 ASP A O 1
ATOM 3119 N N . THR A 1 380 ? -30.300 -14.365 24.044 1.00 87.81 380 THR A N 1
ATOM 3120 C CA . THR A 1 380 ? -31.143 -13.283 24.551 1.00 87.81 380 THR A CA 1
ATOM 3121 C C . THR A 1 380 ? -30.478 -12.559 25.717 1.00 87.81 380 THR A C 1
ATOM 3123 O O . THR A 1 380 ? -30.152 -13.161 26.745 1.00 87.81 380 THR A O 1
ATOM 3126 N N . ILE A 1 381 ? -30.309 -11.242 25.563 1.00 89.06 381 ILE A N 1
ATOM 3127 C CA . ILE A 1 381 ? -29.935 -10.335 26.656 1.00 89.06 381 ILE A CA 1
ATOM 3128 C C . ILE A 1 381 ? -31.141 -10.211 27.585 1.00 89.06 381 ILE A C 1
ATOM 3130 O O . ILE A 1 381 ? -32.241 -9.877 27.142 1.00 89.06 381 ILE A O 1
ATOM 3134 N N . GLN A 1 382 ? -30.937 -10.506 28.861 1.00 91.31 382 GLN A N 1
ATOM 3135 C CA . GLN A 1 382 ? -32.016 -10.552 29.835 1.00 91.31 382 GLN A CA 1
ATOM 3136 C C . GLN A 1 382 ? -32.385 -9.151 30.325 1.00 91.31 382 GLN A C 1
ATOM 3138 O O . GLN A 1 382 ? -31.549 -8.251 30.396 1.00 91.31 382 GLN A O 1
ATOM 3143 N N . LYS A 1 383 ? -33.660 -8.974 30.677 1.00 89.19 383 LYS A N 1
ATOM 3144 C CA . LYS A 1 383 ? -34.146 -7.769 31.356 1.00 89.19 383 LYS A CA 1
ATOM 3145 C C . LYS A 1 383 ? -34.059 -7.973 32.865 1.00 89.19 383 LYS A C 1
ATOM 3147 O O . LYS A 1 383 ? -34.213 -9.091 33.352 1.00 89.19 383 LYS A O 1
ATOM 3152 N N . PHE A 1 384 ? -33.847 -6.886 33.590 1.00 89.56 384 PHE A N 1
ATOM 3153 C CA . PHE A 1 384 ? -33.791 -6.875 35.046 1.00 89.56 384 PHE A CA 1
ATOM 3154 C C . PHE A 1 384 ? -34.708 -5.791 35.595 1.00 89.56 384 PHE A C 1
ATOM 3156 O O . PHE A 1 384 ? -35.067 -4.834 34.906 1.00 89.56 384 PHE A O 1
ATOM 3163 N N . GLU A 1 385 ? -35.057 -5.951 36.862 1.00 88.12 385 GLU A N 1
ATOM 3164 C CA . GLU A 1 385 ? -35.721 -4.936 37.662 1.00 88.12 385 GLU A CA 1
ATOM 3165 C C . GLU A 1 385 ? -34.807 -4.564 38.817 1.00 88.12 385 GLU A C 1
ATOM 3167 O O . GLU A 1 385 ? -34.099 -5.406 39.367 1.00 88.12 385 GLU A O 1
ATOM 3172 N N . ASN A 1 386 ? -34.834 -3.301 39.211 1.00 84.12 386 ASN A N 1
ATOM 3173 C CA . ASN A 1 386 ? -34.060 -2.854 40.348 1.00 84.12 386 ASN A CA 1
ATOM 3174 C C . ASN A 1 386 ? -34.897 -3.039 41.627 1.00 84.12 386 ASN A C 1
ATOM 3176 O O . ASN A 1 386 ? -35.925 -2.379 41.798 1.00 84.12 386 ASN A O 1
ATOM 3180 N N . LYS A 1 387 ? -34.493 -3.977 42.492 1.00 82.31 387 LYS A N 1
ATOM 3181 C CA . LYS A 1 387 ? -35.245 -4.382 43.691 1.00 82.31 387 LYS A CA 1
ATOM 3182 C C . LYS A 1 387 ? -34.397 -4.243 44.946 1.00 82.31 387 LYS A C 1
ATOM 3184 O O . LYS A 1 387 ? -33.176 -4.363 44.906 1.00 82.31 387 LYS A O 1
ATOM 3189 N N . ALA A 1 388 ? -35.063 -3.997 46.071 1.00 76.69 388 ALA A N 1
ATOM 3190 C CA . ALA A 1 388 ? -34.441 -4.160 47.376 1.00 76.69 388 ALA A CA 1
ATOM 3191 C C . ALA A 1 388 ? -34.282 -5.662 47.655 1.00 76.69 388 ALA A C 1
ATOM 3193 O O . ALA A 1 388 ? -35.250 -6.415 47.581 1.00 76.69 388 ALA A O 1
ATOM 3194 N N . ASN A 1 389 ? -33.055 -6.081 47.929 1.00 76.12 389 ASN A N 1
ATOM 3195 C CA . ASN A 1 389 ? -32.687 -7.414 48.364 1.00 76.12 389 ASN A CA 1
ATOM 3196 C C . ASN A 1 389 ? -32.217 -7.334 49.819 1.00 76.12 389 ASN A C 1
ATOM 3198 O O . ASN A 1 389 ? -31.378 -6.494 50.148 1.00 76.12 389 ASN A O 1
ATOM 3202 N N . ASP A 1 390 ? -32.718 -8.225 50.668 1.00 72.81 390 ASP A N 1
ATOM 3203 C CA . ASP A 1 390 ? -32.458 -8.199 52.112 1.00 72.81 390 ASP A CA 1
ATOM 3204 C C . ASP A 1 390 ? -30.962 -8.309 52.464 1.00 72.81 390 ASP A C 1
ATOM 3206 O O . ASP A 1 390 ? -30.519 -7.752 53.466 1.00 72.81 390 ASP A O 1
ATOM 3210 N N . ASN A 1 391 ? -30.165 -8.966 51.613 1.00 74.19 391 ASN A N 1
ATOM 3211 C CA . ASN A 1 391 ? -28.733 -9.186 51.837 1.00 74.19 391 ASN A CA 1
ATOM 3212 C C . ASN A 1 391 ? -27.831 -8.159 51.137 1.00 74.19 391 ASN A C 1
ATOM 3214 O O . ASN A 1 391 ? -26.691 -7.963 51.557 1.00 74.19 391 ASN A O 1
ATOM 3218 N N . PHE A 1 392 ? -28.306 -7.534 50.055 1.00 76.25 392 PHE A N 1
ATOM 3219 C CA . PHE A 1 392 ? -27.469 -6.721 49.157 1.00 76.25 392 PHE A CA 1
ATOM 3220 C C . PHE A 1 392 ? -27.981 -5.287 48.954 1.00 76.25 392 PHE A C 1
ATOM 3222 O O . PHE A 1 392 ? -27.368 -4.508 48.226 1.00 76.25 392 PHE A O 1
ATOM 3229 N N . GLY A 1 393 ? -29.091 -4.910 49.591 1.00 81.31 393 GLY A N 1
ATOM 3230 C CA . GLY A 1 393 ? -29.723 -3.611 49.392 1.00 81.31 393 GLY A CA 1
ATOM 3231 C C . GLY A 1 393 ? -30.350 -3.484 48.002 1.00 81.31 393 GLY A C 1
ATOM 3232 O O . GLY A 1 393 ? -30.872 -4.446 47.446 1.00 81.31 393 GLY A O 1
ATOM 3233 N N . LYS A 1 394 ? -30.348 -2.275 47.439 1.00 84.25 394 LYS A N 1
ATOM 3234 C CA . LYS A 1 394 ? -30.962 -1.989 46.137 1.00 84.25 394 LYS A CA 1
ATOM 3235 C C . LYS A 1 394 ? -30.041 -2.455 45.000 1.00 84.25 394 LYS A C 1
ATOM 3237 O O . LYS A 1 394 ? -29.034 -1.806 44.735 1.00 84.25 394 LYS A O 1
ATOM 3242 N N . ILE A 1 395 ? -30.392 -3.559 44.339 1.00 88.19 395 ILE A N 1
ATOM 3243 C CA . ILE A 1 395 ? -29.566 -4.210 43.314 1.00 88.19 395 ILE A CA 1
ATOM 3244 C C . ILE A 1 395 ? -30.409 -4.687 42.124 1.00 88.19 395 ILE A C 1
ATOM 3246 O O . ILE A 1 395 ? -31.599 -5.001 42.249 1.00 88.19 395 ILE A O 1
ATOM 3250 N N . ASP A 1 396 ? -29.787 -4.747 40.950 1.00 89.31 396 ASP A N 1
ATOM 3251 C CA . ASP A 1 396 ? -30.419 -5.291 39.755 1.00 89.31 396 ASP A CA 1
ATOM 3252 C C . ASP A 1 396 ? -30.717 -6.784 39.952 1.00 89.31 396 ASP A C 1
ATOM 3254 O O . ASP A 1 396 ? -29.880 -7.566 40.408 1.00 89.31 396 ASP A O 1
ATOM 3258 N N . THR A 1 397 ? -31.953 -7.176 39.655 1.00 88.62 397 THR A N 1
ATOM 3259 C CA . THR A 1 397 ? -32.461 -8.535 39.846 1.00 88.62 397 THR A CA 1
ATOM 3260 C C . THR A 1 397 ? -33.042 -9.049 38.535 1.00 88.62 397 THR A C 1
ATOM 3262 O O . THR A 1 397 ? -34.020 -8.501 38.020 1.00 88.62 397 THR A O 1
ATOM 3265 N N . TYR A 1 398 ? -32.454 -10.115 37.998 1.00 89.62 398 TYR A N 1
ATOM 3266 C CA . TYR A 1 398 ? -32.947 -10.805 36.805 1.00 89.62 398 TYR A CA 1
ATOM 3267 C C . TYR A 1 398 ? -33.922 -11.909 37.204 1.00 89.62 398 TYR A C 1
ATOM 3269 O O . TYR A 1 398 ? -33.676 -12.635 38.165 1.00 89.62 398 TYR A O 1
ATOM 3277 N N . VAL A 1 399 ? -35.012 -12.068 36.456 1.00 87.44 399 VAL A N 1
ATOM 3278 C CA . VAL A 1 399 ? -35.948 -13.185 36.638 1.00 87.44 399 VAL A CA 1
ATOM 3279 C C . VAL A 1 399 ? -35.671 -14.219 35.559 1.00 87.44 399 VAL A C 1
ATOM 3281 O O . VAL A 1 399 ? -35.735 -13.904 34.373 1.00 87.44 399 VAL A O 1
ATOM 3284 N N . VAL A 1 400 ? -35.351 -15.444 35.968 1.00 86.62 400 VAL A N 1
ATOM 3285 C CA . VAL A 1 400 ? -34.997 -16.533 35.055 1.00 86.62 400 VAL A CA 1
ATOM 3286 C C . VAL A 1 400 ? -35.924 -17.713 35.316 1.00 86.62 400 VAL A C 1
ATOM 3288 O O . VAL A 1 400 ? -35.905 -18.296 36.401 1.00 86.62 400 VAL A O 1
ATOM 3291 N N . ASP A 1 401 ? -36.735 -18.065 34.317 1.00 82.94 401 ASP A N 1
ATOM 3292 C CA . ASP A 1 401 ? -37.548 -19.280 34.345 1.00 82.94 401 ASP A CA 1
ATOM 3293 C C . ASP A 1 401 ? -36.747 -20.451 33.776 1.00 82.94 401 ASP A C 1
ATOM 3295 O O . ASP A 1 401 ? -36.336 -20.436 32.616 1.00 82.94 401 ASP A O 1
ATOM 3299 N N . ARG A 1 402 ? -36.493 -21.455 34.616 1.00 80.25 402 ARG A N 1
ATOM 3300 C CA . ARG A 1 402 ? -35.739 -22.660 34.250 1.00 80.25 402 ARG A CA 1
ATOM 3301 C C . ARG A 1 402 ? -36.664 -23.820 33.863 1.00 80.25 402 ARG A C 1
ATOM 3303 O O . ARG A 1 402 ? -36.178 -24.893 33.503 1.00 80.25 402 ARG A O 1
ATOM 3310 N N . LYS A 1 403 ? -37.991 -23.646 33.918 1.00 77.81 403 LYS A N 1
ATOM 3311 C CA . LYS A 1 403 ? -38.965 -24.705 33.606 1.00 77.81 403 LYS A CA 1
ATOM 3312 C C . LYS A 1 403 ? -38.745 -25.271 32.205 1.00 77.81 403 LYS A C 1
ATOM 3314 O O . LYS A 1 403 ? -38.891 -24.576 31.207 1.00 77.81 403 LYS A O 1
ATOM 3319 N N . GLY A 1 404 ? -38.439 -26.567 32.141 1.00 69.94 404 GLY A N 1
ATOM 3320 C CA . GLY A 1 404 ? -38.291 -27.300 30.881 1.00 69.94 404 GLY A CA 1
ATOM 3321 C C . GLY A 1 404 ? -37.010 -26.994 30.097 1.00 69.94 404 GLY A C 1
ATOM 3322 O O . GLY A 1 404 ? -36.894 -27.446 28.961 1.00 69.94 404 GLY A O 1
ATOM 3323 N N . ILE A 1 405 ? -36.052 -26.259 30.676 1.00 76.50 405 ILE A N 1
ATOM 3324 C CA . ILE A 1 405 ? -34.793 -25.895 30.017 1.00 76.50 405 ILE A CA 1
ATOM 3325 C C . ILE A 1 405 ? -33.647 -26.766 30.553 1.00 76.50 405 ILE A C 1
ATOM 3327 O O . ILE A 1 405 ? -33.218 -26.617 31.700 1.00 76.50 405 ILE A O 1
ATOM 3331 N N . ASN A 1 406 ? -33.110 -27.642 29.698 1.00 71.19 406 ASN A N 1
ATOM 3332 C CA . ASN A 1 406 ? -31.933 -28.462 29.998 1.00 71.19 406 ASN A CA 1
ATOM 3333 C C . ASN A 1 406 ? -30.683 -27.842 29.357 1.00 71.19 406 ASN A C 1
ATOM 3335 O O . ASN A 1 406 ? -30.663 -27.663 28.146 1.00 71.19 406 ASN A O 1
ATOM 3339 N N . SER A 1 407 ? -29.666 -27.543 30.177 1.00 77.69 407 SER A N 1
ATOM 3340 C CA . SER A 1 407 ? -28.318 -27.075 29.789 1.00 77.69 407 SER A CA 1
ATOM 3341 C C . SER A 1 407 ? -28.295 -26.027 28.664 1.00 77.69 407 SER A C 1
ATOM 3343 O O . SER A 1 407 ? -28.106 -26.332 27.488 1.00 77.69 407 SER A O 1
ATOM 3345 N N . VAL A 1 408 ? -28.492 -24.761 29.042 1.00 87.00 408 VAL A N 1
ATOM 3346 C CA . VAL A 1 408 ? -28.398 -23.612 28.131 1.00 87.00 408 VAL A CA 1
ATOM 3347 C C . VAL A 1 408 ? -27.168 -22.783 28.489 1.00 87.00 408 VAL A C 1
ATOM 3349 O O . VAL A 1 408 ? -26.967 -22.500 29.678 1.00 87.00 408 VAL A O 1
ATOM 3352 N N . PRO A 1 409 ? -26.369 -22.358 27.490 1.00 90.88 409 PRO A N 1
ATOM 3353 C CA . PRO A 1 409 ? -25.210 -21.521 27.738 1.00 90.88 409 PRO A CA 1
ATOM 3354 C C . PRO A 1 409 ? -25.639 -20.181 28.328 1.00 90.88 409 PRO A C 1
ATOM 3356 O O . PRO A 1 409 ? -26.547 -19.510 27.827 1.00 90.88 409 PRO A O 1
ATOM 3359 N N . VAL A 1 410 ? -24.950 -19.782 29.388 1.00 91.69 410 VAL A N 1
ATOM 3360 C CA . VAL A 1 410 ? -25.107 -18.473 30.019 1.00 91.69 410 VAL A CA 1
ATOM 3361 C C . VAL A 1 410 ? -23.783 -17.739 30.002 1.00 91.69 410 VAL A C 1
ATOM 3363 O O . VAL A 1 410 ? -22.707 -18.334 30.011 1.00 91.69 410 VAL A O 1
ATOM 3366 N N . GLY A 1 411 ? -23.865 -16.420 29.963 1.00 92.25 411 GLY A N 1
ATOM 3367 C CA . GLY A 1 411 ? -22.690 -15.575 29.970 1.00 92.25 411 GLY A CA 1
ATOM 3368 C C . GLY A 1 411 ? -23.069 -14.116 30.105 1.00 92.25 411 GLY A C 1
ATOM 3369 O O . GLY A 1 411 ? -24.195 -13.771 30.460 1.00 92.25 411 GLY A O 1
ATOM 3370 N N . CYS A 1 412 ? -22.117 -13.254 29.787 1.00 91.31 412 CYS A N 1
ATOM 3371 C CA . CYS A 1 412 ? -22.327 -11.818 29.773 1.00 91.31 412 CYS A CA 1
ATOM 3372 C C . CYS A 1 412 ? -22.242 -11.295 28.345 1.00 91.31 412 CYS A C 1
ATOM 3374 O O . CYS A 1 412 ? -21.494 -11.813 27.516 1.00 91.31 412 CYS A O 1
ATOM 3376 N N . HIS A 1 413 ? -23.011 -10.256 28.055 1.00 88.62 413 HIS A N 1
ATOM 3377 C CA . HIS A 1 413 ? -22.973 -9.558 26.782 1.00 88.62 413 HIS A CA 1
ATOM 3378 C C . HIS A 1 413 ? -22.653 -8.088 27.004 1.00 88.62 413 HIS A C 1
ATOM 3380 O O . HIS A 1 413 ? -23.158 -7.470 27.939 1.00 88.62 413 HIS A O 1
ATOM 3386 N N . VAL A 1 414 ? -21.803 -7.543 26.139 1.00 86.31 414 VAL A N 1
ATOM 3387 C CA . VAL A 1 414 ? -21.413 -6.134 26.167 1.00 86.31 414 VAL A CA 1
ATOM 3388 C C . VAL A 1 414 ? -22.489 -5.321 25.460 1.00 86.31 414 VAL A C 1
ATOM 3390 O O . VAL A 1 414 ? -22.825 -5.597 24.311 1.00 86.31 414 VAL A O 1
ATOM 3393 N N . VAL A 1 415 ? -23.017 -4.308 26.135 1.00 84.75 415 VAL A N 1
ATOM 3394 C CA . VAL A 1 415 ? -23.995 -3.373 25.580 1.00 84.75 415 VAL A CA 1
ATOM 3395 C C . VAL A 1 415 ? -23.439 -1.964 25.726 1.00 84.75 415 VAL A C 1
ATOM 3397 O O . VAL A 1 415 ? -22.989 -1.575 26.800 1.00 84.75 415 VAL A O 1
ATOM 3400 N N . PHE A 1 416 ? -23.447 -1.203 24.637 1.00 82.12 416 PHE A N 1
ATOM 3401 C CA . PHE A 1 416 ? -23.014 0.191 24.646 1.00 82.12 416 PHE A CA 1
ATOM 3402 C C . PHE A 1 416 ? -24.042 1.060 25.365 1.00 82.12 416 PHE A C 1
ATOM 3404 O O . PHE A 1 416 ? -25.238 0.931 25.109 1.00 82.12 416 PHE A O 1
ATOM 3411 N N . ASP A 1 417 ? -23.565 1.945 26.243 1.00 73.00 417 ASP A N 1
ATOM 3412 C CA . ASP A 1 417 ? -24.413 2.960 26.881 1.00 73.00 417 ASP A CA 1
ATOM 3413 C C . ASP A 1 417 ? -24.916 3.997 25.853 1.00 73.00 417 ASP A C 1
ATOM 3415 O O . ASP A 1 417 ? -25.953 4.628 26.050 1.00 73.00 417 ASP A O 1
ATOM 3419 N N . GLU A 1 418 ? -24.192 4.155 24.739 1.00 68.19 418 GLU A N 1
ATOM 3420 C CA . GLU A 1 418 ? -24.475 5.107 23.662 1.00 68.19 418 GLU A CA 1
ATOM 3421 C C . GLU A 1 418 ? -24.902 4.423 22.340 1.00 68.19 418 GLU A C 1
ATOM 3423 O O . GLU A 1 418 ? -25.206 3.231 22.277 1.00 68.19 418 GLU A O 1
ATOM 3428 N N . LYS A 1 419 ? -24.962 5.214 21.259 1.00 67.00 419 LYS A N 1
ATOM 3429 C CA . LYS A 1 419 ? -25.386 4.832 19.902 1.00 67.00 419 LYS A CA 1
ATOM 3430 C C . LYS A 1 419 ? -24.689 3.563 19.391 1.00 67.00 419 LYS A C 1
ATOM 3432 O O . LYS A 1 419 ? -23.471 3.412 19.471 1.00 67.00 419 LYS A O 1
ATOM 3437 N N . LYS A 1 420 ? -25.484 2.671 18.796 1.00 71.25 420 LYS A N 1
ATOM 3438 C CA . LYS A 1 420 ? -25.095 1.321 18.375 1.00 71.25 420 LYS A CA 1
ATOM 3439 C C . LYS A 1 420 ? -24.771 1.307 16.884 1.00 71.25 420 LYS A C 1
ATOM 3441 O O . LYS A 1 420 ? -25.655 1.067 16.066 1.00 71.25 420 LYS A O 1
ATOM 3446 N N . HIS A 1 421 ? -23.509 1.555 16.537 1.00 83.00 421 HIS A N 1
ATOM 3447 C CA . HIS A 1 421 ? -23.036 1.340 15.169 1.00 83.00 421 HIS A CA 1
ATOM 3448 C C . HIS A 1 421 ? -22.618 -0.131 14.967 1.00 83.00 421 HIS A C 1
ATOM 3450 O O . HIS A 1 421 ? -21.855 -0.644 15.789 1.00 83.00 421 HIS A O 1
ATOM 3456 N N . PRO A 1 422 ? -23.035 -0.820 13.882 1.00 84.69 422 PRO A N 1
ATOM 3457 C CA . PRO A 1 422 ? -22.696 -2.231 13.642 1.00 84.69 422 PRO A CA 1
ATOM 3458 C C . PRO A 1 422 ? -21.192 -2.541 13.668 1.00 84.69 422 PRO A C 1
ATOM 3460 O O . PRO A 1 422 ? -20.779 -3.587 14.160 1.00 84.69 422 PRO A O 1
ATOM 3463 N N . ALA A 1 423 ? -20.363 -1.600 13.209 1.00 86.94 423 ALA A N 1
ATOM 3464 C CA . ALA A 1 423 ? -18.898 -1.689 13.269 1.00 86.94 423 ALA A CA 1
ATOM 3465 C C . ALA A 1 423 ? -18.319 -1.873 14.691 1.00 86.94 423 ALA A C 1
ATOM 3467 O O . ALA A 1 423 ? -17.151 -2.234 14.827 1.00 86.94 423 ALA A O 1
ATOM 3468 N N . PHE A 1 424 ? -19.112 -1.632 15.741 1.00 87.12 424 PHE A N 1
ATOM 3469 C CA . PHE A 1 424 ? -18.727 -1.825 17.140 1.00 87.12 424 PHE A CA 1
ATOM 3470 C C . PHE A 1 424 ? -19.241 -3.137 17.748 1.00 87.12 424 PHE A C 1
ATOM 3472 O O . PHE A 1 424 ? -18.978 -3.400 18.918 1.00 87.12 424 PHE A O 1
ATOM 3479 N N . ASN A 1 425 ? -19.930 -4.004 16.997 1.00 81.06 425 ASN A N 1
ATOM 3480 C CA . ASN A 1 425 ? -20.468 -5.258 17.547 1.00 81.06 425 ASN A CA 1
ATOM 3481 C C . ASN A 1 425 ? -19.398 -6.125 18.238 1.00 81.06 425 ASN A C 1
ATOM 3483 O O . ASN A 1 425 ? -19.692 -6.789 19.226 1.00 81.06 425 ASN A O 1
ATOM 3487 N N . HIS A 1 426 ? -18.152 -6.059 17.761 1.00 79.81 426 HIS A N 1
ATOM 3488 C CA . HIS A 1 426 ? -17.015 -6.825 18.281 1.00 79.81 426 HIS A CA 1
ATOM 3489 C C . HIS A 1 426 ? -15.931 -5.935 18.915 1.00 79.81 426 HIS A C 1
ATOM 3491 O O . HIS A 1 426 ? -14.771 -6.332 19.022 1.00 79.81 426 HIS A O 1
ATOM 3497 N N . PHE A 1 427 ? -16.293 -4.716 19.324 1.00 85.00 427 PHE A N 1
ATOM 3498 C CA . PHE A 1 427 ? -15.357 -3.651 19.696 1.00 85.00 427 PHE A CA 1
ATOM 3499 C C . PHE A 1 427 ? -14.332 -4.065 20.757 1.00 85.00 427 PHE A C 1
ATOM 3501 O O . PHE A 1 427 ? -13.131 -3.882 20.583 1.00 85.00 427 PHE A O 1
ATOM 3508 N N . TYR A 1 428 ? -14.793 -4.685 21.844 1.00 82.12 428 TYR A N 1
ATOM 3509 C CA . TYR A 1 428 ? -13.925 -5.115 22.942 1.00 82.12 428 TYR A CA 1
ATOM 3510 C C . TYR A 1 428 ? -13.448 -6.567 22.826 1.00 82.12 428 TYR A C 1
ATOM 3512 O O . TYR A 1 428 ? -12.601 -6.987 23.609 1.00 82.12 428 TYR A O 1
ATOM 3520 N N . GLU A 1 429 ? -13.911 -7.334 21.835 1.00 78.06 429 GLU A N 1
ATOM 3521 C CA . GLU A 1 429 ? -13.594 -8.767 21.736 1.00 78.06 429 GLU A CA 1
ATOM 3522 C C . GLU A 1 429 ? -12.116 -9.050 21.486 1.00 78.06 429 GLU A C 1
ATOM 3524 O O . GLU A 1 429 ? -11.615 -10.122 21.831 1.00 78.06 429 GLU A O 1
ATOM 3529 N N . ASN A 1 430 ? -11.402 -8.102 20.877 1.00 74.00 430 ASN A N 1
ATOM 3530 C CA . ASN A 1 430 ? -9.967 -8.227 20.689 1.00 74.00 430 ASN A CA 1
ATOM 3531 C C . ASN A 1 430 ? -9.256 -8.213 22.054 1.00 74.00 430 ASN A C 1
ATOM 3533 O O . ASN A 1 430 ? -8.518 -9.141 22.354 1.00 74.00 430 ASN A O 1
ATOM 3537 N N . CYS A 1 431 ? -9.537 -7.245 22.934 1.00 74.00 431 CYS A N 1
ATOM 3538 C CA . CYS A 1 431 ? -8.844 -7.137 24.226 1.00 74.00 431 CYS A CA 1
ATOM 3539 C C . CYS A 1 431 ? -9.372 -8.080 25.309 1.00 74.00 431 CYS A C 1
ATOM 3541 O O . CYS A 1 431 ? -8.637 -8.464 26.222 1.00 74.00 431 CYS A O 1
ATOM 3543 N N . CYS A 1 432 ? -10.666 -8.381 25.259 1.00 78.06 432 CYS A N 1
ATOM 3544 C CA . CYS A 1 432 ? -11.416 -8.711 26.452 1.00 78.06 432 CYS A CA 1
ATOM 3545 C C . CYS A 1 432 ? -12.506 -9.739 26.135 1.00 78.06 432 CYS A C 1
ATOM 3547 O O . CYS A 1 432 ? -13.090 -9.738 25.053 1.00 78.06 432 CYS A O 1
ATOM 3549 N N . GLN A 1 433 ? -12.785 -10.623 27.088 1.00 83.81 433 GLN A N 1
ATOM 3550 C CA . GLN A 1 433 ? -13.838 -11.625 26.989 1.00 83.81 433 GLN A CA 1
ATOM 3551 C C . GLN A 1 433 ? -14.827 -11.461 28.151 1.00 83.81 433 GLN A C 1
ATOM 3553 O O . GLN A 1 433 ? -14.399 -11.471 29.306 1.00 83.81 433 GLN A O 1
ATOM 3558 N N . PRO A 1 434 ? -16.135 -11.321 27.880 1.00 87.69 434 PRO A N 1
ATOM 3559 C CA . PRO A 1 434 ? -17.157 -11.326 28.922 1.00 87.69 434 PRO A CA 1
ATOM 3560 C C . PRO A 1 434 ? -17.157 -12.639 29.692 1.00 87.69 434 PRO A C 1
ATOM 3562 O O . PRO A 1 434 ? -17.089 -13.712 29.096 1.00 87.69 434 PRO A O 1
ATOM 3565 N N . SER A 1 435 ? -17.256 -12.539 31.011 1.00 90.56 435 SER A N 1
ATOM 3566 C CA . SER A 1 435 ? -17.310 -13.673 31.922 1.00 90.56 435 SER A CA 1
ATOM 3567 C C . SER A 1 435 ? -18.415 -13.447 32.945 1.00 90.56 435 SER A C 1
ATOM 3569 O O . SER A 1 435 ? -18.558 -12.345 33.486 1.00 90.56 435 SER A O 1
ATOM 3571 N N . LEU A 1 436 ? -19.207 -14.494 33.175 1.00 94.44 436 LEU A N 1
ATOM 3572 C CA . LEU A 1 436 ? -20.231 -14.518 34.205 1.00 94.44 436 LEU A CA 1
ATOM 3573 C C . LEU A 1 436 ? -19.668 -15.200 35.443 1.00 94.44 436 LEU A C 1
ATOM 3575 O O . LEU A 1 436 ? -19.244 -16.355 35.403 1.00 94.44 436 LEU A O 1
ATOM 3579 N N . LEU A 1 437 ? -19.684 -14.472 36.548 1.00 94.19 437 LEU A N 1
ATOM 3580 C CA . LEU A 1 437 ? -19.131 -14.903 37.813 1.00 94.19 437 LEU A CA 1
ATOM 3581 C C . LEU A 1 437 ? -20.242 -15.032 38.855 1.00 94.19 437 LEU A C 1
ATOM 3583 O O . LEU A 1 437 ? -21.125 -14.184 38.939 1.00 94.19 437 LEU A O 1
ATOM 3587 N N . MET A 1 438 ? -20.167 -16.061 39.690 1.00 94.69 438 MET A N 1
ATOM 3588 C CA . MET A 1 438 ? -21.040 -16.267 40.844 1.00 94.69 438 MET A CA 1
ATOM 3589 C C . MET A 1 438 ? -20.213 -16.222 42.125 1.00 94.69 438 MET A C 1
ATOM 3591 O O . MET A 1 438 ? -19.145 -16.832 42.207 1.00 94.69 438 MET A O 1
ATOM 3595 N N . PHE A 1 439 ? -20.691 -15.513 43.141 1.00 91.88 439 PHE A N 1
ATOM 3596 C CA . PHE A 1 439 ? -20.028 -15.460 44.435 1.00 91.88 439 PHE A CA 1
ATOM 3597 C C . PHE A 1 439 ? -20.160 -16.804 45.163 1.00 91.88 439 PHE A C 1
ATOM 3599 O O . PHE A 1 439 ? -21.250 -17.323 45.378 1.00 91.88 439 PHE A O 1
ATOM 3606 N N . ASN A 1 440 ? -19.042 -17.401 45.567 1.00 88.88 440 ASN A N 1
ATOM 3607 C CA . ASN A 1 440 ? -19.045 -18.613 46.374 1.00 88.88 440 ASN A CA 1
ATOM 3608 C C . ASN A 1 440 ? -18.824 -18.246 47.844 1.00 88.88 440 ASN A C 1
ATOM 3610 O O . ASN A 1 440 ? -17.705 -17.931 48.258 1.00 88.88 440 ASN A O 1
ATOM 3614 N N . GLY A 1 441 ? -19.890 -18.336 48.643 1.00 81.50 441 GLY A N 1
ATOM 3615 C CA . GLY A 1 441 ? -19.854 -18.016 50.071 1.00 81.50 441 GLY A CA 1
ATOM 3616 C C . GLY A 1 441 ? -18.877 -18.871 50.890 1.00 81.50 441 GLY A C 1
ATOM 3617 O O . GLY A 1 441 ? -18.330 -18.379 51.874 1.00 81.50 441 GLY A O 1
ATOM 3618 N N . LYS A 1 442 ? -18.582 -20.114 50.469 1.00 85.50 442 LYS A N 1
ATOM 3619 C CA . LYS A 1 442 ? -17.629 -20.997 51.170 1.00 85.50 442 LYS A CA 1
ATOM 3620 C C . LYS A 1 442 ? -16.186 -20.541 50.977 1.00 85.50 442 LYS A C 1
ATOM 3622 O O . LYS A 1 442 ? -15.408 -20.529 51.924 1.00 85.50 442 LYS A O 1
ATOM 3627 N N . THR A 1 443 ? -15.822 -20.168 49.751 1.00 87.06 443 THR A N 1
ATOM 3628 C CA . THR A 1 443 ? -14.452 -19.752 49.412 1.00 87.06 443 THR A CA 1
ATOM 3629 C C . THR A 1 443 ? -14.247 -18.241 49.486 1.00 87.06 443 THR A C 1
ATOM 3631 O O . THR A 1 443 ? -13.119 -17.786 49.308 1.00 87.06 443 THR A O 1
ATOM 3634 N N . LYS A 1 444 ? -15.319 -17.464 49.711 1.00 84.88 444 LYS A N 1
ATOM 3635 C CA . LYS A 1 444 ? -15.355 -15.992 49.645 1.00 84.88 444 LYS A CA 1
ATOM 3636 C C . LYS A 1 444 ? -14.763 -15.434 48.342 1.00 84.88 444 LYS A C 1
ATOM 3638 O O . LYS A 1 444 ? -14.125 -14.385 48.336 1.00 84.88 444 LYS A O 1
ATOM 3643 N N . LYS A 1 445 ? -14.930 -16.163 47.235 1.00 89.81 445 LYS A N 1
ATOM 3644 C CA . LYS A 1 445 ? -14.379 -15.823 45.913 1.00 89.81 445 LYS A CA 1
ATOM 3645 C C . LYS A 1 445 ? -15.443 -15.990 44.842 1.00 89.81 445 LYS A C 1
ATOM 3647 O O . LYS A 1 445 ? -16.322 -16.833 44.976 1.00 89.81 445 LYS A O 1
ATOM 3652 N N . PHE A 1 446 ? -15.321 -15.219 43.772 1.00 89.62 446 PHE A N 1
ATOM 3653 C CA . PHE A 1 446 ? -16.115 -15.408 42.567 1.00 89.62 446 PHE A CA 1
ATOM 3654 C C . PHE A 1 446 ? -15.607 -16.609 41.760 1.00 89.62 446 PHE A C 1
ATOM 3656 O O . PHE A 1 446 ? -14.397 -16.775 41.596 1.00 89.62 446 PHE A O 1
ATOM 3663 N N . ILE A 1 447 ? -16.530 -17.433 41.267 1.00 91.88 447 ILE A N 1
ATOM 3664 C CA . ILE A 1 447 ? -16.264 -18.562 40.370 1.00 91.88 447 ILE A CA 1
ATOM 3665 C C . ILE A 1 447 ? -16.976 -18.339 39.036 1.00 91.88 447 ILE A C 1
ATOM 3667 O O . ILE A 1 447 ? -18.092 -17.829 39.009 1.00 91.88 447 ILE A O 1
ATOM 3671 N N . GLU A 1 448 ? -16.323 -18.697 37.936 1.00 92.69 448 GLU A N 1
ATOM 3672 C CA . GLU A 1 448 ? -16.892 -18.574 36.592 1.00 92.69 448 GLU A CA 1
ATOM 3673 C C . GLU A 1 448 ? -17.950 -19.654 36.353 1.00 92.69 448 GLU A C 1
ATOM 3675 O O . GLU A 1 448 ? -17.754 -20.815 36.715 1.00 92.69 448 GLU A O 1
ATOM 3680 N N . ILE A 1 449 ? -19.074 -19.260 35.755 1.00 92.50 449 ILE A N 1
ATOM 3681 C CA . ILE A 1 449 ? -20.179 -20.155 35.415 1.00 92.50 449 ILE A CA 1
ATOM 3682 C C . ILE A 1 449 ? -20.599 -19.948 33.962 1.00 92.50 449 ILE A C 1
ATOM 3684 O O . ILE A 1 449 ? -20.621 -18.829 33.453 1.00 92.50 449 ILE A O 1
ATOM 3688 N N . THR A 1 450 ? -20.939 -21.044 33.292 1.00 91.94 450 THR A N 1
ATOM 3689 C CA . THR A 1 450 ? -21.240 -21.055 31.850 1.00 91.94 450 THR A CA 1
ATOM 3690 C C . THR A 1 450 ? -22.540 -21.776 31.509 1.00 91.94 450 THR A C 1
ATOM 3692 O O . THR A 1 450 ? -22.972 -21.740 30.359 1.00 91.94 450 THR A O 1
ATOM 3695 N N . ASP A 1 451 ? -23.194 -22.393 32.496 1.00 90.00 451 ASP A N 1
ATOM 3696 C CA . ASP A 1 451 ? -24.430 -23.151 32.311 1.00 90.00 451 ASP A CA 1
ATOM 3697 C C . ASP A 1 451 ? -25.526 -22.691 33.285 1.00 90.00 451 ASP A C 1
ATOM 3699 O O . ASP A 1 451 ? -25.268 -22.480 34.475 1.00 90.00 451 ASP A O 1
ATOM 3703 N N . ILE A 1 452 ? -26.756 -22.563 32.776 1.00 88.25 452 ILE A N 1
ATOM 3704 C CA . ILE A 1 452 ? -27.932 -22.109 33.536 1.00 88.25 452 ILE A CA 1
ATOM 3705 C C . ILE A 1 452 ? -28.217 -22.962 34.784 1.00 88.25 452 ILE A C 1
ATOM 3707 O O . ILE A 1 452 ? -28.755 -22.461 35.769 1.00 88.25 452 ILE A O 1
ATOM 3711 N N . GLN A 1 453 ? -27.840 -24.245 34.778 1.00 86.88 453 GLN A N 1
ATOM 3712 C CA . GLN A 1 453 ? -28.046 -25.158 35.901 1.00 86.88 453 GLN A CA 1
ATOM 3713 C C . GLN A 1 453 ? -27.148 -24.821 37.100 1.00 86.88 453 GLN A C 1
ATOM 3715 O O . GLN A 1 453 ? -27.438 -25.250 38.216 1.00 86.88 453 GLN A O 1
ATOM 3720 N N . SER A 1 454 ? -26.086 -24.036 36.878 1.00 88.69 454 SER A N 1
ATOM 3721 C CA . SER A 1 454 ? -25.180 -23.558 37.928 1.00 88.69 454 SER A CA 1
ATOM 3722 C C . SER A 1 454 ? -25.765 -22.404 38.747 1.00 88.69 454 SER A C 1
ATOM 3724 O O . SER A 1 454 ? -25.169 -22.027 39.756 1.00 88.69 454 SER A O 1
ATOM 3726 N N . PHE A 1 455 ? -26.901 -21.825 38.337 1.00 89.00 455 PHE A N 1
ATOM 3727 C CA . PHE A 1 455 ? -27.521 -20.736 39.082 1.00 89.00 455 PHE A CA 1
ATOM 3728 C C . PHE A 1 455 ? -28.075 -21.216 40.427 1.00 89.00 455 PHE A C 1
ATOM 3730 O O . PHE A 1 455 ? -28.801 -22.204 40.528 1.00 89.00 455 PHE A O 1
ATOM 3737 N N . GLN A 1 456 ? -27.744 -20.457 41.463 1.00 86.50 456 GLN A N 1
ATOM 3738 C CA . GLN A 1 456 ? -28.228 -20.579 42.828 1.00 86.50 456 GLN A CA 1
ATOM 3739 C C . GLN A 1 456 ? -29.115 -19.375 43.190 1.00 86.50 456 GLN A C 1
ATOM 3741 O O . GLN A 1 456 ? -28.749 -18.232 42.881 1.00 86.50 456 GLN A O 1
ATOM 3746 N N . PRO A 1 457 ? -30.262 -19.599 43.855 1.00 78.31 457 PRO A N 1
ATOM 3747 C CA . PRO A 1 457 ? -31.101 -18.512 44.344 1.00 78.31 457 PRO A CA 1
ATOM 3748 C C . PRO A 1 457 ? -30.386 -17.738 45.459 1.00 78.31 457 PRO A C 1
ATOM 3750 O O . PRO A 1 457 ? -29.526 -1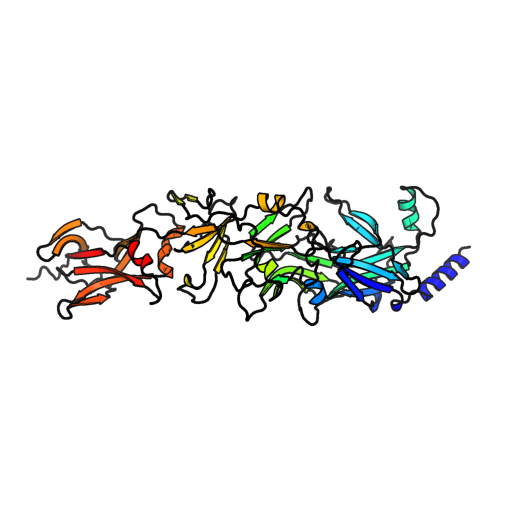8.283 46.151 1.00 78.31 457 PRO A O 1
ATOM 3753 N N . ASN A 1 458 ? -30.756 -16.468 45.645 1.00 76.88 458 ASN A N 1
ATOM 3754 C CA . ASN A 1 458 ? -30.236 -15.585 46.702 1.00 76.88 458 ASN A CA 1
ATOM 3755 C C . ASN A 1 458 ? -28.705 -15.419 46.719 1.00 76.88 458 ASN A C 1
ATOM 3757 O O . ASN A 1 458 ? -28.128 -15.071 47.750 1.00 76.88 458 ASN A O 1
ATOM 3761 N N . ASN A 1 459 ? -28.046 -15.648 45.582 1.00 88.38 459 ASN A N 1
ATOM 3762 C CA . ASN A 1 459 ? -26.612 -15.452 45.428 1.00 88.38 459 ASN A CA 1
ATOM 3763 C C . ASN A 1 459 ? -26.303 -14.182 44.616 1.00 88.38 459 ASN A C 1
ATOM 3765 O O . ASN A 1 459 ? -27.136 -13.709 43.837 1.00 88.38 459 ASN A O 1
ATOM 3769 N N . MET A 1 460 ? -25.102 -13.641 44.807 1.00 91.06 460 MET A N 1
ATOM 3770 C CA . MET A 1 460 ? -24.595 -12.491 44.067 1.00 91.06 460 MET A CA 1
ATOM 3771 C C . MET A 1 460 ? -23.833 -12.960 42.831 1.00 91.06 460 MET A C 1
ATOM 3773 O O . MET A 1 460 ? -22.965 -13.835 42.899 1.00 91.06 460 MET A O 1
ATOM 3777 N N . TYR A 1 461 ? -24.142 -12.338 41.705 1.00 93.50 461 TYR A N 1
ATOM 3778 C CA . TYR A 1 461 ? -23.511 -12.566 40.419 1.00 93.50 461 TYR A CA 1
ATOM 3779 C C . TYR A 1 461 ? -22.841 -11.293 39.952 1.00 93.50 461 TYR A C 1
ATOM 3781 O O . TYR A 1 461 ? -23.225 -10.191 40.338 1.00 93.50 461 TYR A O 1
ATOM 3789 N N . LYS A 1 462 ? -21.843 -11.468 39.099 1.00 93.69 462 LYS A N 1
ATOM 3790 C CA . LYS A 1 462 ? -21.105 -10.377 38.501 1.00 93.69 462 LYS A CA 1
ATOM 3791 C C . LYS A 1 462 ? -20.850 -10.668 37.037 1.00 93.69 462 LYS A C 1
ATOM 3793 O O . LYS A 1 462 ? -20.304 -11.715 36.694 1.00 93.69 462 LYS A O 1
ATOM 3798 N N . CYS A 1 463 ? -21.198 -9.719 36.184 1.00 92.31 463 CYS A N 1
ATOM 3799 C CA . CYS A 1 463 ? -20.699 -9.691 34.825 1.00 92.31 463 CYS A CA 1
ATOM 3800 C C . CYS A 1 463 ? -19.428 -8.848 34.758 1.00 92.31 463 CYS A C 1
ATOM 3802 O O . CYS A 1 463 ? -19.449 -7.648 35.028 1.00 92.31 463 CYS A O 1
ATOM 3804 N N . ALA A 1 464 ? -18.328 -9.489 34.370 1.00 87.69 464 ALA A N 1
ATOM 3805 C CA . ALA A 1 464 ? -16.997 -8.897 34.304 1.00 87.69 464 ALA A CA 1
ATOM 3806 C C . ALA A 1 464 ? -16.372 -9.086 32.914 1.00 87.69 464 ALA A C 1
ATOM 3808 O O . ALA A 1 464 ? -16.759 -9.986 32.163 1.00 87.69 464 ALA A O 1
ATOM 3809 N N . LEU A 1 465 ? -15.379 -8.260 32.567 1.00 81.19 465 LEU A N 1
ATOM 3810 C CA . LEU A 1 465 ? -14.529 -8.499 31.396 1.00 81.19 465 LEU A CA 1
ATOM 3811 C C . LEU A 1 465 ? -13.196 -9.100 31.839 1.00 81.19 465 LEU A C 1
ATOM 3813 O O . LEU A 1 465 ? -12.395 -8.471 32.525 1.00 81.19 465 LEU A O 1
ATOM 3817 N N . LYS A 1 466 ? -12.918 -10.314 31.371 1.00 78.38 466 LYS A N 1
ATOM 3818 C CA . LYS A 1 466 ? -11.612 -10.948 31.502 1.00 78.38 466 LYS A CA 1
ATOM 3819 C C . LYS A 1 466 ? -10.700 -10.424 30.400 1.00 78.38 466 LYS A C 1
ATOM 3821 O O . LYS A 1 466 ? -10.931 -10.675 29.217 1.00 78.38 466 LYS A O 1
ATOM 3826 N N . VAL A 1 467 ? -9.662 -9.687 30.774 1.00 72.00 467 VAL A N 1
ATOM 3827 C CA . VAL A 1 467 ? -8.648 -9.222 29.821 1.00 72.00 467 VAL A CA 1
ATOM 3828 C C . VAL A 1 467 ? -7.848 -10.428 29.328 1.00 72.00 467 VAL A C 1
ATOM 3830 O O . VAL A 1 467 ? -7.371 -11.228 30.133 1.00 72.00 467 VAL A O 1
ATOM 3833 N N . LYS A 1 468 ? -7.695 -10.571 28.009 1.00 68.44 468 LYS A N 1
ATOM 3834 C CA . LYS A 1 468 ? -7.008 -11.725 27.408 1.00 68.44 468 LYS A CA 1
ATOM 3835 C C . LYS A 1 468 ? -5.496 -11.738 27.681 1.00 68.44 468 LYS A C 1
ATOM 3837 O O . LYS A 1 468 ? -4.922 -12.816 27.738 1.00 68.44 468 LYS A O 1
ATOM 3842 N N . ASN A 1 469 ? -4.869 -10.574 27.906 1.00 59.66 469 ASN A N 1
ATOM 3843 C CA . ASN A 1 469 ? -3.437 -10.429 28.211 1.00 59.66 469 ASN A CA 1
ATOM 3844 C C . ASN A 1 469 ? -3.193 -9.474 29.397 1.00 59.66 469 ASN A C 1
ATOM 3846 O O . ASN A 1 469 ? -3.733 -8.372 29.427 1.00 59.66 469 ASN A O 1
ATOM 3850 N N . ALA A 1 470 ? -2.305 -9.847 30.325 1.00 49.09 470 ALA A N 1
ATOM 3851 C CA . ALA A 1 470 ? -2.014 -9.106 31.565 1.00 49.09 470 ALA A CA 1
ATOM 3852 C C . ALA A 1 470 ? -1.352 -7.717 31.383 1.00 49.09 470 ALA A C 1
ATOM 3854 O O . ALA A 1 470 ? -1.210 -6.978 32.352 1.00 49.09 470 ALA A O 1
ATOM 3855 N N . ASN A 1 471 ? -0.970 -7.341 30.158 1.00 49.06 471 ASN A N 1
ATOM 3856 C CA . ASN A 1 471 ? -0.283 -6.077 29.855 1.00 49.06 471 ASN A CA 1
ATOM 3857 C C . ASN A 1 471 ? -1.233 -4.900 29.561 1.00 49.06 471 ASN A C 1
ATOM 3859 O O . ASN A 1 471 ? -0.784 -3.863 29.065 1.00 49.06 471 ASN A O 1
ATOM 3863 N N . SER A 1 472 ? -2.543 -5.037 29.791 1.00 50.47 472 SER A N 1
ATOM 3864 C CA . SER A 1 472 ? -3.474 -3.963 29.445 1.00 50.47 472 SER A CA 1
ATOM 3865 C C . SER A 1 472 ? -3.383 -2.793 30.431 1.00 50.47 472 SER A C 1
ATOM 3867 O O . SER A 1 472 ? -3.344 -2.955 31.650 1.00 50.47 472 SER A O 1
ATOM 3869 N N . LYS A 1 473 ? -3.278 -1.577 29.881 1.00 52.78 473 LYS A N 1
ATOM 3870 C CA . LYS A 1 473 ? -3.188 -0.341 30.664 1.00 52.78 473 LYS A CA 1
ATOM 3871 C C . LYS A 1 473 ? -4.498 -0.113 31.425 1.00 52.78 473 LYS A C 1
ATOM 3873 O O . LYS A 1 473 ? -5.584 -0.262 30.865 1.00 52.78 473 LYS A O 1
ATOM 3878 N N . SER A 1 474 ? -4.383 0.384 32.656 1.00 48.44 474 SER A N 1
ATOM 3879 C CA . SER A 1 474 ? -5.484 0.742 33.570 1.00 48.44 474 SER A CA 1
ATOM 3880 C C . SER A 1 474 ? -6.571 1.662 32.983 1.00 48.44 474 SER A C 1
ATOM 3882 O O . SER A 1 474 ? -7.666 1.743 33.531 1.00 48.44 474 SER A O 1
ATOM 3884 N N . GLY A 1 475 ? -6.313 2.340 31.857 1.00 52.28 475 GLY A N 1
ATOM 3885 C CA . GLY A 1 475 ? -7.287 3.194 31.171 1.00 52.28 475 GLY A CA 1
ATOM 3886 C C . GLY A 1 475 ? -8.520 2.456 30.632 1.00 52.28 475 GLY A C 1
ATOM 3887 O O . GLY A 1 475 ? -9.591 3.051 30.590 1.00 52.28 475 GLY A O 1
ATOM 3888 N N . GLN A 1 476 ? -8.399 1.168 30.284 1.00 62.44 476 GLN A N 1
ATOM 3889 C CA . GLN A 1 476 ? -9.499 0.369 29.715 1.00 62.44 476 GLN A CA 1
ATOM 3890 C C . GLN A 1 476 ? -10.657 0.174 30.702 1.00 62.44 476 GLN A C 1
ATOM 3892 O O . GLN A 1 476 ? -11.820 0.252 30.319 1.00 62.44 476 GLN A O 1
ATOM 3897 N N . GLN A 1 477 ? -10.342 -0.020 31.986 1.00 62.34 477 GLN A N 1
ATOM 3898 C CA . GLN A 1 477 ? -11.326 -0.328 33.029 1.00 62.34 477 GLN A CA 1
ATOM 3899 C C . GLN A 1 477 ? -12.309 0.819 33.298 1.00 62.34 477 GLN A C 1
ATOM 3901 O O . GLN A 1 477 ? -13.384 0.579 33.828 1.00 62.34 477 GLN A O 1
ATOM 3906 N N . LYS A 1 478 ? -11.977 2.063 32.924 1.00 74.38 478 LYS A N 1
ATOM 3907 C CA . LYS A 1 478 ? -12.859 3.217 33.172 1.00 74.38 478 LYS A CA 1
ATOM 3908 C C . LYS A 1 478 ? -14.086 3.258 32.260 1.00 74.38 478 LYS A C 1
ATOM 3910 O O . LYS A 1 478 ? -15.093 3.826 32.658 1.00 74.38 478 LYS A O 1
ATOM 3915 N N . TYR A 1 479 ? -13.984 2.676 31.067 1.00 77.44 479 TYR A N 1
ATOM 3916 C CA . TYR A 1 479 ? -15.041 2.686 30.047 1.00 77.44 479 TYR A CA 1
ATOM 3917 C C . TYR A 1 479 ? -15.876 1.400 30.054 1.00 77.44 479 TYR A C 1
ATOM 3919 O O . TYR A 1 479 ? -16.820 1.256 29.282 1.00 77.44 479 TYR A O 1
ATOM 3927 N N . ILE A 1 480 ? -15.507 0.440 30.901 1.00 78.38 480 ILE A N 1
ATOM 3928 C CA . ILE A 1 480 ? -16.182 -0.843 31.043 1.00 78.38 480 ILE A CA 1
ATOM 3929 C C . ILE A 1 480 ? -16.805 -0.876 32.430 1.00 78.38 480 ILE A C 1
ATOM 3931 O O . ILE A 1 480 ? -16.107 -0.940 33.440 1.00 78.38 480 ILE A O 1
ATOM 3935 N N . HIS A 1 481 ? -18.127 -0.884 32.472 1.00 85.69 481 HIS A N 1
ATOM 3936 C CA . HIS A 1 481 ? -18.885 -0.984 33.704 1.00 85.69 481 HIS A CA 1
ATOM 3937 C C . HIS A 1 481 ? -19.300 -2.436 33.930 1.00 85.69 481 HIS A C 1
ATOM 3939 O O . HIS A 1 481 ? -20.230 -2.954 33.303 1.00 85.69 481 HIS A O 1
ATOM 3945 N N . GLU A 1 482 ? -18.566 -3.098 34.822 1.00 87.81 482 GLU A N 1
ATOM 3946 C CA . GLU A 1 482 ? -18.966 -4.387 35.383 1.00 87.81 482 GLU A CA 1
ATOM 3947 C C . GLU A 1 482 ? -20.272 -4.223 36.166 1.00 87.81 482 GLU A C 1
ATOM 3949 O O . GLU A 1 482 ? -20.519 -3.174 36.764 1.00 87.81 482 GLU A O 1
ATOM 3954 N N . THR A 1 483 ? -21.116 -5.250 36.148 1.00 90.31 483 THR A N 1
ATOM 3955 C CA . THR A 1 483 ? -22.433 -5.202 36.791 1.00 90.31 483 THR A CA 1
ATOM 3956 C C . THR A 1 483 ? -22.560 -6.314 37.813 1.00 90.31 483 THR A C 1
ATOM 3958 O O . THR A 1 483 ? -22.377 -7.489 37.492 1.00 90.31 483 THR A O 1
ATOM 3961 N N . ASP A 1 484 ? -22.893 -5.929 39.041 1.00 92.25 484 ASP A N 1
ATOM 3962 C CA . ASP A 1 484 ? -23.252 -6.853 40.109 1.00 92.25 484 ASP A CA 1
ATOM 3963 C C . ASP A 1 484 ? -24.778 -6.966 40.160 1.00 92.25 484 ASP A C 1
ATOM 3965 O O . ASP A 1 484 ? -25.493 -5.964 40.085 1.00 92.25 484 ASP A O 1
ATOM 3969 N N . PHE A 1 485 ? -25.291 -8.188 40.255 1.00 93.00 485 PHE A N 1
ATOM 3970 C CA . PHE A 1 485 ? -26.725 -8.453 40.223 1.00 93.00 485 PHE A CA 1
ATOM 3971 C C . PHE A 1 485 ? -27.098 -9.720 40.987 1.00 93.00 485 PHE A C 1
ATOM 3973 O O . PHE A 1 485 ? -26.252 -10.525 41.374 1.00 93.00 485 PHE A O 1
ATOM 3980 N N . THR A 1 486 ? -28.397 -9.919 41.183 1.00 91.81 486 THR A N 1
ATOM 3981 C CA . THR A 1 486 ? -28.957 -11.166 41.715 1.00 91.81 486 THR A CA 1
ATOM 3982 C C . THR A 1 486 ? -29.883 -11.819 40.693 1.00 91.81 486 THR A C 1
ATOM 3984 O O . THR A 1 486 ? -30.344 -11.181 39.742 1.00 91.81 486 THR A O 1
ATOM 3987 N N . ILE A 1 487 ? -30.137 -13.115 40.865 1.00 88.75 487 ILE A N 1
ATOM 3988 C CA . ILE A 1 487 ? -31.045 -13.880 40.007 1.00 88.75 487 ILE A CA 1
ATOM 3989 C C . ILE A 1 487 ? -32.162 -14.459 40.874 1.00 88.75 487 ILE A C 1
ATOM 3991 O O . ILE A 1 487 ? -31.898 -15.171 41.844 1.00 88.75 487 ILE A O 1
ATOM 3995 N N . ASN A 1 488 ? -33.406 -14.176 40.495 1.00 87.44 488 ASN A N 1
ATOM 3996 C CA . ASN A 1 488 ? -34.585 -14.855 41.008 1.00 87.44 488 ASN A CA 1
ATOM 3997 C C . ASN A 1 488 ? -34.937 -16.021 40.075 1.00 87.44 488 ASN A C 1
ATOM 3999 O O . ASN A 1 488 ? -35.262 -15.811 38.903 1.00 87.44 488 ASN A O 1
ATOM 4003 N N . LEU A 1 489 ? -34.847 -17.243 40.596 1.00 85.50 489 LEU A N 1
ATOM 4004 C CA . LEU A 1 489 ? -35.077 -18.465 39.833 1.00 85.50 489 LEU A CA 1
ATOM 4005 C C . LEU A 1 489 ? -36.520 -18.932 40.001 1.00 85.50 489 LEU A C 1
ATOM 4007 O O . LEU A 1 489 ? -36.973 -19.179 41.116 1.00 85.50 489 LEU A O 1
ATOM 4011 N N . ILE A 1 490 ? -37.216 -19.119 38.883 1.00 81.75 490 ILE A N 1
ATOM 4012 C CA . ILE A 1 490 ? -38.499 -19.819 38.854 1.00 81.75 490 ILE A CA 1
ATOM 4013 C C . ILE A 1 490 ? -38.194 -21.270 38.473 1.00 81.75 490 ILE A C 1
ATOM 4015 O O . ILE A 1 490 ? -37.909 -21.574 37.316 1.00 81.75 490 ILE A O 1
ATOM 4019 N N . ASP A 1 491 ? -38.215 -22.166 39.462 1.00 68.88 491 ASP A N 1
ATOM 4020 C CA . ASP A 1 491 ? -37.887 -23.586 39.292 1.00 68.88 491 ASP A CA 1
ATOM 4021 C C . ASP A 1 491 ? -38.955 -24.466 39.975 1.00 68.88 491 ASP A C 1
ATOM 4023 O O . ASP A 1 491 ? -39.302 -24.218 41.133 1.00 68.88 491 ASP A O 1
ATOM 4027 N N . PRO A 1 492 ? -39.493 -25.505 39.308 1.00 54.69 492 PRO A N 1
ATOM 4028 C CA . PRO A 1 492 ? -40.440 -26.435 39.923 1.00 54.69 492 PRO A CA 1
ATOM 4029 C C . PRO A 1 492 ? -39.840 -27.255 41.081 1.00 54.69 492 PRO A C 1
ATOM 4031 O O . PRO A 1 492 ? -40.596 -27.799 41.883 1.00 54.69 492 PRO A O 1
ATOM 4034 N N . SER A 1 493 ? -38.510 -27.344 41.197 1.00 55.34 493 SER A N 1
ATOM 4035 C CA . SER A 1 493 ? -37.822 -28.048 42.289 1.00 55.34 493 SER A CA 1
ATOM 4036 C C . SER A 1 493 ? -37.676 -27.229 43.580 1.00 55.34 493 SER A C 1
ATOM 4038 O O . SER A 1 493 ? -37.550 -27.825 44.647 1.00 55.34 493 SER A O 1
ATOM 4040 N N . LEU A 1 494 ? -37.762 -25.893 43.513 1.00 53.12 494 LEU A N 1
ATOM 4041 C CA . LEU A 1 494 ? -37.670 -24.995 44.678 1.00 53.12 494 LEU A CA 1
ATOM 4042 C C . LEU A 1 494 ? -39.006 -24.825 45.428 1.00 53.12 494 LEU A C 1
ATOM 4044 O O . LEU A 1 494 ? -39.007 -24.400 46.576 1.00 53.12 494 LEU A O 1
ATOM 4048 N N . ASN A 1 495 ? -40.133 -25.214 44.819 1.00 41.97 495 ASN A N 1
ATOM 4049 C CA . ASN A 1 495 ? -41.460 -25.224 45.458 1.00 41.97 495 ASN A CA 1
ATOM 4050 C C . ASN A 1 495 ? -41.758 -26.522 46.239 1.00 41.97 495 ASN A C 1
ATOM 4052 O O . ASN A 1 495 ? -42.906 -26.780 46.595 1.00 41.97 495 ASN A O 1
ATOM 4056 N N . LYS A 1 496 ? -40.743 -27.358 46.491 1.00 37.91 496 LYS A N 1
ATOM 4057 C CA . LYS A 1 496 ? -40.827 -28.506 47.402 1.00 37.91 496 LYS A CA 1
ATOM 4058 C C . LYS A 1 496 ? -40.053 -28.200 48.685 1.00 37.91 496 LYS A C 1
ATOM 4060 O O . LYS A 1 496 ? -38.993 -28.776 48.918 1.00 37.91 496 LYS A O 1
ATOM 4065 N N . THR A 1 497 ? -40.592 -27.303 49.500 1.00 33.53 497 THR A N 1
ATOM 4066 C CA . THR A 1 497 ? -40.253 -27.200 50.927 1.00 33.53 497 THR A CA 1
ATOM 4067 C C . THR A 1 497 ? -41.517 -26.978 51.719 1.00 33.53 497 THR A C 1
ATOM 4069 O O . THR A 1 497 ? -42.313 -26.118 51.280 1.00 33.53 497 THR A O 1
#

pLDDT: mean 79.12, std 16.98, range [29.08, 98.06]

Foldseek 3Di:
DVVVVVVVVVVLLVPDDQQQKWKKKFFDDDPPTQDIDIWRWDKDWFDFDDDPNDTDTDIETETEDEQDPCRQFTPPVFFKMKMFMARNVVRDTAWKWDFDDDQADPDDTDTDTDRIFIAFLAAGPFAKIWGWDPPDPDDPPVVVVVCVSVTDIRHMYGYDYQYDPVGRAAALHEQAAAAPDQQKKKKKKAHDQPRYPDDPFKGKFFDPPQWLAWADQDSGPTIITIHIGRQYDDPDWDWDFGTWMGGRPYHIHTYTYIYDHDDNPSNPPAPCPVAAAEEWDDPALAAIDWPRDGLADPLWWKKKWQDQVNQQVHHPDIDIHTDHLPAAAAFFIFMDTDDNVCCSVVVSVNRRGSIDMHMHGGRYGHHQFAKEKAKDWAHDGFDWDFDQDPVPGTFTETEDECPPPDWTWIWIAIDTPDHNHVSHRCHCVRFWDKFKWWQDPVVRDTDTDTTPVPDDAPTKMKIDIDTSDPPDDPPNVVRYDIGIHGYDYDDPVVVPD

Radius of gyration: 34.27 Å; chains: 1; bounding box: 74×48×113 Å

Organism: Strongyloides papillosus (NCBI:txid174720)

Sequence (497 aa):
MQEITDEMMENRKKHYKAENYQLEYSRGLSQPIYFSKILKGQKIDKYTKSYCHDNIERSVNVYKLSLTDDFLKSEKYNDKLVLSINEVVRKVKIELYISRPYANLIGDSFEVLTKHLFCNLRYCEIGFFHSCDRNSQNSGIFGALLTVFRSEMFGYYYIGFTSSNEYRNLILKLIPKNNDNKHVFNVVFCPGENWVHKRSEVDYFLDDSNLVGAILMDNSTRRLFLKLAYCHNNNNKIFIKCGRLDQKYMSSIDVGYECNDYNKEEANRIHNKDEKKTDMLVISNDILMCNGHNIFKSSSIIISVLPPENNFNKAGIFKVSKVNQTTNLYPEQELQLIDVNDIIKTHSGATEYLGYVVNYEPKCRVPYLNVKLYLKISDTIQKFENKANDNFGKIDTYVVDRKGINSVPVGCHVVFDEKKHPAFNHFYENCCQPSLLMFNGKTKKFIEITDIQSFQPNNMYKCALKVKNANSKSGQQKYIHETDFTINLIDPSLNKT